Protein AF-A0A9D2I845-F1 (afdb_monomer)

Sequence (502 aa):
MFAEQGLELEVWAYSEDKTNAIMASGDLPDVMYVNDENLEILIENGMIVNLGEYLDQMPKVTSLDGMDVALNYMREFKSGGTGELYAMPTTVGKGVEDGTTERNALKLFWNYYSEIGLPEFDSLEELIPILKEIQERHPTDAAGNQVYAVGTYYDAQSMNYLLGYSTCFGYSSIFFKQMVAANMVDGELEYLLEEDGILYEALKWYNQLYREGLFDPDSINMDRATHQSMISANGQNGTYIVSLADSPGWAPYYQPTYFAGEEIFFPNYSTYGATGSYLVVNANTQNLDACLRLLNMMADPDIYLVWRSMPQGEEWDIESGNVAYITDAYLDSLRNGTTFVSSTGEEEKLFNTGAICQVGVDTSYVDKDGNVLPPLTQNWPEALAITNDSEQFRSWQELYGYDSFVELLESKGAIYRESRLIDASSFVELPDDSQQLTIDTLVDTVNTAAWKMIYAESDSDFDSLWEQMVSDAEELGAIEIYDWAVENIENAVKTRDSLAAN

pLDDT: mean 91.85, std 7.61, range [41.12, 98.75]

Radius of gyration: 23.96 Å; Cα contacts (8 Å, |Δi|>4): 853; chains: 1; bounding box: 59×50×66 Å

Mean predicted aligned error: 5.13 Å

Structure (mmCIF, N/CA/C/O backbone):
data_AF-A0A9D2I845-F1
#
_entry.id   AF-A0A9D2I845-F1
#
loop_
_atom_site.group_PDB
_atom_site.id
_atom_site.type_symbol
_atom_site.label_atom_id
_atom_site.label_alt_id
_atom_site.label_comp_id
_atom_site.label_asym_id
_atom_site.label_entity_id
_atom_site.label_seq_id
_atom_site.pdbx_PDB_ins_code
_atom_site.Cartn_x
_atom_site.Cartn_y
_atom_site.Cartn_z
_atom_site.occupancy
_atom_site.B_iso_or_equiv
_atom_site.auth_seq_id
_atom_site.auth_comp_id
_atom_site.auth_asym_id
_atom_site.auth_atom_id
_atom_site.pdbx_PDB_model_num
ATOM 1 N N . MET A 1 1 ? 26.271 -1.334 -11.255 1.00 83.19 1 MET A N 1
ATOM 2 C CA . MET A 1 1 ? 25.025 -1.659 -11.976 1.00 83.19 1 MET A CA 1
ATOM 3 C C . MET A 1 1 ? 24.781 -0.795 -13.220 1.00 83.19 1 MET A C 1
ATOM 5 O O . MET A 1 1 ? 25.160 -1.224 -14.297 1.00 83.19 1 MET A O 1
ATOM 9 N N . PHE A 1 2 ? 24.191 0.411 -13.142 1.00 85.69 2 PHE A N 1
ATOM 10 C CA . PHE A 1 2 ? 23.786 1.163 -14.354 1.00 85.69 2 PHE A CA 1
ATOM 11 C C . PHE A 1 2 ? 24.943 1.467 -15.324 1.00 85.69 2 PHE A C 1
ATOM 13 O O . PHE A 1 2 ? 24.836 1.197 -16.519 1.00 85.69 2 PHE A O 1
ATOM 20 N N . ALA A 1 3 ? 26.088 1.925 -14.809 1.00 87.44 3 ALA A N 1
ATOM 21 C CA . ALA A 1 3 ? 27.266 2.214 -15.632 1.00 87.44 3 ALA A CA 1
ATOM 22 C C . ALA A 1 3 ? 27.831 0.970 -16.346 1.00 87.44 3 ALA A C 1
ATOM 24 O O . ALA A 1 3 ? 28.330 1.077 -17.465 1.00 87.44 3 ALA A O 1
ATOM 25 N N . GLU A 1 4 ? 27.713 -0.220 -15.746 1.00 84.94 4 GLU A N 1
ATOM 26 C CA . GLU A 1 4 ? 28.136 -1.488 -16.370 1.00 84.94 4 GLU A CA 1
ATOM 27 C C . GLU A 1 4 ? 27.249 -1.853 -17.563 1.00 84.94 4 GLU A C 1
ATOM 29 O O . GLU A 1 4 ? 27.695 -2.528 -18.487 1.00 84.94 4 GLU A O 1
ATOM 34 N N . GLN A 1 5 ? 26.020 -1.340 -17.569 1.00 81.88 5 GLN A N 1
ATOM 35 C CA . GLN A 1 5 ? 25.058 -1.454 -18.662 1.00 81.88 5 GLN A CA 1
ATOM 36 C C . GLN A 1 5 ? 25.148 -0.264 -19.639 1.00 81.88 5 GLN A C 1
ATOM 38 O O . GLN A 1 5 ? 24.316 -0.110 -20.535 1.00 81.88 5 GLN A O 1
ATOM 43 N N . GLY A 1 6 ? 26.174 0.583 -19.488 1.00 88.25 6 GLY A N 1
ATOM 44 C CA . GLY A 1 6 ? 26.403 1.753 -20.332 1.00 88.25 6 GLY A CA 1
ATOM 45 C C . GLY A 1 6 ? 25.397 2.882 -20.104 1.00 88.25 6 GLY A C 1
ATOM 46 O O . GLY A 1 6 ? 25.111 3.626 -21.043 1.00 88.25 6 GLY A O 1
ATOM 47 N N . LEU A 1 7 ? 24.841 2.987 -18.892 1.00 92.06 7 LEU A N 1
ATOM 48 C CA . LEU A 1 7 ? 23.883 4.018 -18.497 1.00 92.06 7 LEU A CA 1
ATOM 49 C C . LEU A 1 7 ? 24.476 4.939 -17.423 1.00 92.06 7 LEU A C 1
ATOM 51 O O . LEU A 1 7 ? 25.029 4.478 -16.424 1.00 92.06 7 LEU A O 1
ATOM 55 N N . GLU A 1 8 ? 24.304 6.242 -17.612 1.00 92.50 8 GLU A N 1
ATOM 56 C CA . GLU A 1 8 ? 24.560 7.277 -16.610 1.00 92.50 8 GLU A CA 1
ATOM 57 C C . GLU A 1 8 ? 23.232 7.992 -16.361 1.00 92.50 8 GLU A C 1
ATOM 59 O O . GLU A 1 8 ? 22.657 8.561 -17.287 1.00 92.50 8 GLU A O 1
ATOM 64 N N . LEU A 1 9 ? 22.701 7.880 -15.141 1.00 89.88 9 LEU A N 1
ATOM 65 C CA . LEU A 1 9 ? 21.372 8.384 -14.801 1.00 89.88 9 LEU A CA 1
ATOM 66 C C . LEU A 1 9 ? 21.476 9.688 -14.013 1.00 89.88 9 LEU A C 1
ATOM 68 O O . LEU A 1 9 ? 22.171 9.755 -12.999 1.00 89.88 9 LEU A O 1
ATOM 72 N N . GLU A 1 10 ? 20.704 10.686 -14.432 1.00 92.44 10 GLU A N 1
ATOM 73 C CA . GLU A 1 10 ? 20.346 11.839 -13.613 1.00 92.44 10 GLU A CA 1
ATOM 74 C C . GLU A 1 10 ? 18.884 11.678 -13.186 1.00 92.44 10 GLU A C 1
ATOM 76 O O . GLU A 1 10 ? 17.987 11.656 -14.025 1.00 92.44 10 GLU A O 1
ATOM 81 N N . VAL A 1 11 ? 18.638 11.518 -11.884 1.00 88.69 11 VAL A N 1
ATOM 82 C CA . VAL A 1 11 ? 17.296 11.242 -11.355 1.00 88.69 11 VAL A CA 1
ATOM 83 C C . VAL A 1 11 ? 16.723 12.484 -10.692 1.00 88.69 11 VAL A C 1
ATOM 85 O O . VAL A 1 11 ? 17.334 13.066 -9.792 1.00 88.69 11 VAL A O 1
ATOM 88 N N . TRP A 1 12 ? 15.514 12.865 -11.096 1.00 87.81 12 TRP A N 1
ATOM 89 C CA . TRP A 1 12 ? 14.763 13.951 -10.477 1.00 87.81 12 TRP A CA 1
ATOM 90 C C . TRP A 1 12 ? 13.666 13.382 -9.581 1.00 87.81 12 TRP A C 1
ATOM 92 O O . TRP A 1 12 ? 12.802 12.640 -10.038 1.00 87.81 12 TRP A O 1
ATOM 102 N N . ALA A 1 13 ? 13.689 13.742 -8.297 1.00 83.62 13 ALA A N 1
ATOM 103 C CA . ALA A 1 13 ? 12.624 13.362 -7.375 1.00 83.62 13 ALA A CA 1
ATOM 104 C C . ALA A 1 13 ? 11.283 13.962 -7.823 1.00 83.62 13 ALA A C 1
ATOM 106 O O . ALA A 1 13 ? 11.224 15.152 -8.165 1.00 83.62 13 ALA A O 1
ATOM 107 N N . TYR A 1 14 ? 10.233 13.137 -7.777 1.00 82.19 14 TYR A N 1
ATOM 108 C CA . TYR A 1 14 ? 8.875 13.534 -8.128 1.00 82.19 14 TYR A CA 1
ATOM 109 C C . TYR A 1 14 ? 8.420 14.742 -7.306 1.00 82.19 14 TYR A C 1
ATOM 111 O O . TYR A 1 14 ? 8.612 14.808 -6.090 1.00 82.19 14 TYR A O 1
ATOM 119 N N . SER A 1 15 ? 7.781 15.687 -7.985 1.00 81.94 15 SER A N 1
ATOM 120 C CA . SER A 1 15 ? 6.857 16.626 -7.367 1.00 81.94 15 SER A CA 1
ATOM 121 C C . SER A 1 15 ? 5.810 17.022 -8.398 1.00 81.94 15 SER A C 1
ATOM 123 O O . SER A 1 15 ? 6.113 17.118 -9.590 1.00 81.94 15 SER A O 1
ATOM 125 N N . GLU A 1 16 ? 4.594 17.275 -7.937 1.00 79.06 16 GLU A N 1
ATOM 126 C CA . GLU A 1 16 ? 3.486 17.676 -8.803 1.00 79.06 16 GLU A CA 1
ATOM 127 C C . GLU A 1 16 ? 3.813 18.981 -9.548 1.00 79.06 16 GLU A C 1
ATOM 129 O O . GLU A 1 16 ? 3.800 19.017 -10.774 1.00 79.06 16 GLU A O 1
ATOM 134 N N . ASP A 1 17 ? 4.291 20.004 -8.829 1.00 83.50 17 ASP A N 1
ATOM 135 C CA . ASP A 1 17 ? 4.716 21.282 -9.419 1.00 83.50 17 ASP A CA 1
ATOM 136 C C . ASP A 1 17 ? 5.775 21.132 -10.526 1.00 83.50 17 ASP A C 1
ATOM 138 O O . ASP A 1 17 ? 5.728 21.829 -11.542 1.00 83.50 17 ASP A O 1
ATOM 142 N N . LYS A 1 18 ? 6.755 20.233 -10.341 1.00 85.94 18 LYS A N 1
ATOM 143 C CA . LYS A 1 18 ? 7.811 20.005 -11.339 1.00 85.94 18 LYS A CA 1
ATOM 144 C C . LYS A 1 18 ? 7.258 19.264 -12.543 1.00 85.94 18 LYS A C 1
ATOM 146 O O . LYS A 1 18 ? 7.571 19.646 -13.664 1.00 85.94 18 LYS A O 1
ATOM 151 N N . THR A 1 19 ? 6.439 18.243 -12.309 1.00 86.31 19 THR A N 1
ATOM 152 C CA . THR A 1 19 ? 5.764 17.476 -13.360 1.00 86.31 19 THR A CA 1
ATOM 153 C C . THR A 1 19 ? 4.903 18.397 -14.221 1.00 86.31 19 THR A C 1
ATOM 155 O O . THR A 1 19 ? 5.082 18.432 -15.435 1.00 86.31 19 THR A O 1
ATOM 158 N N . ASN A 1 20 ? 4.092 19.256 -13.603 1.00 84.88 20 ASN A N 1
ATOM 159 C CA . ASN A 1 20 ? 3.258 20.236 -14.301 1.00 84.88 20 ASN A CA 1
ATOM 160 C C . ASN A 1 20 ? 4.094 21.245 -15.106 1.00 84.88 20 ASN A C 1
ATOM 162 O O . ASN A 1 20 ? 3.751 21.580 -16.240 1.00 84.88 20 ASN A O 1
ATOM 166 N N . ALA A 1 21 ? 5.226 21.707 -14.566 1.00 87.62 21 ALA A N 1
ATOM 167 C CA . ALA A 1 21 ? 6.138 22.592 -15.293 1.00 87.62 21 ALA A CA 1
ATOM 168 C C . ALA A 1 21 ? 6.819 21.900 -16.491 1.00 87.62 21 ALA A C 1
ATOM 170 O O . ALA A 1 21 ? 6.970 22.513 -17.552 1.00 87.62 21 ALA A O 1
ATOM 171 N N . ILE A 1 22 ? 7.205 20.629 -16.343 1.00 89.19 22 ILE A N 1
ATOM 172 C CA . ILE A 1 22 ? 7.766 19.801 -17.418 1.00 89.19 22 ILE A CA 1
ATOM 173 C C . ILE A 1 22 ? 6.724 19.635 -18.531 1.00 89.19 22 ILE A C 1
ATOM 175 O O . ILE A 1 22 ? 7.001 19.986 -19.680 1.00 89.19 22 ILE A O 1
ATOM 179 N N . MET A 1 23 ? 5.505 19.226 -18.172 1.00 86.75 23 MET A N 1
ATOM 180 C CA . MET A 1 23 ? 4.371 19.067 -19.087 1.00 86.75 23 MET A CA 1
ATOM 181 C C . MET A 1 23 ? 4.066 20.364 -19.850 1.00 86.75 23 MET A C 1
ATOM 183 O O . MET A 1 23 ? 3.977 20.359 -21.076 1.00 86.75 23 MET A O 1
ATOM 187 N N . ALA A 1 24 ? 3.987 21.502 -19.152 1.00 85.19 24 ALA A N 1
ATOM 188 C CA . ALA A 1 24 ? 3.675 22.795 -19.762 1.00 85.19 24 ALA A CA 1
ATOM 189 C C . ALA A 1 24 ? 4.784 23.334 -20.683 1.00 85.19 24 ALA A C 1
ATOM 191 O O . ALA A 1 24 ? 4.502 24.086 -21.619 1.00 85.19 24 ALA A O 1
ATOM 192 N N . SER A 1 25 ? 6.048 23.001 -20.407 1.00 88.31 25 SER A N 1
ATOM 193 C CA . SER A 1 25 ? 7.181 23.455 -21.225 1.00 88.31 25 SER A CA 1
ATOM 194 C C . SER A 1 25 ? 7.424 22.579 -22.456 1.00 88.31 25 SER A C 1
ATOM 196 O O . SER A 1 25 ? 7.987 23.058 -23.441 1.00 88.31 25 SER A O 1
ATOM 198 N N . GLY A 1 26 ? 7.001 21.314 -22.403 1.00 84.00 26 GLY A N 1
ATOM 199 C CA . GLY A 1 26 ? 7.284 20.305 -23.420 1.00 84.00 26 GLY A CA 1
ATOM 200 C C . GLY A 1 26 ? 8.703 19.728 -23.363 1.00 84.00 26 GLY A C 1
ATOM 201 O O . GLY A 1 26 ? 9.043 18.873 -24.180 1.00 84.00 26 GLY A O 1
ATOM 202 N N . ASP A 1 27 ? 9.528 20.178 -22.414 1.00 90.19 27 ASP A N 1
ATOM 203 C CA . ASP A 1 27 ? 10.913 19.738 -22.227 1.00 90.19 27 ASP A CA 1
ATOM 204 C C . ASP A 1 27 ? 10.960 18.526 -21.285 1.00 90.19 27 ASP A C 1
ATOM 206 O O . ASP A 1 27 ? 11.324 18.619 -20.111 1.00 90.19 27 ASP A O 1
ATOM 210 N N . LEU A 1 28 ? 10.483 17.386 -21.793 1.00 94.25 28 LEU A N 1
ATOM 211 C CA . LEU A 1 28 ? 10.423 16.134 -21.039 1.00 94.25 28 LEU A CA 1
ATOM 212 C C . LEU A 1 28 ? 11.828 15.570 -20.756 1.00 94.25 28 LEU A C 1
ATOM 214 O O . LEU A 1 28 ? 12.684 15.596 -21.647 1.00 94.25 28 LEU A O 1
ATOM 218 N N . PRO A 1 29 ? 12.056 14.950 -19.581 1.00 95.19 29 PRO A N 1
ATOM 219 C CA . PRO A 1 29 ? 13.226 14.100 -19.382 1.00 95.19 29 PRO A CA 1
ATOM 220 C C . PRO A 1 29 ? 13.176 12.886 -20.325 1.00 95.19 29 PRO A C 1
ATOM 222 O O . PRO A 1 29 ? 12.134 12.563 -20.892 1.00 95.19 29 PRO A O 1
ATOM 225 N N . ASP A 1 30 ? 14.305 12.194 -20.486 1.00 97.38 30 ASP A N 1
ATOM 226 C CA . ASP A 1 30 ? 14.416 11.038 -21.388 1.00 97.38 30 ASP A CA 1
ATOM 227 C C . ASP A 1 30 ? 13.397 9.925 -21.060 1.00 97.38 30 ASP A C 1
ATOM 229 O O . ASP A 1 30 ? 12.771 9.367 -21.964 1.00 97.38 30 ASP A O 1
ATOM 233 N N . VAL A 1 31 ? 13.201 9.649 -19.765 1.00 96.06 31 VAL A N 1
ATOM 234 C CA . VAL A 1 31 ? 12.225 8.691 -19.225 1.00 96.06 31 VAL A CA 1
ATOM 235 C C . VAL A 1 31 ? 11.492 9.331 -18.047 1.00 96.06 31 VAL A C 1
ATOM 237 O O . VAL A 1 31 ? 12.111 10.030 -17.242 1.00 96.06 31 VAL A O 1
ATOM 240 N N . MET A 1 32 ? 10.186 9.089 -17.929 1.00 93.62 32 MET A N 1
ATOM 241 C CA . MET A 1 32 ? 9.347 9.670 -16.878 1.00 93.62 32 MET A CA 1
ATOM 242 C C . MET A 1 32 ? 8.274 8.694 -16.391 1.00 93.62 32 MET A C 1
ATOM 244 O O . MET A 1 32 ? 7.748 7.912 -17.181 1.00 93.62 32 MET A O 1
ATOM 248 N N . TYR A 1 33 ? 7.936 8.784 -15.102 1.00 93.12 33 TYR A N 1
ATOM 249 C CA . TYR A 1 33 ? 6.727 8.182 -14.541 1.00 93.12 33 TYR A CA 1
ATOM 250 C C . TYR A 1 33 ? 5.540 9.124 -14.715 1.00 93.12 33 TYR A C 1
ATOM 252 O O . TYR A 1 33 ? 5.649 10.309 -14.393 1.00 93.12 33 TYR A O 1
ATOM 260 N N . VAL A 1 34 ? 4.412 8.597 -15.179 1.00 92.56 34 VAL A N 1
ATOM 261 C CA . VAL A 1 34 ? 3.176 9.357 -15.390 1.00 92.56 34 VAL A CA 1
ATOM 262 C C . VAL A 1 34 ? 1.966 8.610 -14.838 1.00 92.56 34 VAL A C 1
ATOM 264 O O . VAL A 1 34 ? 1.951 7.379 -14.799 1.00 92.56 34 VAL A O 1
ATOM 267 N N . ASN A 1 35 ? 0.959 9.374 -14.420 1.00 91.50 35 ASN A N 1
ATOM 268 C CA . ASN A 1 35 ? -0.376 8.873 -14.098 1.00 91.50 35 ASN A CA 1
ATOM 269 C C . ASN A 1 35 ? -1.249 8.793 -15.363 1.00 91.50 35 ASN A C 1
ATOM 271 O O . ASN A 1 35 ? -0.796 9.133 -16.458 1.00 91.50 35 ASN A O 1
ATOM 275 N N . ASP A 1 36 ? -2.495 8.340 -15.212 1.00 90.12 36 ASP A N 1
ATOM 276 C CA . ASP A 1 36 ? -3.440 8.187 -16.325 1.00 90.12 36 ASP A CA 1
ATOM 277 C C . ASP A 1 36 ? -3.692 9.504 -17.083 1.00 90.12 36 ASP A C 1
ATOM 279 O O . ASP A 1 36 ? -3.589 9.525 -18.307 1.00 90.12 36 ASP A O 1
ATOM 283 N N . GLU A 1 37 ? -3.926 10.609 -16.367 1.00 88.25 37 GLU A N 1
ATOM 284 C CA . GLU A 1 37 ? -4.184 11.931 -16.962 1.00 88.25 37 GLU A CA 1
ATOM 285 C C . GLU A 1 37 ? -2.997 12.429 -17.803 1.00 88.25 37 GLU A C 1
ATOM 287 O O . GLU A 1 37 ? -3.141 12.777 -18.977 1.00 88.25 37 GLU A O 1
ATOM 292 N N . ASN A 1 38 ? -1.789 12.421 -17.228 1.00 92.00 38 ASN A N 1
ATOM 293 C CA . ASN A 1 38 ? -0.599 12.873 -17.944 1.00 92.00 38 ASN A CA 1
ATOM 294 C C . ASN A 1 38 ? -0.281 11.966 -19.136 1.00 92.00 38 ASN A C 1
ATOM 296 O O . ASN A 1 38 ? 0.192 12.457 -20.161 1.00 92.00 38 ASN A O 1
ATOM 300 N N . LEU A 1 39 ? -0.534 10.658 -19.028 1.00 94.44 39 LEU A N 1
ATOM 301 C CA . LEU A 1 39 ? -0.326 9.731 -20.134 1.00 94.44 39 LEU A CA 1
ATOM 302 C C . LEU A 1 39 ? -1.191 10.106 -21.343 1.00 94.44 39 LEU A C 1
ATOM 304 O O . LEU A 1 39 ? -0.656 10.222 -22.446 1.00 94.44 39 LEU A O 1
ATOM 308 N N . GLU A 1 40 ? -2.491 10.337 -21.146 1.00 92.38 40 GLU A N 1
ATOM 309 C CA . GLU A 1 40 ? -3.406 10.717 -22.228 1.00 92.38 40 GLU A CA 1
ATOM 310 C C . GLU A 1 40 ? -2.956 12.015 -22.911 1.00 92.38 40 GLU A C 1
ATOM 312 O O . GLU A 1 40 ? -2.755 12.037 -24.129 1.00 92.38 40 GLU A O 1
ATOM 317 N N . ILE A 1 41 ? -2.649 13.054 -22.125 1.00 91.94 41 ILE A N 1
ATOM 318 C CA . ILE A 1 41 ? -2.156 14.342 -22.636 1.00 91.94 41 ILE A CA 1
ATOM 319 C C . ILE A 1 41 ? -0.880 14.160 -23.475 1.00 91.94 41 ILE A C 1
ATOM 321 O O . ILE A 1 41 ? -0.743 14.755 -24.550 1.00 91.94 41 ILE A O 1
ATOM 325 N N . LEU A 1 42 ? 0.075 13.350 -23.010 1.00 95.31 42 LEU A N 1
ATOM 326 C CA . LEU A 1 42 ? 1.339 13.121 -23.716 1.00 95.31 42 LEU A CA 1
ATOM 327 C C . LEU A 1 42 ? 1.154 12.368 -25.039 1.00 95.31 42 LEU A C 1
ATOM 329 O O . LEU A 1 42 ? 1.857 12.675 -26.009 1.00 95.31 42 LEU A O 1
ATOM 333 N N . ILE A 1 43 ? 0.220 11.413 -25.095 1.00 95.94 43 ILE A N 1
ATOM 334 C CA . ILE A 1 43 ? -0.131 10.684 -26.322 1.00 95.94 43 ILE A CA 1
ATOM 335 C C . ILE A 1 43 ? -0.767 11.640 -27.330 1.00 95.94 43 ILE A C 1
ATOM 337 O O . ILE A 1 43 ? -0.303 11.722 -28.470 1.00 95.94 43 ILE A O 1
ATOM 341 N N . GLU A 1 44 ? -1.781 12.403 -26.914 1.00 93.19 44 GLU A N 1
ATOM 342 C CA . GLU A 1 44 ? -2.500 13.339 -27.787 1.00 93.19 44 GLU A CA 1
ATOM 343 C C . GLU A 1 44 ? -1.577 14.396 -28.406 1.00 93.19 44 GLU A C 1
ATOM 345 O O . GLU A 1 44 ? -1.721 14.760 -29.577 1.00 93.19 44 GLU A O 1
ATOM 350 N N . ASN A 1 45 ? -0.590 14.862 -27.636 1.00 93.62 45 ASN A N 1
ATOM 351 C CA . ASN A 1 45 ? 0.395 15.842 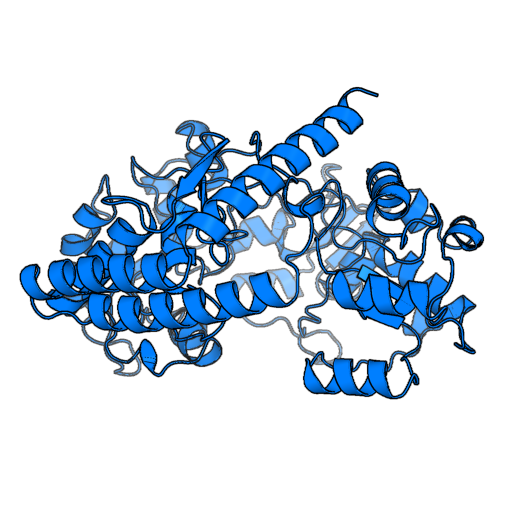-28.088 1.00 93.62 45 ASN A CA 1
ATOM 352 C C . ASN A 1 45 ? 1.594 15.213 -28.823 1.00 93.62 45 ASN A C 1
ATOM 354 O O . ASN A 1 45 ? 2.484 15.939 -29.273 1.00 93.62 45 ASN A O 1
ATOM 358 N N . GLY A 1 46 ? 1.634 13.884 -28.978 1.00 95.00 46 GLY A N 1
ATOM 359 C CA . GLY A 1 46 ? 2.702 13.169 -29.684 1.00 95.00 46 GLY A CA 1
ATOM 360 C C . GLY A 1 46 ? 4.076 13.328 -29.029 1.00 95.00 46 GLY A C 1
ATOM 361 O O . GLY A 1 46 ? 5.094 13.379 -29.719 1.00 95.00 46 GLY A O 1
ATOM 362 N N . MET A 1 47 ? 4.106 13.467 -27.704 1.00 96.25 47 MET A N 1
ATOM 363 C CA . MET A 1 47 ? 5.312 13.796 -26.941 1.00 96.25 47 MET A CA 1
ATOM 364 C C . MET A 1 47 ? 6.100 12.563 -26.489 1.00 96.25 47 MET A C 1
ATOM 366 O O . MET A 1 47 ? 7.218 12.701 -25.991 1.00 96.25 47 MET A O 1
ATOM 370 N N . ILE A 1 48 ? 5.550 11.364 -26.681 1.00 97.75 48 ILE A N 1
ATOM 371 C CA . ILE A 1 48 ? 6.141 10.102 -26.230 1.00 97.75 48 ILE A CA 1
ATOM 372 C C . ILE A 1 48 ? 6.227 9.060 -27.350 1.00 97.75 48 ILE A C 1
ATOM 374 O O . ILE A 1 48 ? 5.478 9.091 -28.327 1.00 97.75 48 ILE A O 1
ATOM 378 N N . VAL A 1 49 ? 7.201 8.159 -27.230 1.00 98.19 49 VAL A N 1
ATOM 379 C CA . VAL A 1 49 ? 7.525 7.130 -28.230 1.00 98.19 49 VAL A CA 1
ATOM 380 C C . VAL A 1 49 ? 6.466 6.022 -28.248 1.00 98.19 49 VAL A C 1
ATOM 382 O O . VAL A 1 49 ? 6.052 5.550 -27.194 1.00 98.19 49 VAL A O 1
ATOM 385 N N . ASN A 1 50 ? 6.091 5.531 -29.438 1.00 98.12 50 ASN A N 1
ATOM 386 C CA . ASN A 1 50 ? 5.411 4.235 -29.565 1.00 98.12 50 ASN A CA 1
ATOM 387 C C . ASN A 1 50 ? 6.425 3.110 -29.298 1.00 98.12 50 ASN A C 1
ATOM 389 O O . ASN A 1 50 ? 7.179 2.701 -30.182 1.00 98.12 50 ASN A O 1
ATOM 393 N N . LEU A 1 51 ? 6.461 2.625 -28.063 1.00 98.44 51 LEU A N 1
ATOM 394 C CA . LEU A 1 51 ? 7.349 1.565 -27.592 1.00 98.44 51 LEU A CA 1
ATOM 395 C C . LEU A 1 51 ? 7.038 0.206 -28.235 1.00 98.44 51 LEU A C 1
ATOM 397 O O . LEU A 1 51 ? 7.906 -0.668 -28.258 1.00 98.44 51 LEU A O 1
ATOM 401 N N . GLY A 1 52 ? 5.843 0.037 -28.812 1.00 97.38 52 GLY A N 1
ATOM 402 C CA . GLY A 1 52 ? 5.454 -1.164 -29.552 1.00 97.38 52 GLY A CA 1
ATOM 403 C C . GLY A 1 52 ? 6.398 -1.497 -30.710 1.00 97.38 52 GLY A C 1
ATOM 404 O O . GLY A 1 52 ? 6.667 -2.672 -30.954 1.00 97.38 52 GLY A O 1
ATOM 405 N N . GLU A 1 53 ? 6.978 -0.483 -31.362 1.00 97.19 53 GLU A N 1
ATOM 406 C CA . GLU A 1 53 ? 7.948 -0.654 -32.457 1.00 97.19 53 GLU A CA 1
ATOM 407 C C . GLU A 1 53 ? 9.316 -1.186 -31.987 1.00 97.19 53 GLU A C 1
ATOM 409 O O . GLU A 1 53 ? 10.144 -1.592 -32.805 1.00 97.19 53 GLU A O 1
ATOM 414 N N . TYR A 1 54 ? 9.563 -1.193 -30.673 1.00 98.25 54 TYR A N 1
ATOM 415 C CA . TYR A 1 54 ? 10.872 -1.453 -30.072 1.00 98.25 54 TYR A CA 1
ATOM 416 C C . TYR A 1 54 ? 10.892 -2.664 -29.131 1.00 98.25 54 TYR A C 1
ATOM 418 O O . TYR A 1 54 ? 11.924 -2.930 -28.517 1.00 98.25 54 TYR A O 1
ATOM 426 N N . LEU A 1 55 ? 9.800 -3.433 -29.031 1.00 97.62 55 LEU A N 1
ATOM 427 C CA . LEU A 1 55 ? 9.718 -4.595 -28.133 1.00 97.62 55 LEU A CA 1
ATOM 428 C C . LEU A 1 55 ? 10.805 -5.650 -28.400 1.00 97.62 55 LEU A C 1
ATOM 430 O O . LEU A 1 55 ? 11.340 -6.217 -27.452 1.00 97.62 55 LEU A O 1
ATOM 434 N N . ASP A 1 56 ? 11.222 -5.838 -29.657 1.00 97.31 56 ASP A N 1
ATOM 435 C CA . ASP A 1 56 ? 12.328 -6.742 -30.021 1.00 97.31 56 ASP A CA 1
ATOM 436 C C . ASP A 1 56 ? 13.679 -6.339 -29.390 1.00 97.31 56 ASP A C 1
ATOM 438 O O . ASP A 1 56 ? 14.589 -7.162 -29.270 1.00 97.31 56 ASP A O 1
ATOM 442 N N . GLN A 1 57 ? 13.829 -5.073 -28.985 1.00 97.44 57 GLN A N 1
ATOM 443 C CA . GLN A 1 57 ? 15.013 -4.559 -28.286 1.00 97.44 57 GLN A CA 1
ATOM 444 C C . GLN A 1 57 ? 14.890 -4.660 -26.761 1.00 97.44 57 GLN A C 1
ATOM 446 O O . GLN A 1 57 ? 15.861 -4.393 -26.051 1.00 97.44 57 GLN A O 1
ATOM 451 N N . MET A 1 58 ? 13.720 -5.062 -26.260 1.00 97.50 58 MET A N 1
ATOM 452 C CA . MET A 1 58 ? 13.417 -5.210 -24.839 1.00 97.50 58 MET A CA 1
ATOM 453 C C . MET A 1 58 ? 13.012 -6.659 -24.506 1.00 97.50 58 MET A C 1
ATOM 455 O O . MET A 1 58 ? 11.916 -6.899 -23.993 1.00 97.50 58 MET A O 1
ATOM 459 N N . PRO A 1 59 ? 13.881 -7.655 -24.777 1.00 97.00 59 PRO A N 1
ATOM 460 C CA . PRO A 1 59 ? 13.538 -9.063 -24.614 1.00 97.00 59 PRO A CA 1
ATOM 461 C C . PRO A 1 59 ? 13.113 -9.433 -23.188 1.00 97.00 59 PRO A C 1
ATOM 463 O O . PRO A 1 59 ? 12.242 -10.283 -23.043 1.00 97.00 59 PRO A O 1
ATOM 466 N N . LYS A 1 60 ? 13.672 -8.788 -22.152 1.00 96.44 60 LYS A N 1
ATOM 467 C CA . LYS A 1 60 ? 13.317 -9.036 -20.744 1.00 96.44 60 LYS A CA 1
ATOM 468 C C . LYS A 1 60 ? 11.890 -8.608 -20.427 1.00 96.44 60 LYS A C 1
ATOM 470 O O . LYS A 1 60 ? 11.221 -9.311 -19.685 1.00 96.44 60 LYS A O 1
ATOM 475 N N . VAL A 1 61 ? 11.405 -7.529 -21.050 1.00 97.00 61 VAL A N 1
ATOM 476 C CA . VAL A 1 61 ? 9.986 -7.147 -20.988 1.00 97.00 61 VAL A CA 1
ATOM 477 C C . VAL A 1 61 ? 9.147 -8.255 -21.620 1.00 97.00 61 VAL A C 1
ATOM 479 O O . VAL A 1 61 ? 8.274 -8.814 -20.974 1.00 97.00 61 VAL A O 1
ATOM 482 N N . THR A 1 62 ? 9.444 -8.638 -22.865 1.00 95.12 62 THR A N 1
ATOM 483 C CA . THR A 1 62 ? 8.616 -9.618 -23.594 1.00 95.12 62 THR A CA 1
ATOM 484 C C . THR A 1 62 ? 8.668 -11.043 -23.037 1.00 95.12 62 THR A C 1
ATOM 486 O O . THR A 1 62 ? 7.792 -11.842 -23.353 1.00 95.12 62 THR A O 1
ATO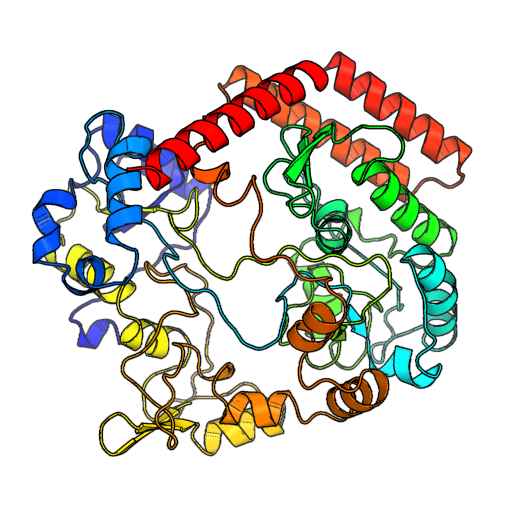M 489 N N . SER A 1 63 ? 9.697 -11.384 -22.256 1.00 94.81 63 SER A N 1
ATOM 490 C CA . SER A 1 63 ? 9.841 -12.699 -21.624 1.00 94.81 63 SER A CA 1
ATOM 491 C C . SER A 1 63 ? 9.333 -12.749 -20.186 1.00 94.81 63 SER A C 1
ATOM 493 O O . SER A 1 63 ? 9.352 -13.828 -19.599 1.00 94.81 63 SER A O 1
ATOM 495 N N . LEU A 1 64 ? 8.973 -11.606 -19.594 1.00 94.75 64 LEU A N 1
ATOM 496 C CA . LEU A 1 64 ? 8.454 -11.560 -18.234 1.00 94.75 64 LEU A CA 1
ATOM 497 C C . LEU A 1 64 ? 7.056 -12.187 -18.205 1.00 94.75 64 LEU A C 1
ATOM 499 O O . LEU A 1 64 ? 6.202 -11.853 -19.027 1.00 94.75 64 LEU A O 1
ATOM 503 N N . ASP A 1 65 ? 6.837 -13.100 -17.263 1.00 91.88 65 ASP A N 1
ATOM 504 C CA . ASP A 1 65 ? 5.563 -13.801 -17.123 1.00 91.88 65 ASP A CA 1
ATOM 505 C C . ASP A 1 65 ? 4.408 -12.821 -16.852 1.00 91.88 65 ASP A C 1
ATOM 507 O O . ASP A 1 65 ? 4.557 -11.871 -16.082 1.00 91.88 65 ASP A O 1
ATOM 511 N N . GLY A 1 66 ? 3.277 -13.021 -17.533 1.00 92.75 66 GLY A N 1
ATOM 512 C CA . GLY A 1 66 ? 2.099 -12.142 -17.481 1.00 92.75 66 GLY A CA 1
ATOM 513 C C . GLY A 1 66 ? 2.227 -10.787 -18.196 1.00 92.75 66 GLY A C 1
ATOM 514 O O . GLY A 1 66 ? 1.239 -10.059 -18.313 1.00 92.75 66 GLY A O 1
ATOM 515 N N . MET A 1 67 ? 3.407 -10.420 -18.714 1.00 95.88 67 MET A N 1
ATOM 516 C CA . MET A 1 67 ? 3.605 -9.117 -19.363 1.00 95.88 67 MET A CA 1
ATOM 517 C C . MET A 1 67 ? 2.818 -8.975 -20.671 1.00 95.88 67 MET A C 1
ATOM 519 O O . MET A 1 67 ? 2.431 -7.873 -21.039 1.00 95.88 67 MET A O 1
ATOM 523 N N . ASP A 1 68 ? 2.537 -10.060 -21.387 1.00 95.38 68 ASP A N 1
ATOM 524 C CA . ASP A 1 68 ? 1.713 -10.021 -22.596 1.00 95.38 68 ASP A CA 1
ATOM 525 C C . ASP A 1 68 ? 0.291 -9.509 -22.315 1.00 95.38 68 ASP A C 1
ATOM 527 O O . ASP A 1 68 ? -0.203 -8.649 -23.051 1.00 95.38 68 ASP A O 1
ATOM 531 N N . VAL A 1 69 ? -0.326 -9.968 -21.223 1.00 95.12 69 VAL A N 1
ATOM 532 C CA . VAL A 1 69 ? -1.632 -9.489 -20.749 1.00 95.12 69 VAL A CA 1
ATOM 533 C C . VAL A 1 69 ? -1.559 -8.005 -20.394 1.00 95.12 69 VAL A C 1
ATOM 535 O O . VAL A 1 69 ? -2.354 -7.216 -20.909 1.00 95.12 69 VAL A O 1
ATOM 538 N N . ALA A 1 70 ? -0.563 -7.599 -19.602 1.00 96.06 70 ALA A N 1
ATOM 539 C CA . ALA A 1 70 ? -0.382 -6.202 -19.211 1.00 96.06 70 ALA A CA 1
ATOM 540 C C . ALA A 1 70 ? -0.148 -5.281 -20.425 1.00 96.06 70 ALA A C 1
ATOM 542 O O . ALA A 1 70 ? -0.766 -4.224 -20.533 1.00 96.06 70 ALA A O 1
ATOM 543 N N . LEU A 1 71 ? 0.684 -5.684 -21.393 1.00 97.00 71 LEU A N 1
ATOM 544 C CA . LEU A 1 71 ? 0.930 -4.906 -22.613 1.00 97.00 71 LEU A CA 1
ATOM 545 C C . LEU A 1 71 ? -0.308 -4.811 -23.510 1.00 97.00 71 LEU A C 1
ATOM 547 O O . LEU A 1 71 ? -0.514 -3.779 -24.150 1.00 97.00 71 LEU A O 1
ATOM 551 N N . ASN A 1 72 ? -1.126 -5.863 -23.591 1.00 95.31 72 ASN A N 1
ATOM 552 C CA . ASN A 1 72 ? -2.388 -5.814 -24.331 1.00 95.31 72 ASN A CA 1
ATOM 553 C C . ASN A 1 72 ? -3.382 -4.861 -23.668 1.00 95.31 72 ASN A C 1
ATOM 555 O O . ASN A 1 72 ? -3.959 -4.025 -24.359 1.00 95.31 72 ASN A O 1
ATOM 559 N N . TYR A 1 73 ? -3.487 -4.905 -22.340 1.00 95.12 73 TYR A N 1
ATOM 560 C CA . TYR A 1 73 ? -4.245 -3.921 -21.577 1.00 95.12 73 TYR A CA 1
ATOM 561 C C . TYR A 1 73 ? -3.755 -2.489 -21.844 1.00 95.12 73 TYR A C 1
ATOM 563 O O . TYR A 1 73 ? -4.567 -1.617 -22.146 1.00 95.12 73 TYR A O 1
ATOM 571 N N . MET A 1 74 ? -2.439 -2.242 -21.842 1.00 96.56 74 MET A N 1
ATOM 572 C CA . MET A 1 74 ? -1.901 -0.908 -22.144 1.00 96.56 74 MET A CA 1
ATOM 573 C C . MET A 1 74 ? -2.287 -0.427 -23.551 1.00 96.56 74 MET A C 1
ATOM 575 O O . MET A 1 74 ? -2.641 0.737 -23.729 1.00 96.56 74 MET A O 1
ATOM 579 N N . ARG A 1 75 ? -2.265 -1.313 -24.555 1.00 96.38 75 ARG A N 1
ATOM 580 C CA . ARG A 1 75 ? -2.699 -0.982 -25.925 1.00 96.38 75 ARG A CA 1
ATOM 581 C C . ARG A 1 75 ? -4.190 -0.686 -26.012 1.00 96.38 75 ARG A C 1
ATOM 583 O O . ARG A 1 75 ? -4.593 0.212 -26.745 1.00 96.38 75 ARG A O 1
ATOM 590 N N . GLU A 1 76 ? -5.015 -1.453 -25.315 1.00 93.69 76 GLU A N 1
ATOM 591 C CA . GLU A 1 76 ? -6.467 -1.348 -25.435 1.00 93.69 76 GLU A CA 1
ATOM 592 C C . GLU A 1 76 ? -7.031 -0.189 -24.605 1.00 93.69 76 GLU A C 1
ATOM 594 O O . GLU A 1 76 ? -7.846 0.580 -25.109 1.00 93.69 76 GLU A O 1
ATOM 599 N N . PHE A 1 77 ? -6.535 -0.007 -23.380 1.00 93.38 77 PHE A N 1
ATOM 600 C CA . PHE A 1 77 ? -7.118 0.910 -22.397 1.00 93.38 77 PHE A CA 1
ATOM 601 C C . PHE A 1 77 ? -6.253 2.134 -22.087 1.00 93.38 77 PHE A C 1
ATOM 603 O O . PHE A 1 77 ? -6.768 3.104 -21.540 1.00 93.38 77 PHE A O 1
ATOM 610 N N . LYS A 1 78 ? -4.957 2.132 -22.433 1.00 94.50 78 LYS A N 1
ATOM 611 C CA . LYS A 1 78 ? -4.002 3.207 -22.082 1.00 94.50 78 LYS A CA 1
ATOM 612 C C . LYS A 1 78 ? -3.245 3.768 -23.295 1.00 94.50 78 LYS A C 1
ATOM 614 O O . LYS A 1 78 ? -2.104 4.210 -23.182 1.00 94.50 78 LYS A O 1
ATOM 619 N N . SER A 1 79 ? -3.881 3.758 -24.468 1.00 94.25 79 SER A N 1
ATOM 620 C CA . SER A 1 79 ? -3.271 4.160 -25.749 1.00 94.25 79 SER A CA 1
ATOM 621 C C . SER A 1 79 ? -3.823 5.454 -26.356 1.00 94.25 79 SER A C 1
ATOM 623 O O . SER A 1 79 ? -3.516 5.758 -27.512 1.00 94.25 79 SER A O 1
ATOM 625 N N . GLY A 1 80 ? -4.681 6.192 -25.641 1.00 90.25 80 GLY A N 1
ATOM 626 C CA . GLY A 1 80 ? -5.388 7.355 -26.202 1.00 90.25 80 GLY A CA 1
ATOM 627 C C . GLY A 1 80 ? -6.258 6.988 -27.416 1.00 90.25 80 GLY A C 1
ATOM 628 O O . GLY A 1 80 ? -6.344 7.740 -28.384 1.00 90.25 80 GLY A O 1
ATOM 629 N N . GLY A 1 81 ? -6.818 5.771 -27.430 1.00 90.62 81 GLY A N 1
ATOM 630 C CA . GLY A 1 81 ? -7.669 5.257 -28.511 1.00 90.62 81 GLY A CA 1
ATOM 631 C C . GLY A 1 81 ? -6.935 4.823 -29.788 1.00 90.62 81 GLY A C 1
ATOM 632 O O . GLY A 1 81 ? -7.583 4.473 -30.775 1.00 90.62 81 GLY A O 1
ATOM 633 N N . THR A 1 82 ? -5.600 4.835 -29.801 1.00 94.50 82 THR A N 1
ATOM 634 C CA . THR A 1 82 ? -4.802 4.461 -30.984 1.00 94.50 82 THR A CA 1
ATOM 635 C C . THR A 1 82 ? -4.635 2.950 -31.161 1.00 94.50 82 THR A C 1
ATOM 637 O O . THR A 1 82 ? -4.435 2.492 -32.285 1.00 94.50 82 THR A O 1
ATOM 640 N N . GLY A 1 83 ? -4.708 2.175 -30.073 1.00 95.88 83 GLY A N 1
ATOM 641 C CA . GLY A 1 83 ? -4.356 0.749 -30.057 1.00 95.88 83 GLY A CA 1
ATOM 642 C C . GLY A 1 83 ? -2.846 0.468 -30.010 1.00 95.88 83 GLY A C 1
ATOM 643 O O . GLY A 1 83 ? -2.437 -0.693 -30.055 1.00 95.88 83 GLY A O 1
ATOM 644 N N . GLU A 1 84 ? -2.013 1.507 -29.935 1.00 97.69 84 GLU A N 1
ATOM 645 C CA . GLU A 1 84 ? -0.551 1.411 -29.903 1.00 97.69 84 GLU A CA 1
ATOM 646 C C . GLU A 1 84 ? -0.005 1.429 -28.465 1.00 97.69 84 GLU A C 1
ATOM 648 O O . GLU A 1 84 ? -0.721 1.719 -27.507 1.00 97.69 84 GLU A O 1
ATOM 653 N N . LEU A 1 85 ? 1.277 1.098 -28.289 1.00 98.12 85 LEU A N 1
ATOM 654 C CA . LEU A 1 85 ? 1.895 0.965 -26.967 1.00 98.12 85 LEU A CA 1
ATOM 655 C C . LEU A 1 85 ? 2.807 2.159 -26.670 1.00 98.12 85 LEU A C 1
ATOM 657 O O . LEU A 1 85 ? 3.964 2.162 -27.076 1.00 98.12 85 LEU A O 1
ATOM 661 N N . TYR A 1 86 ? 2.311 3.152 -25.934 1.00 98.19 86 TYR A N 1
ATOM 662 C CA . TYR A 1 86 ? 3.068 4.375 -25.616 1.00 98.19 86 TYR A CA 1
ATOM 663 C C . TYR A 1 86 ? 3.731 4.388 -24.233 1.00 98.19 86 TYR A C 1
ATOM 665 O O . TYR A 1 86 ? 4.579 5.237 -23.963 1.00 98.19 86 TYR A O 1
ATOM 673 N N . ALA A 1 87 ? 3.374 3.444 -23.363 1.00 97.38 87 ALA A N 1
ATOM 674 C CA . ALA A 1 87 ? 3.890 3.371 -22.004 1.00 97.38 87 ALA A CA 1
ATOM 675 C C . ALA A 1 87 ? 4.115 1.921 -21.564 1.00 97.38 87 ALA A C 1
ATOM 677 O O . ALA A 1 87 ? 3.391 1.018 -21.986 1.00 97.38 87 ALA A O 1
ATOM 678 N N . MET A 1 88 ? 5.118 1.700 -20.712 1.00 97.94 88 MET A N 1
ATOM 679 C CA . MET A 1 88 ? 5.311 0.421 -20.027 1.00 97.94 88 MET A CA 1
ATOM 680 C C . MET A 1 88 ? 4.536 0.415 -18.702 1.00 97.94 88 MET A C 1
ATOM 682 O O . MET A 1 88 ? 4.619 1.401 -17.959 1.00 97.94 88 MET A O 1
ATOM 686 N N . PRO A 1 89 ? 3.831 -0.683 -18.373 1.00 96.62 89 PRO A N 1
ATOM 687 C CA . PRO A 1 89 ? 3.259 -0.864 -17.046 1.00 96.62 89 PRO A CA 1
ATOM 688 C C . PRO A 1 89 ? 4.379 -1.060 -16.016 1.00 96.62 89 PRO A C 1
ATOM 690 O O . PRO A 1 89 ? 5.503 -1.439 -16.361 1.00 96.62 89 PRO A O 1
ATOM 693 N N . THR A 1 90 ? 4.072 -0.820 -14.743 1.00 95.50 90 THR A N 1
ATOM 694 C CA . THR A 1 90 ? 5.007 -1.075 -13.639 1.00 95.50 90 THR A CA 1
ATOM 695 C C . THR A 1 90 ? 4.468 -2.113 -12.670 1.00 95.50 90 THR A C 1
ATOM 697 O O . THR A 1 90 ? 3.263 -2.308 -12.581 1.00 95.50 90 THR A O 1
ATOM 700 N N . THR A 1 91 ? 5.342 -2.795 -11.928 1.00 93.44 91 THR A N 1
ATOM 701 C CA . THR A 1 91 ? 4.983 -3.800 -10.908 1.00 93.44 91 THR A CA 1
ATOM 702 C C . THR A 1 91 ? 4.103 -4.954 -11.415 1.00 93.44 91 THR A C 1
ATOM 704 O O . THR A 1 91 ? 3.188 -5.392 -10.721 1.00 93.44 91 THR A O 1
ATOM 707 N N . VAL A 1 92 ? 4.358 -5.453 -12.626 1.00 95.56 92 VAL A N 1
ATOM 708 C CA . VAL A 1 92 ? 3.645 -6.613 -13.192 1.00 95.56 92 VAL A CA 1
ATOM 709 C C . VAL A 1 92 ? 4.175 -7.915 -12.590 1.00 95.56 92 VAL A C 1
ATOM 711 O O . VAL A 1 92 ? 5.390 -8.097 -12.451 1.00 95.56 92 VAL A O 1
ATOM 714 N N . GLY A 1 93 ? 3.265 -8.836 -12.276 1.00 94.44 93 GLY A N 1
ATOM 715 C CA . GLY A 1 93 ? 3.585 -10.196 -11.855 1.00 94.44 93 GLY A CA 1
ATOM 716 C C . GLY A 1 93 ? 3.448 -10.436 -10.352 1.00 94.44 93 GLY A C 1
ATOM 717 O O . GLY A 1 93 ? 2.672 -9.781 -9.655 1.00 94.44 93 GLY A O 1
ATOM 718 N N . LYS A 1 94 ? 4.196 -11.426 -9.862 1.00 92.56 94 LYS A N 1
ATOM 719 C CA . LYS A 1 94 ? 4.069 -11.979 -8.510 1.00 92.56 94 LYS A CA 1
ATOM 720 C C . LYS A 1 94 ? 4.522 -10.995 -7.419 1.00 92.56 94 LYS A C 1
ATOM 722 O O . LYS A 1 94 ? 5.601 -10.409 -7.506 1.00 92.56 94 LYS A O 1
ATOM 727 N N . GLY A 1 95 ? 3.699 -10.834 -6.384 1.00 88.50 95 GLY A N 1
ATOM 728 C CA . GLY A 1 95 ? 4.003 -10.125 -5.137 1.00 88.50 95 GLY A CA 1
ATOM 729 C C . GLY A 1 95 ? 4.866 -10.952 -4.178 1.00 88.50 95 GLY A C 1
ATOM 730 O O . GLY A 1 95 ? 5.053 -12.150 -4.372 1.00 88.50 95 GLY A O 1
ATOM 731 N N . VAL A 1 96 ? 5.419 -10.316 -3.144 1.00 81.56 96 VAL A N 1
ATOM 732 C CA . VAL A 1 96 ? 6.236 -11.019 -2.139 1.00 81.56 96 VAL A CA 1
ATOM 733 C C . VAL A 1 96 ? 5.404 -12.074 -1.401 1.00 81.56 96 VAL A C 1
ATOM 735 O O . VAL A 1 96 ? 4.264 -11.820 -1.020 1.00 81.56 96 VAL A O 1
ATOM 738 N N . GLU A 1 97 ? 6.004 -13.241 -1.164 1.00 80.12 97 GLU A N 1
ATOM 739 C CA . GLU A 1 97 ? 5.467 -14.304 -0.307 1.00 80.12 97 GLU A CA 1
ATOM 740 C C . GLU A 1 97 ? 6.447 -14.570 0.847 1.00 80.12 97 GLU A C 1
ATOM 742 O O . GLU A 1 97 ? 7.174 -15.557 0.849 1.00 80.12 97 GLU A O 1
ATOM 747 N N . ASP A 1 98 ? 6.502 -13.654 1.816 1.00 79.88 98 ASP A N 1
ATOM 748 C CA . ASP A 1 98 ? 7.404 -13.708 2.981 1.00 79.88 98 ASP A CA 1
ATOM 749 C C . ASP A 1 98 ? 6.704 -14.174 4.272 1.00 79.88 98 ASP A C 1
ATOM 751 O O . ASP A 1 98 ? 7.272 -14.114 5.361 1.00 79.88 98 ASP A O 1
ATOM 755 N N . GLY A 1 99 ? 5.454 -14.637 4.163 1.00 84.69 99 GLY A N 1
ATOM 756 C CA . GLY A 1 99 ? 4.637 -15.050 5.306 1.00 84.69 99 GLY A CA 1
ATOM 757 C C . GLY A 1 99 ? 3.985 -13.889 6.068 1.00 84.69 99 GLY A C 1
ATOM 758 O O . GLY A 1 99 ? 3.345 -14.115 7.100 1.00 84.69 99 GLY A O 1
ATOM 759 N N . THR A 1 100 ? 4.097 -12.656 5.565 1.00 86.06 100 THR A N 1
ATOM 760 C CA . THR A 1 100 ? 3.426 -11.474 6.116 1.00 86.06 100 THR A CA 1
ATOM 761 C C . THR A 1 100 ? 2.268 -11.011 5.226 1.00 86.06 100 THR A C 1
ATOM 763 O O . THR A 1 100 ? 2.122 -11.423 4.075 1.00 86.06 100 THR A O 1
ATOM 766 N N . THR A 1 101 ? 1.428 -10.129 5.764 1.00 87.69 101 THR A N 1
ATOM 767 C CA . THR A 1 101 ? 0.428 -9.358 5.005 1.00 87.69 101 THR A CA 1
ATOM 768 C C . THR A 1 101 ? 0.877 -7.906 4.823 1.00 87.69 101 THR A C 1
ATOM 770 O O . THR A 1 101 ? 0.064 -6.989 4.703 1.00 87.69 101 THR A O 1
ATOM 773 N N . GLU A 1 102 ? 2.196 -7.679 4.830 1.00 84.69 102 GLU A N 1
ATOM 774 C CA . GLU A 1 102 ? 2.820 -6.361 4.781 1.00 84.69 102 GLU A CA 1
ATOM 775 C C . GLU A 1 102 ? 2.273 -5.423 5.865 1.00 84.69 102 GLU A C 1
ATOM 777 O O . GLU A 1 102 ? 2.570 -5.577 7.051 1.00 84.69 102 GLU A O 1
ATOM 782 N N . ARG A 1 103 ? 1.491 -4.425 5.459 1.00 84.81 103 ARG A N 1
ATOM 783 C CA . ARG A 1 103 ? 0.866 -3.415 6.313 1.00 84.81 103 ARG A CA 1
ATOM 784 C C . ARG A 1 103 ? -0.545 -3.833 6.751 1.00 84.81 103 ARG A C 1
ATOM 786 O O . ARG A 1 103 ? -1.028 -3.333 7.758 1.00 84.81 103 ARG A O 1
ATOM 793 N N . ASN A 1 104 ? -1.173 -4.778 6.056 1.00 87.25 104 ASN A N 1
ATOM 794 C CA . ASN A 1 104 ? -2.576 -5.147 6.232 1.00 87.25 104 ASN A CA 1
ATOM 795 C C . ASN A 1 104 ? -2.729 -6.135 7.400 1.00 87.25 104 ASN A C 1
ATOM 797 O O . ASN A 1 104 ? -2.932 -7.327 7.185 1.00 87.25 104 ASN A O 1
ATOM 801 N N . ALA A 1 105 ? -2.526 -5.653 8.626 1.00 89.06 105 ALA A N 1
ATOM 802 C CA . ALA A 1 105 ? -2.729 -6.396 9.867 1.00 89.06 105 ALA A CA 1
ATOM 803 C C . ALA A 1 105 ? -2.836 -5.440 11.058 1.00 89.06 105 ALA A C 1
ATOM 805 O O . ALA A 1 105 ? -2.148 -4.411 11.093 1.00 89.06 105 ALA A O 1
ATOM 806 N N . LEU A 1 106 ? -3.582 -5.843 12.088 1.00 91.81 106 LEU A N 1
ATOM 807 C CA . LEU A 1 106 ? -3.385 -5.283 13.420 1.00 91.81 106 LEU A CA 1
ATOM 808 C C . LEU A 1 106 ? -2.009 -5.707 13.940 1.00 91.81 106 LEU A C 1
ATOM 810 O O . LEU A 1 106 ? -1.713 -6.898 14.049 1.00 91.81 106 LEU A O 1
ATOM 814 N N . LYS A 1 107 ? -1.167 -4.742 14.322 1.00 91.62 107 LYS A N 1
ATOM 815 C CA . LYS A 1 107 ? 0.121 -5.037 14.959 1.00 91.62 107 LYS A CA 1
ATOM 816 C C . LYS A 1 107 ? 0.234 -4.384 16.321 1.00 91.62 107 LYS A C 1
ATOM 818 O O . LYS A 1 107 ? 0.010 -3.183 16.461 1.00 91.62 107 LYS A O 1
ATOM 823 N N . LEU A 1 108 ? 0.654 -5.169 17.306 1.00 93.19 108 LEU A N 1
ATOM 824 C CA . LEU A 1 108 ? 0.870 -4.710 18.674 1.00 93.19 108 LEU A CA 1
ATOM 825 C C . LEU A 1 108 ? 2.355 -4.646 18.988 1.00 93.19 108 LEU A C 1
ATOM 827 O O . LEU A 1 108 ? 3.120 -5.535 18.607 1.00 93.19 108 LEU A O 1
ATOM 831 N N . PHE A 1 109 ? 2.753 -3.618 19.732 1.00 92.19 109 PHE A N 1
ATOM 832 C CA . PHE A 1 109 ? 4.082 -3.534 20.310 1.00 92.19 109 PHE A CA 1
ATOM 833 C C . PHE A 1 109 ? 4.271 -4.677 21.313 1.00 92.19 109 PHE A C 1
ATOM 835 O O . PHE A 1 109 ? 3.776 -4.654 22.445 1.00 92.19 109 PHE A O 1
ATOM 842 N N . TRP A 1 110 ? 4.974 -5.715 20.864 1.00 92.00 110 TRP A N 1
ATOM 843 C CA . TRP A 1 110 ? 4.884 -7.045 21.456 1.00 92.00 110 TRP A CA 1
ATOM 844 C C . TRP A 1 110 ? 5.448 -7.103 22.868 1.00 92.00 110 TRP A C 1
ATOM 846 O O . TRP A 1 110 ? 4.905 -7.800 23.722 1.00 92.00 110 TRP A O 1
ATOM 856 N N . ASN A 1 111 ? 6.496 -6.322 23.144 1.00 90.56 111 ASN A N 1
ATOM 857 C CA . ASN A 1 111 ? 7.102 -6.271 24.472 1.00 90.56 111 ASN A CA 1
ATOM 858 C C . ASN A 1 111 ? 6.059 -5.882 25.530 1.00 90.56 111 ASN A C 1
ATOM 860 O O . ASN A 1 111 ? 5.873 -6.617 26.495 1.00 90.56 111 ASN A O 1
ATOM 864 N N . TYR A 1 112 ? 5.303 -4.804 25.312 1.00 93.06 112 TYR A N 1
ATOM 865 C CA . TYR A 1 112 ? 4.285 -4.368 26.272 1.00 93.06 112 TYR A CA 1
ATOM 866 C C . TYR A 1 112 ? 3.107 -5.340 26.377 1.00 93.06 112 TYR A C 1
ATOM 868 O O . TYR A 1 112 ? 2.636 -5.628 27.477 1.00 93.06 112 TYR A O 1
ATOM 876 N N . TYR A 1 113 ? 2.653 -5.886 25.248 1.00 95.25 113 TYR A N 1
ATOM 877 C CA . TYR A 1 113 ? 1.559 -6.857 25.235 1.00 95.25 113 TYR A CA 1
ATOM 878 C C . TYR A 1 113 ? 1.939 -8.166 25.958 1.00 95.25 113 TYR A C 1
ATOM 880 O O . TYR A 1 113 ? 1.139 -8.739 26.702 1.00 95.25 113 TYR A O 1
ATOM 888 N N . SER A 1 114 ? 3.197 -8.601 25.835 1.00 94.56 114 SER A N 1
ATOM 889 C CA . SER A 1 114 ? 3.717 -9.777 26.542 1.00 94.56 114 SER A CA 1
ATOM 890 C C . SER A 1 114 ? 3.789 -9.586 28.063 1.00 94.56 114 SER A C 1
ATOM 892 O O . SER A 1 114 ? 3.476 -10.510 28.815 1.00 94.56 114 SER A O 1
ATOM 894 N N . GLU A 1 115 ? 4.102 -8.377 28.547 1.00 94.38 115 GLU A N 1
ATOM 895 C CA . GLU A 1 115 ? 4.206 -8.067 29.983 1.00 94.38 115 GLU A CA 1
ATOM 896 C C . GLU A 1 115 ? 2.868 -8.158 30.737 1.00 94.38 115 GLU A C 1
ATOM 898 O O . GLU A 1 115 ? 2.835 -8.392 31.954 1.00 94.38 115 GLU A O 1
ATOM 903 N N . ILE A 1 116 ? 1.751 -7.980 30.032 1.00 96.06 116 ILE A N 1
ATOM 904 C CA . ILE A 1 116 ? 0.403 -8.138 30.592 1.00 96.06 116 ILE A CA 1
ATOM 905 C C . ILE A 1 116 ? -0.153 -9.559 30.416 1.00 96.06 116 ILE A C 1
ATOM 907 O O . ILE A 1 116 ? -1.236 -9.855 30.915 1.00 96.06 116 ILE A O 1
ATOM 911 N N . GLY A 1 117 ? 0.611 -10.459 29.789 1.00 96.00 117 GLY A N 1
ATOM 912 C CA . GLY A 1 117 ? 0.270 -11.874 29.661 1.00 96.00 117 GLY A CA 1
ATOM 913 C C . GLY A 1 117 ? -0.509 -12.245 28.401 1.00 96.00 117 GLY A C 1
ATOM 914 O O . GLY A 1 117 ? -1.198 -13.260 28.440 1.00 96.00 117 GLY A O 1
ATOM 915 N N . LEU A 1 118 ? -0.391 -11.461 27.319 1.00 95.88 118 LEU A N 1
ATOM 916 C CA . LEU A 1 118 ? -0.973 -11.759 25.998 1.00 95.88 118 LEU A CA 1
ATOM 917 C C . LEU A 1 118 ? -2.490 -12.075 26.045 1.00 95.88 118 LEU A C 1
ATOM 919 O O . LEU A 1 118 ? -2.902 -13.145 25.596 1.00 95.88 118 LEU A O 1
ATOM 923 N N . PRO A 1 119 ? -3.338 -11.213 26.644 1.00 95.75 119 PRO A N 1
ATOM 924 C CA . PRO A 1 119 ? -4.772 -11.487 26.759 1.00 95.75 119 PRO A CA 1
ATOM 925 C C . PRO A 1 119 ? -5.462 -11.550 25.391 1.00 95.75 119 PRO A C 1
ATOM 927 O O . PRO A 1 119 ? -5.327 -10.623 24.596 1.00 95.75 119 PRO A O 1
ATOM 930 N N . GLU A 1 120 ? -6.236 -12.609 25.148 1.00 93.19 120 GLU A N 1
ATOM 931 C CA . GLU A 1 120 ? -7.080 -12.759 23.953 1.00 93.19 120 GLU A CA 1
ATOM 932 C C . GLU A 1 120 ? -8.181 -11.681 23.899 1.00 93.19 120 GLU A C 1
ATOM 934 O O . GLU A 1 120 ? -8.691 -11.251 24.938 1.00 93.19 120 GLU A O 1
ATOM 939 N N . PHE A 1 121 ? -8.550 -11.268 22.686 1.00 94.19 121 PHE A N 1
ATOM 940 C CA . PHE A 1 121 ? -9.649 -10.347 22.388 1.00 94.19 121 PHE A CA 1
ATOM 941 C C . PHE A 1 121 ? -10.256 -10.706 21.028 1.00 94.19 121 PHE A C 1
ATOM 943 O O . PHE A 1 121 ? -9.540 -11.153 20.129 1.00 94.19 121 PHE A O 1
ATOM 950 N N . ASP A 1 122 ? -11.563 -10.500 20.871 1.00 92.00 122 ASP A N 1
ATOM 951 C CA . ASP A 1 122 ? -12.278 -10.891 19.650 1.00 92.00 122 ASP A CA 1
ATOM 952 C C . ASP A 1 122 ? -12.592 -9.703 18.721 1.00 92.00 122 ASP A C 1
ATOM 954 O O . ASP A 1 122 ? -12.959 -9.918 17.563 1.00 92.00 122 ASP A O 1
ATOM 958 N N . SER A 1 123 ? -12.410 -8.459 19.190 1.00 92.88 123 SER A N 1
ATOM 959 C CA . SER A 1 123 ? -12.637 -7.234 18.409 1.00 92.88 123 SER A CA 1
ATOM 960 C C . SER A 1 123 ? -11.713 -6.074 18.810 1.00 92.88 123 SER A C 1
ATOM 962 O O . SER A 1 123 ? -11.084 -6.088 19.874 1.00 92.88 123 SER A O 1
ATOM 964 N N . LEU A 1 124 ? -11.650 -5.030 17.975 1.00 92.62 124 LEU A N 1
ATOM 965 C CA . LEU A 1 124 ? -10.873 -3.820 18.267 1.00 92.62 124 LEU A CA 1
ATOM 966 C C . LEU A 1 124 ? -11.434 -3.028 19.464 1.00 92.62 124 LEU A C 1
ATOM 968 O O . LEU A 1 124 ? -10.685 -2.315 20.134 1.00 92.62 124 LEU A O 1
ATOM 972 N N . GLU A 1 125 ? -12.719 -3.167 19.784 1.00 92.94 125 GLU A N 1
ATOM 973 C CA . GLU A 1 125 ? -13.360 -2.567 20.962 1.00 92.94 125 GLU A CA 1
ATOM 974 C C . GLU A 1 125 ? -12.930 -3.286 22.246 1.00 92.94 125 GLU A C 1
ATOM 976 O O . GLU A 1 125 ? -12.646 -2.638 23.256 1.00 92.94 125 GLU A O 1
ATOM 981 N N . GLU A 1 126 ? -12.831 -4.620 22.212 1.00 95.25 126 GLU A N 1
ATOM 982 C CA . GLU A 1 126 ? -12.319 -5.417 23.335 1.00 95.25 126 GLU A CA 1
ATOM 983 C C . GLU A 1 126 ? -10.823 -5.187 23.587 1.00 95.25 126 GLU A C 1
ATOM 985 O O . GLU A 1 126 ? -10.347 -5.338 24.715 1.00 95.25 126 GLU A O 1
ATOM 990 N N . LEU A 1 127 ? -10.089 -4.736 22.567 1.00 95.81 127 LEU A N 1
ATOM 991 C CA . LEU A 1 127 ? -8.693 -4.335 22.690 1.00 95.81 127 LEU A CA 1
ATOM 992 C C . LEU A 1 127 ? -8.521 -3.038 23.509 1.00 95.81 127 LEU A C 1
ATOM 994 O O . LEU A 1 127 ? -7.508 -2.872 24.184 1.00 95.81 127 LEU A O 1
ATOM 998 N N . ILE A 1 128 ? -9.501 -2.129 23.540 1.00 97.50 128 ILE A N 1
ATOM 999 C CA . ILE A 1 128 ? -9.402 -0.833 24.248 1.00 97.50 128 ILE A CA 1
ATOM 1000 C C . ILE A 1 128 ? -9.020 -0.969 25.737 1.00 97.50 128 ILE A C 1
ATOM 1002 O O . ILE A 1 128 ? -8.056 -0.320 26.161 1.00 97.50 128 ILE A O 1
ATOM 1006 N N . PRO A 1 129 ? -9.700 -1.787 26.568 1.00 98.06 129 PRO A N 1
ATOM 1007 C CA . PRO A 1 129 ? -9.296 -1.967 27.964 1.00 98.06 129 PRO A CA 1
ATOM 1008 C C . PRO A 1 129 ? -7.893 -2.578 28.118 1.00 98.06 129 PRO A C 1
ATOM 1010 O O . PRO A 1 129 ? -7.195 -2.239 29.074 1.00 98.06 129 PRO A O 1
ATOM 1013 N N . ILE A 1 130 ? -7.455 -3.424 27.180 1.00 97.81 130 ILE A N 1
ATOM 1014 C CA . ILE A 1 130 ? -6.101 -4.001 27.160 1.00 97.81 130 ILE A CA 1
ATOM 1015 C C . ILE A 1 130 ? -5.065 -2.898 26.893 1.00 97.81 130 ILE A C 1
ATOM 1017 O O . ILE A 1 130 ? -4.076 -2.781 27.616 1.00 97.81 130 ILE A O 1
ATOM 1021 N N . LEU A 1 131 ? -5.317 -2.035 25.904 1.00 97.69 131 LEU A N 1
ATOM 1022 C CA . LEU A 1 131 ? -4.457 -0.890 25.582 1.00 97.69 131 LEU A CA 1
ATOM 1023 C C . LEU A 1 131 ? -4.334 0.081 26.755 1.00 97.69 131 LEU A C 1
ATOM 1025 O O . LEU A 1 131 ? -3.251 0.609 27.013 1.00 97.69 131 LEU A O 1
ATOM 1029 N N . LYS A 1 132 ? -5.424 0.275 27.501 1.00 97.81 132 LYS A N 1
ATOM 1030 C CA . LYS A 1 132 ? -5.425 1.086 28.717 1.00 97.81 132 LYS A CA 1
ATOM 1031 C C . LYS A 1 132 ? -4.529 0.509 29.803 1.00 97.81 132 LYS A C 1
ATOM 1033 O O . LYS A 1 132 ? -3.727 1.245 30.371 1.00 97.81 132 LYS A O 1
ATOM 1038 N N . GLU A 1 133 ? -4.610 -0.796 30.060 1.00 97.81 133 GLU A N 1
ATOM 1039 C CA . GLU A 1 133 ? -3.716 -1.451 31.019 1.00 97.81 133 GLU A CA 1
ATOM 1040 C C . GLU A 1 133 ? -2.243 -1.308 30.604 1.00 97.81 133 GLU A C 1
ATOM 1042 O O . GLU A 1 133 ? -1.386 -1.024 31.447 1.00 97.81 133 GLU A O 1
ATOM 1047 N N . ILE A 1 134 ? -1.944 -1.450 29.309 1.00 96.31 134 ILE A N 1
ATOM 1048 C CA . ILE A 1 134 ? -0.588 -1.252 28.787 1.00 96.31 134 ILE A CA 1
ATOM 1049 C C . ILE A 1 134 ? -0.114 0.185 29.032 1.00 96.31 134 ILE A C 1
ATOM 1051 O O . ILE A 1 134 ? 0.967 0.377 29.590 1.00 96.31 134 ILE A O 1
ATOM 1055 N N . GLN A 1 135 ? -0.913 1.193 28.669 1.00 96.00 135 GLN A N 1
ATOM 1056 C CA . GLN A 1 135 ? -0.553 2.600 28.867 1.00 96.00 135 GLN A CA 1
ATOM 1057 C C . GLN A 1 135 ? -0.363 2.939 30.359 1.00 96.00 135 GLN A C 1
ATOM 1059 O O . GLN A 1 135 ? 0.556 3.674 30.714 1.00 96.00 135 GLN A O 1
ATOM 1064 N N . GLU A 1 136 ? -1.180 2.379 31.258 1.00 96.31 136 GLU A N 1
ATOM 1065 C CA . GLU A 1 136 ? -1.044 2.580 32.709 1.00 96.31 136 GLU A CA 1
ATOM 1066 C C . GLU A 1 136 ? 0.267 2.001 33.270 1.00 96.31 136 GLU A C 1
ATOM 1068 O O . GLU A 1 136 ? 0.859 2.577 34.190 1.00 96.31 136 GLU A O 1
ATOM 1073 N N . ARG A 1 137 ? 0.743 0.877 32.719 1.00 95.81 137 ARG A N 1
ATOM 1074 C CA . ARG A 1 137 ? 2.032 0.267 33.091 1.00 95.81 137 ARG A CA 1
ATOM 1075 C C . ARG A 1 137 ? 3.226 0.969 32.443 1.00 95.81 137 ARG A C 1
ATOM 1077 O O . ARG A 1 137 ? 4.281 1.066 33.074 1.00 95.81 137 ARG A O 1
ATOM 1084 N N . HIS A 1 138 ? 3.044 1.491 31.233 1.00 93.12 138 HIS A N 1
ATOM 1085 C CA . HIS A 1 138 ? 4.069 2.161 30.434 1.00 93.12 138 HIS A CA 1
ATOM 1086 C C . HIS A 1 138 ? 3.625 3.573 30.037 1.00 93.12 138 HIS A C 1
ATOM 1088 O O . HIS A 1 138 ? 3.419 3.839 28.859 1.00 93.12 138 HIS A O 1
ATOM 1094 N N . PRO A 1 139 ? 3.490 4.518 30.986 1.00 94.81 139 PRO A N 1
ATOM 1095 C CA . PRO A 1 139 ? 2.990 5.856 30.669 1.00 94.81 139 PRO A CA 1
ATOM 1096 C C . PRO A 1 139 ? 3.972 6.681 29.828 1.00 94.81 139 PRO A C 1
ATOM 1098 O O . PRO A 1 139 ? 3.569 7.642 29.175 1.00 94.81 139 PRO A O 1
ATOM 1101 N N . THR A 1 140 ? 5.261 6.334 29.848 1.00 91.81 140 THR A N 1
ATOM 1102 C CA . THR A 1 140 ? 6.305 7.009 29.072 1.00 91.81 140 THR A CA 1
ATOM 1103 C C . THR A 1 140 ? 7.285 6.013 28.476 1.00 91.81 140 THR A C 1
ATOM 1105 O O . THR A 1 140 ? 7.646 5.036 29.137 1.00 91.81 140 THR A O 1
ATOM 1108 N N . ASP A 1 141 ? 7.786 6.322 27.285 1.00 86.25 141 ASP A N 1
ATOM 1109 C CA . ASP A 1 141 ? 8.861 5.578 26.639 1.00 86.25 141 ASP A CA 1
ATOM 1110 C C . ASP A 1 141 ? 10.228 5.858 27.307 1.00 86.25 141 ASP A C 1
ATOM 1112 O O . ASP A 1 141 ? 10.351 6.673 28.230 1.00 86.25 141 ASP A O 1
ATOM 1116 N N . ALA A 1 142 ? 11.297 5.190 26.858 1.00 82.50 142 ALA A N 1
ATOM 1117 C CA . ALA A 1 142 ? 12.625 5.364 27.459 1.00 82.50 142 ALA A CA 1
ATOM 1118 C C . ALA A 1 142 ? 13.244 6.761 27.236 1.00 82.50 142 ALA A C 1
ATOM 1120 O O . ALA A 1 142 ? 14.182 7.132 27.946 1.00 82.50 142 ALA A O 1
ATOM 1121 N N . ALA A 1 143 ? 12.741 7.535 26.269 1.00 83.31 143 ALA A N 1
ATOM 1122 C CA . ALA A 1 143 ? 13.132 8.924 26.040 1.00 83.31 143 ALA A CA 1
ATOM 1123 C C . ALA A 1 143 ? 12.295 9.913 26.877 1.00 83.31 143 ALA A C 1
ATOM 1125 O O . ALA A 1 143 ? 12.610 11.104 26.916 1.00 83.31 143 ALA A O 1
ATOM 1126 N N . GLY A 1 144 ? 11.285 9.421 27.601 1.00 86.81 144 GLY A N 1
ATOM 1127 C CA . GLY A 1 144 ? 10.378 10.216 28.419 1.00 86.81 144 GLY A CA 1
ATOM 1128 C C . GLY A 1 144 ? 9.218 10.825 27.633 1.00 86.81 144 GLY A C 1
ATOM 1129 O O . GLY A 1 144 ? 8.529 11.688 28.180 1.00 86.81 144 GLY A O 1
ATOM 1130 N N . ASN A 1 145 ? 8.995 10.408 26.381 1.00 87.75 145 ASN A N 1
ATOM 1131 C CA . ASN A 1 145 ? 7.802 10.806 25.641 1.00 87.75 145 ASN A CA 1
ATOM 1132 C C . ASN A 1 145 ? 6.594 10.050 26.190 1.00 87.75 145 ASN A C 1
ATOM 1134 O O . ASN A 1 145 ? 6.717 8.911 26.640 1.00 87.75 145 ASN A O 1
ATOM 1138 N N . GLN A 1 146 ? 5.427 10.683 26.141 1.00 91.56 146 GLN A N 1
ATOM 1139 C CA . GLN A 1 146 ? 4.168 10.049 26.512 1.00 91.56 146 GLN A CA 1
ATOM 1140 C C . GLN A 1 146 ? 3.875 8.875 25.568 1.00 91.56 146 GLN A C 1
ATOM 1142 O O . GLN A 1 146 ? 3.985 9.029 24.354 1.00 91.56 146 GLN A O 1
ATOM 1147 N N . VAL A 1 147 ? 3.481 7.730 26.129 1.00 92.56 147 VAL A N 1
ATOM 1148 C CA . VAL A 1 147 ? 2.965 6.600 25.343 1.00 92.56 147 VAL A CA 1
ATOM 1149 C C . VAL A 1 147 ? 1.469 6.790 25.120 1.00 92.56 147 VAL A C 1
ATOM 1151 O O . VAL A 1 147 ? 0.713 7.071 26.060 1.00 92.56 147 VAL A O 1
ATOM 1154 N N . TYR A 1 148 ? 1.042 6.597 23.878 1.00 94.62 148 TYR A N 1
ATOM 1155 C CA . TYR A 1 148 ? -0.362 6.518 23.484 1.00 94.62 148 TYR A CA 1
ATOM 1156 C C . TYR A 1 148 ? -0.645 5.144 22.891 1.00 94.62 148 TYR A C 1
ATOM 1158 O O . TYR A 1 148 ? 0.257 4.473 22.399 1.00 94.62 148 TYR A O 1
ATOM 1166 N N . ALA A 1 149 ? -1.896 4.701 22.929 1.00 93.69 149 ALA A N 1
ATOM 1167 C CA . ALA A 1 149 ? -2.252 3.456 22.273 1.00 93.69 149 ALA A CA 1
ATOM 1168 C C . ALA A 1 149 ? -2.147 3.581 20.757 1.00 93.69 149 ALA A C 1
ATOM 1170 O O . ALA A 1 149 ? -1.540 2.729 20.114 1.00 93.69 149 ALA A O 1
ATOM 1171 N N . VAL A 1 150 ? -2.701 4.662 20.211 1.00 92.19 150 VAL A N 1
ATOM 1172 C CA . VAL A 1 150 ? -2.778 4.911 18.774 1.00 92.19 150 VAL A CA 1
ATOM 1173 C C . VAL A 1 150 ? -2.550 6.396 18.509 1.00 92.19 150 VAL A C 1
ATOM 1175 O O . VAL A 1 150 ? -3.032 7.246 19.256 1.00 92.19 150 VAL A O 1
ATOM 1178 N N . GLY A 1 151 ? -1.873 6.708 17.411 1.00 90.81 151 GLY A N 1
ATOM 1179 C CA . GLY A 1 151 ? -1.884 8.026 16.784 1.00 90.81 151 GLY A CA 1
ATOM 1180 C C . GLY A 1 151 ? -1.976 7.876 15.268 1.00 90.81 151 GLY A C 1
ATOM 1181 O O . GLY A 1 151 ? -1.754 6.787 14.734 1.00 90.81 151 GLY A O 1
ATOM 1182 N N . THR A 1 152 ? -2.308 8.957 14.573 1.00 90.12 152 THR A N 1
ATOM 1183 C CA . THR A 1 152 ? -2.304 9.036 13.099 1.00 90.12 152 THR A CA 1
ATOM 1184 C C . THR A 1 152 ? -1.757 10.398 12.656 1.00 90.12 152 THR A C 1
ATOM 1186 O O . THR A 1 152 ? -1.185 11.121 13.470 1.00 90.12 152 THR A O 1
ATOM 1189 N N . TYR A 1 153 ? -1.880 10.749 11.379 1.00 90.62 153 TYR A N 1
ATOM 1190 C CA . TYR A 1 153 ? -1.411 12.021 10.835 1.00 90.62 153 TYR A CA 1
ATOM 1191 C C . TYR A 1 153 ? -2.449 12.661 9.916 1.00 90.62 153 TYR A C 1
ATOM 1193 O O . TYR A 1 153 ? -3.272 11.980 9.297 1.00 90.62 153 TYR A O 1
ATOM 1201 N N . TYR A 1 154 ? -2.406 13.988 9.817 1.00 89.31 154 TYR A N 1
ATOM 1202 C CA . TYR A 1 154 ? -3.280 14.725 8.915 1.00 89.31 154 TYR A CA 1
ATOM 1203 C C . TYR A 1 154 ? -2.754 14.668 7.481 1.00 89.31 154 TYR A C 1
ATOM 1205 O O . TYR A 1 154 ? -1.589 14.957 7.204 1.00 89.31 154 TYR A O 1
ATOM 1213 N N . ASP A 1 155 ? -3.649 14.354 6.553 1.00 86.62 155 ASP A N 1
ATOM 1214 C CA . ASP A 1 155 ? -3.430 14.494 5.122 1.00 86.62 155 ASP A CA 1
ATOM 1215 C C . ASP A 1 155 ? -4.712 15.047 4.502 1.00 86.62 155 ASP A C 1
ATOM 1217 O O . ASP A 1 155 ? -5.772 14.434 4.589 1.00 86.62 155 ASP A O 1
ATOM 1221 N N . ALA A 1 156 ? -4.625 16.225 3.886 1.00 85.06 156 ALA A N 1
ATOM 1222 C CA . ALA A 1 156 ? -5.783 16.866 3.270 1.00 85.06 156 ALA A CA 1
ATOM 1223 C C . ALA A 1 156 ? -6.349 16.044 2.100 1.00 85.06 156 ALA A C 1
ATOM 1225 O O . ALA A 1 156 ? -7.519 16.184 1.764 1.00 85.06 156 ALA A O 1
ATOM 1226 N N . GLN A 1 157 ? -5.517 15.206 1.478 1.00 78.75 157 GLN A N 1
ATOM 1227 C CA . GLN A 1 157 ? -5.828 14.497 0.243 1.00 78.75 157 GLN A CA 1
ATOM 1228 C C . GLN A 1 157 ? -6.211 13.036 0.466 1.00 78.75 157 GLN A C 1
ATOM 1230 O O . GLN A 1 157 ? -6.445 12.325 -0.510 1.00 78.75 157 GLN A O 1
ATOM 1235 N N . SER A 1 158 ? -6.250 12.546 1.705 1.00 80.75 158 SER A N 1
ATOM 1236 C CA . SER A 1 158 ? -6.591 11.152 1.990 1.00 80.75 158 SER A CA 1
ATOM 1237 C C . SER A 1 158 ? -7.261 10.989 3.354 1.00 80.75 158 SER A C 1
ATOM 1239 O O . SER A 1 158 ? -7.163 11.846 4.227 1.00 80.75 158 SER A O 1
ATOM 1241 N N . MET A 1 159 ? -7.970 9.877 3.535 1.00 89.19 159 MET A N 1
ATOM 1242 C CA . MET A 1 159 ? -8.643 9.521 4.788 1.00 89.19 159 MET A CA 1
ATOM 1243 C C . MET A 1 159 ? -7.767 8.534 5.576 1.00 89.19 159 MET A C 1
ATOM 1245 O O . MET A 1 159 ? -8.150 7.387 5.789 1.00 89.19 159 MET A O 1
ATOM 1249 N N . ASN A 1 160 ? -6.545 8.937 5.954 1.00 85.00 160 ASN A N 1
ATOM 1250 C CA . ASN A 1 160 ? -5.551 8.010 6.534 1.00 85.00 160 ASN A CA 1
ATOM 1251 C C . ASN A 1 160 ? -5.996 7.346 7.845 1.00 85.00 160 ASN A C 1
ATOM 1253 O O . ASN A 1 160 ? -5.609 6.209 8.098 1.00 85.00 160 ASN A O 1
ATOM 1257 N N . TYR A 1 161 ? -6.843 8.003 8.642 1.00 86.44 161 TYR A N 1
ATOM 1258 C CA . TYR A 1 161 ? -7.456 7.388 9.826 1.00 86.44 161 TYR A CA 1
ATOM 1259 C C . TYR A 1 161 ? -8.288 6.147 9.458 1.00 86.44 161 TYR A C 1
ATOM 1261 O O . TYR A 1 161 ? -8.338 5.195 10.221 1.00 86.44 161 TYR A O 1
ATOM 1269 N N . LEU A 1 162 ? -8.896 6.104 8.271 1.00 91.62 162 LEU A N 1
ATOM 1270 C CA . LEU A 1 162 ? -9.666 4.948 7.821 1.00 91.62 162 LEU A CA 1
ATOM 1271 C C . LEU A 1 162 ? -8.776 3.848 7.232 1.00 91.62 162 LEU A C 1
ATOM 1273 O O . LEU A 1 162 ? -9.121 2.673 7.326 1.00 91.62 162 LEU A O 1
ATOM 1277 N N . LEU A 1 163 ? -7.636 4.205 6.630 1.00 87.00 163 LEU A N 1
ATOM 1278 C CA . LEU A 1 163 ? -6.785 3.268 5.891 1.00 87.00 163 LEU A CA 1
ATOM 1279 C C . LEU A 1 163 ? -6.422 2.040 6.732 1.00 87.00 163 LEU A C 1
ATOM 1281 O O . LEU A 1 163 ? -6.756 0.922 6.357 1.00 87.00 163 LEU A O 1
ATOM 1285 N N . GLY A 1 164 ? -5.780 2.252 7.881 1.00 83.06 164 GLY A N 1
ATOM 1286 C CA . GLY A 1 164 ? -5.345 1.155 8.738 1.00 83.06 164 GLY A CA 1
ATOM 1287 C C . GLY A 1 164 ? -6.508 0.322 9.268 1.00 83.06 164 GLY A C 1
ATOM 1288 O O . GLY A 1 164 ? -6.484 -0.900 9.148 1.00 83.06 164 GLY A O 1
ATOM 1289 N N . TYR A 1 165 ? -7.535 0.990 9.799 1.00 92.06 165 TYR A N 1
ATOM 1290 C CA . TYR A 1 165 ? -8.713 0.334 10.366 1.00 92.06 165 TYR A CA 1
ATOM 1291 C C . TYR A 1 165 ? -9.412 -0.555 9.331 1.00 92.06 165 TYR A C 1
ATOM 1293 O O . TYR A 1 165 ? -9.608 -1.743 9.557 1.00 92.06 165 TYR A O 1
ATOM 1301 N N . SER A 1 166 ? -9.714 -0.002 8.157 1.00 93.75 166 SER A N 1
ATOM 1302 C CA . SER A 1 166 ? -10.475 -0.681 7.103 1.00 93.75 166 SER A CA 1
ATOM 1303 C C . SER A 1 166 ? -9.760 -1.912 6.525 1.00 93.75 166 SER A C 1
ATOM 1305 O O . SER A 1 166 ? -10.411 -2.911 6.218 1.00 93.75 166 SER A O 1
ATOM 1307 N N . THR A 1 167 ? -8.422 -1.902 6.449 1.00 91.00 167 THR A N 1
ATOM 1308 C CA . THR A 1 167 ? -7.654 -3.054 5.937 1.00 91.00 167 THR A CA 1
ATOM 1309 C C . THR A 1 167 ? -7.716 -4.296 6.828 1.00 91.00 167 THR A C 1
ATOM 1311 O O . THR A 1 167 ? -7.565 -5.401 6.309 1.00 91.00 167 THR A O 1
ATOM 1314 N N . CYS A 1 168 ? -7.974 -4.142 8.134 1.00 92.12 168 CYS A N 1
ATOM 1315 C CA . CYS A 1 168 ? -8.203 -5.265 9.053 1.00 92.12 168 CYS A CA 1
ATOM 1316 C C . CYS A 1 168 ? -9.540 -5.985 8.802 1.00 92.12 168 CYS A C 1
ATOM 1318 O O . CYS A 1 168 ? -9.745 -7.080 9.315 1.00 92.12 168 CYS A O 1
ATOM 1320 N N . PHE A 1 169 ? -10.439 -5.371 8.030 1.00 94.25 169 PHE A N 1
ATOM 1321 C CA . PHE A 1 169 ? -11.770 -5.890 7.708 1.00 94.25 169 PHE A CA 1
ATOM 1322 C C . PHE A 1 169 ? -11.956 -6.099 6.199 1.00 94.25 169 PHE A C 1
ATOM 1324 O O . PHE A 1 169 ? -13.072 -6.107 5.695 1.00 94.25 169 PHE A O 1
ATOM 1331 N N . GLY A 1 170 ? -10.858 -6.209 5.446 1.00 94.50 170 GLY A N 1
ATOM 1332 C CA . GLY A 1 170 ? -10.907 -6.597 4.040 1.00 94.50 170 GLY A CA 1
ATOM 1333 C C . GLY A 1 170 ? -11.283 -5.478 3.071 1.00 94.50 170 GLY A C 1
ATOM 1334 O O . GLY A 1 170 ? -11.472 -5.744 1.884 1.00 94.50 170 GLY A O 1
ATOM 1335 N N . TYR A 1 171 ? -11.362 -4.228 3.529 1.00 95.62 171 TYR A N 1
ATOM 1336 C CA . TYR A 1 171 ? -11.693 -3.098 2.666 1.00 95.62 171 TYR A CA 1
ATOM 1337 C C . TYR A 1 171 ? -10.469 -2.567 1.922 1.00 95.62 171 TYR A C 1
ATOM 1339 O O . TYR A 1 171 ? -9.367 -2.456 2.466 1.00 95.62 171 TYR A O 1
ATOM 1347 N N . SER A 1 172 ? -10.686 -2.173 0.668 1.00 92.44 172 SER A N 1
ATOM 1348 C CA . SER A 1 172 ? -9.713 -1.420 -0.119 1.00 92.44 172 SER A CA 1
ATOM 1349 C C . SER A 1 172 ? -9.998 0.077 -0.041 1.00 92.44 172 SER A C 1
ATOM 1351 O O . SER A 1 172 ? -11.126 0.524 -0.247 1.00 92.44 172 SER A O 1
ATOM 1353 N N . SER A 1 173 ? -8.950 0.870 0.177 1.00 90.44 173 SER A N 1
ATOM 1354 C CA . SER A 1 173 ? -9.035 2.333 0.241 1.00 90.44 173 SER A CA 1
ATOM 1355 C C . SER A 1 173 ? -9.098 3.021 -1.123 1.00 90.44 173 SER A C 1
ATOM 1357 O O . SER A 1 173 ? -9.255 4.242 -1.194 1.00 90.44 173 SER A O 1
ATOM 1359 N N . ILE A 1 174 ? -8.981 2.254 -2.213 1.00 90.00 174 ILE A N 1
ATOM 1360 C CA . ILE A 1 174 ? -8.791 2.776 -3.571 1.00 90.00 174 ILE A CA 1
ATOM 1361 C C . ILE A 1 174 ? -9.952 3.650 -4.074 1.00 90.00 174 ILE A C 1
ATOM 1363 O O . ILE A 1 174 ? -9.729 4.486 -4.947 1.00 90.00 174 ILE A O 1
ATOM 1367 N N . PHE A 1 175 ? -11.154 3.509 -3.500 1.00 94.62 175 PHE A N 1
ATOM 1368 C CA . PHE A 1 175 ? -12.353 4.255 -3.908 1.00 94.62 175 PHE A CA 1
ATOM 1369 C C . PHE A 1 175 ? -12.958 5.159 -2.817 1.00 94.62 175 PHE A C 1
ATOM 1371 O O . PHE A 1 175 ? -14.018 5.751 -3.027 1.00 94.62 175 PHE A O 1
ATOM 1378 N N . PHE A 1 176 ? -12.284 5.340 -1.670 1.00 95.50 176 PHE A N 1
ATOM 1379 C CA . PHE A 1 176 ? -12.824 6.168 -0.579 1.00 95.50 176 PHE A CA 1
ATOM 1380 C C . PHE A 1 176 ? -13.096 7.613 -1.007 1.00 95.50 176 PHE A C 1
ATOM 1382 O O . PHE A 1 176 ? -14.077 8.210 -0.573 1.00 95.50 176 PHE A O 1
ATOM 1389 N N . LYS A 1 177 ? -12.276 8.186 -1.898 1.00 95.25 177 LYS A N 1
ATOM 1390 C CA . LYS A 1 177 ? -12.487 9.559 -2.391 1.00 95.25 177 LYS A CA 1
ATOM 1391 C C . LYS A 1 177 ? -13.810 9.716 -3.139 1.00 95.25 177 LYS A C 1
ATOM 1393 O O . LYS A 1 177 ? -14.414 10.779 -3.097 1.00 95.25 177 LYS A O 1
ATOM 1398 N N . GLN A 1 178 ? -14.270 8.653 -3.785 1.00 96.62 178 GLN A N 1
ATOM 1399 C CA . GLN A 1 178 ? -15.527 8.600 -4.518 1.00 96.62 178 GLN A CA 1
ATOM 1400 C C . GLN A 1 178 ? -16.709 8.196 -3.623 1.00 96.62 178 GLN A C 1
ATOM 1402 O O . GLN A 1 178 ? -17.746 7.783 -4.128 1.00 96.62 178 GLN A O 1
ATOM 1407 N N . MET A 1 179 ? -16.563 8.307 -2.297 1.00 97.69 179 MET A N 1
ATOM 1408 C CA . MET A 1 179 ? -17.571 7.908 -1.310 1.00 97.69 179 MET A CA 1
ATOM 1409 C C . MET A 1 179 ? -17.956 6.422 -1.391 1.00 97.69 179 MET A C 1
ATOM 1411 O O . MET A 1 179 ? -19.056 6.054 -0.989 1.00 97.69 179 MET A O 1
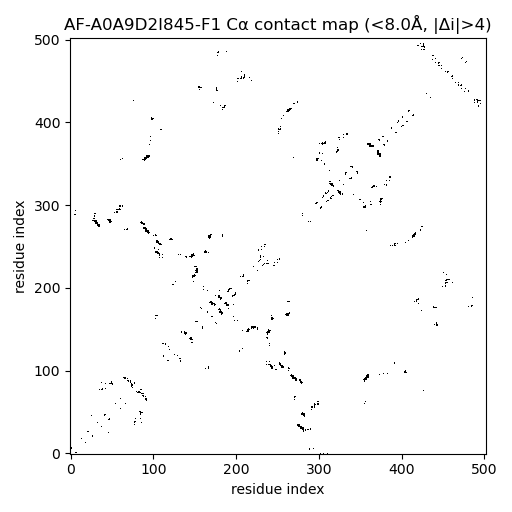ATOM 1415 N N . VAL A 1 180 ? -17.058 5.559 -1.878 1.00 98.12 180 VAL A N 1
ATOM 1416 C CA . VAL A 1 180 ? -17.277 4.108 -1.966 1.00 98.12 180 VAL A CA 1
ATOM 1417 C C . VAL A 1 180 ? -16.354 3.381 -0.994 1.00 98.12 180 VAL A C 1
ATOM 1419 O O . VAL A 1 180 ? -15.131 3.516 -1.071 1.00 98.12 180 VAL A O 1
ATOM 1422 N N . ALA A 1 181 ? -16.931 2.559 -0.123 1.00 97.69 181 ALA A N 1
ATOM 1423 C CA . ALA A 1 181 ? -16.215 1.549 0.641 1.00 97.69 181 ALA A CA 1
ATOM 1424 C C . ALA A 1 181 ? -16.270 0.215 -0.120 1.00 97.69 181 ALA A C 1
ATOM 1426 O O . ALA A 1 181 ? -17.337 -0.354 -0.328 1.00 97.69 181 ALA A O 1
ATOM 1427 N N . ALA A 1 182 ? -15.118 -0.267 -0.591 1.00 97.44 182 ALA A N 1
ATOM 1428 C CA . ALA A 1 182 ? -15.033 -1.517 -1.342 1.00 97.44 182 ALA A CA 1
ATOM 1429 C C . ALA A 1 182 ? -14.615 -2.666 -0.423 1.00 97.44 182 ALA A C 1
ATOM 1431 O O . ALA A 1 182 ? -13.429 -2.802 -0.111 1.00 97.44 182 ALA A O 1
ATOM 1432 N N . ASN A 1 183 ? -15.581 -3.488 -0.017 1.00 97.31 183 ASN A N 1
ATOM 1433 C CA . ASN A 1 183 ? -15.334 -4.720 0.719 1.00 97.31 183 ASN A CA 1
ATOM 1434 C C . ASN A 1 183 ? -14.806 -5.772 -0.267 1.00 97.31 183 ASN A C 1
ATOM 1436 O O . ASN A 1 183 ? -15.538 -6.301 -1.109 1.00 97.31 183 ASN A O 1
ATOM 1440 N N . MET A 1 184 ? -13.508 -6.064 -0.198 1.00 97.06 184 MET A N 1
ATOM 1441 C CA . MET A 1 184 ? -12.870 -6.987 -1.136 1.00 97.06 184 MET A CA 1
ATOM 1442 C C . MET A 1 184 ? -13.158 -8.450 -0.793 1.00 97.06 184 MET A C 1
ATOM 1444 O O . MET A 1 184 ? -13.047 -9.295 -1.679 1.00 97.06 184 MET A O 1
ATOM 1448 N N . VAL A 1 185 ? -13.542 -8.745 0.448 1.00 95.62 185 VAL A N 1
ATOM 1449 C CA . VAL A 1 185 ? -13.875 -10.095 0.916 1.00 95.62 185 VAL A CA 1
ATOM 1450 C C . VAL A 1 185 ? -15.209 -10.540 0.325 1.00 95.62 185 VAL A C 1
ATOM 1452 O O . VAL A 1 185 ? -15.270 -11.560 -0.364 1.00 95.62 185 VAL A O 1
ATOM 1455 N N . ASP A 1 186 ? -16.246 -9.721 0.494 1.00 95.06 186 ASP A N 1
ATOM 1456 C CA . ASP A 1 186 ? -17.589 -10.005 -0.021 1.00 95.06 186 ASP A CA 1
ATOM 1457 C C . ASP A 1 186 ? -17.771 -9.555 -1.484 1.00 95.06 186 ASP A C 1
ATOM 1459 O O . ASP A 1 186 ? -18.657 -10.030 -2.200 1.00 95.06 186 ASP A O 1
ATOM 1463 N N . GLY A 1 187 ? -16.890 -8.679 -1.978 1.00 96.38 187 GLY A N 1
ATOM 1464 C CA . GLY A 1 187 ? -16.965 -8.114 -3.327 1.00 96.38 187 GLY A CA 1
ATOM 1465 C C . GLY A 1 187 ? -18.094 -7.089 -3.487 1.00 96.38 187 GLY A C 1
ATOM 1466 O O . GLY A 1 187 ? -18.655 -6.961 -4.589 1.00 96.38 187 GLY A O 1
ATOM 1467 N N . GLU A 1 188 ? -18.421 -6.394 -2.396 1.00 97.25 188 GLU A N 1
ATOM 1468 C CA . GLU A 1 188 ? -19.503 -5.416 -2.273 1.00 97.25 188 GLU A CA 1
ATOM 1469 C C . GLU A 1 188 ? -18.973 -3.972 -2.316 1.00 97.25 188 GLU A C 1
ATOM 1471 O O . GLU A 1 188 ? -17.823 -3.687 -1.971 1.00 97.25 188 GLU A O 1
ATOM 1476 N N . LEU A 1 189 ? -19.814 -3.066 -2.820 1.00 98.25 189 LEU A N 1
ATOM 1477 C CA . LEU A 1 189 ? -19.533 -1.636 -2.943 1.00 98.25 189 LEU A CA 1
ATOM 1478 C C . LEU A 1 189 ? -20.561 -0.876 -2.109 1.00 98.25 189 LEU A C 1
ATOM 1480 O O . LEU A 1 189 ? -21.724 -0.759 -2.494 1.00 98.25 189 LEU A O 1
ATOM 1484 N N . GLU A 1 190 ? -20.123 -0.356 -0.977 1.00 97.94 190 GLU A N 1
ATOM 1485 C CA . GLU A 1 190 ? -20.971 0.280 0.026 1.00 97.94 190 GLU A CA 1
ATOM 1486 C C . GLU A 1 190 ? -20.803 1.795 -0.011 1.00 97.94 190 GLU A C 1
ATOM 1488 O O . GLU A 1 190 ? -19.754 2.315 -0.414 1.00 97.94 190 GLU A O 1
ATOM 1493 N N . TYR A 1 191 ? -21.840 2.519 0.402 1.00 98.44 191 TYR A N 1
ATOM 1494 C CA . TYR A 1 191 ? -21.731 3.963 0.542 1.00 98.44 191 TYR A CA 1
ATOM 1495 C C . TYR A 1 191 ? -20.871 4.281 1.761 1.00 98.44 191 TYR A C 1
ATOM 1497 O O . TYR A 1 191 ? -21.154 3.849 2.872 1.00 98.44 191 TYR A O 1
ATOM 1505 N N . LEU A 1 192 ? -19.812 5.065 1.568 1.00 98.19 192 LEU A N 1
ATOM 1506 C CA . LEU A 1 192 ? -18.830 5.333 2.619 1.00 98.19 192 LEU A CA 1
ATOM 1507 C C . LEU A 1 192 ? -19.445 6.005 3.857 1.00 98.19 192 LEU A C 1
ATOM 1509 O O . LEU A 1 192 ? -18.922 5.843 4.956 1.00 98.19 192 LEU A O 1
ATOM 1513 N N . LEU A 1 193 ? -20.526 6.769 3.675 1.00 98.06 193 LEU A N 1
ATOM 1514 C CA . LEU A 1 193 ? -21.213 7.485 4.752 1.00 98.06 193 LEU A CA 1
ATOM 1515 C C . LEU A 1 193 ? -22.468 6.747 5.255 1.00 98.06 193 LEU A C 1
ATOM 1517 O O . LEU A 1 193 ? -23.346 7.370 5.852 1.00 98.06 193 LEU A O 1
ATOM 1521 N N . GLU A 1 194 ? -22.581 5.442 4.995 1.00 96.62 194 GLU A N 1
ATOM 1522 C CA . GLU A 1 194 ? -23.643 4.604 5.555 1.00 96.62 194 GLU A CA 1
ATOM 1523 C C . GLU A 1 194 ? -23.561 4.553 7.092 1.00 96.62 194 GLU A C 1
ATOM 1525 O O . GLU A 1 194 ? -22.477 4.525 7.682 1.00 96.62 194 GLU A O 1
ATOM 1530 N N . GLU A 1 195 ? -24.724 4.588 7.751 1.00 91.62 195 GLU A N 1
ATOM 1531 C CA . GLU A 1 195 ? -24.832 4.427 9.206 1.00 91.62 195 GLU A CA 1
ATOM 1532 C C . GLU A 1 195 ? -24.294 3.048 9.609 1.00 91.62 195 GLU A C 1
ATOM 1534 O O . GLU A 1 195 ? -24.580 2.060 8.937 1.00 91.62 195 GLU A O 1
ATOM 1539 N N . ASP A 1 196 ? -23.492 2.988 10.675 1.00 93.25 196 ASP A N 1
ATOM 1540 C CA . ASP A 1 196 ? -22.782 1.774 11.114 1.00 93.25 196 ASP A CA 1
ATOM 1541 C C . ASP A 1 196 ? -21.838 1.158 10.043 1.00 93.25 196 ASP A C 1
ATOM 1543 O O . ASP A 1 196 ? -21.394 0.018 10.170 1.00 93.25 196 ASP A O 1
ATOM 1547 N N . GLY A 1 197 ? -21.505 1.908 8.981 1.00 96.38 197 GLY A N 1
ATOM 1548 C CA . GLY A 1 197 ? -20.543 1.504 7.952 1.00 96.38 197 GLY A CA 1
ATOM 1549 C C . GLY A 1 197 ? -19.080 1.657 8.389 1.00 96.38 197 GLY A C 1
ATOM 1550 O O . GLY A 1 197 ? -18.769 2.215 9.445 1.00 96.38 197 GLY A O 1
ATOM 1551 N N . ILE A 1 198 ? -18.138 1.222 7.540 1.00 96.50 198 ILE A N 1
ATOM 1552 C CA . ILE A 1 198 ? -16.708 1.136 7.904 1.00 96.50 198 ILE A CA 1
ATOM 1553 C C . ILE A 1 198 ? -16.094 2.469 8.368 1.00 96.50 198 ILE A C 1
ATOM 1555 O O . ILE A 1 198 ? -15.243 2.486 9.259 1.00 96.50 198 ILE A O 1
ATOM 1559 N N . LEU A 1 199 ? -16.528 3.602 7.798 1.00 97.69 199 LEU A N 1
ATOM 1560 C CA . LEU A 1 199 ? -16.081 4.923 8.243 1.00 97.69 199 LEU A CA 1
ATOM 1561 C C . LEU A 1 199 ? -16.647 5.271 9.625 1.00 97.69 199 LEU A C 1
ATOM 1563 O O . LEU A 1 199 ? -15.905 5.786 10.462 1.00 97.69 199 LEU A O 1
ATOM 1567 N N . TYR A 1 200 ? -17.935 5.004 9.864 1.00 97.94 200 TYR A N 1
ATOM 1568 C CA . TYR A 1 200 ? -18.582 5.278 11.147 1.00 97.94 200 TYR A CA 1
ATOM 1569 C C . TYR A 1 200 ? -17.881 4.517 12.274 1.00 97.94 200 TYR A C 1
ATOM 1571 O O . TYR A 1 200 ? -17.444 5.132 13.250 1.00 97.94 200 TYR A O 1
ATOM 1579 N N . GLU A 1 201 ? -17.693 3.208 12.092 1.00 96.69 201 GLU A N 1
ATOM 1580 C CA . GLU A 1 201 ? -17.045 2.321 13.064 1.00 96.69 201 GLU A CA 1
ATOM 1581 C C . GLU A 1 201 ? -15.598 2.742 13.347 1.00 96.69 201 GLU A C 1
ATOM 1583 O O . GLU A 1 201 ? -15.202 2.886 14.508 1.00 96.69 201 GLU A O 1
ATOM 1588 N N . ALA A 1 202 ? -14.825 3.072 12.303 1.00 96.44 202 ALA A N 1
ATOM 1589 C CA . ALA A 1 202 ? -13.471 3.591 12.472 1.00 96.44 202 ALA A CA 1
ATOM 1590 C C . ALA A 1 202 ? -13.460 4.869 13.327 1.00 96.44 202 ALA A C 1
ATOM 1592 O O . ALA A 1 202 ? -12.733 4.959 14.321 1.00 96.44 202 ALA A O 1
ATOM 1593 N N . LEU A 1 203 ? -14.287 5.864 12.982 1.00 97.69 203 LEU A N 1
ATOM 1594 C CA . LEU A 1 203 ? -14.356 7.128 13.720 1.00 97.69 203 LEU A CA 1
ATOM 1595 C C . LEU A 1 203 ? -14.831 6.924 15.159 1.00 97.69 203 LEU A C 1
ATOM 1597 O O . LEU A 1 203 ? -14.312 7.580 16.068 1.00 97.69 203 LEU A O 1
ATOM 1601 N N . LYS A 1 204 ? -15.778 6.008 15.386 1.00 97.38 204 LYS A N 1
ATOM 1602 C CA . LYS A 1 204 ? -16.282 5.678 16.720 1.00 97.38 204 LYS A CA 1
ATOM 1603 C C . LYS A 1 204 ? -15.187 5.059 17.581 1.00 97.38 204 LYS A C 1
ATOM 1605 O O . LYS A 1 204 ? -15.011 5.479 18.728 1.00 97.38 204 LYS A O 1
ATOM 1610 N N . TRP A 1 205 ? -14.400 4.145 17.016 1.00 96.56 205 TRP A N 1
ATOM 1611 C CA . TRP A 1 205 ? -13.262 3.525 17.688 1.00 96.56 205 TRP A CA 1
ATOM 1612 C C . TRP A 1 205 ? -12.193 4.555 18.081 1.00 96.56 205 TRP A C 1
ATOM 1614 O O . TRP A 1 205 ? -11.805 4.636 19.251 1.00 96.56 205 TRP A O 1
ATOM 1624 N N . TYR A 1 206 ? -11.782 5.427 17.152 1.00 97.31 206 TYR A N 1
ATOM 1625 C CA . TYR A 1 206 ? -10.841 6.514 17.455 1.00 97.31 206 TYR A CA 1
ATOM 1626 C C . TYR A 1 206 ? -11.388 7.496 18.497 1.00 97.31 206 TYR A C 1
ATOM 1628 O O . TYR A 1 206 ? -10.650 7.917 19.390 1.00 97.31 206 TYR A O 1
ATOM 1636 N N . ASN A 1 207 ? -12.678 7.837 18.435 1.00 98.06 207 ASN A N 1
ATOM 1637 C CA . ASN A 1 207 ? -13.304 8.692 19.438 1.00 98.06 207 ASN A CA 1
ATOM 1638 C C . ASN A 1 207 ? -13.316 8.044 20.830 1.00 98.06 207 ASN A C 1
ATOM 1640 O O . ASN A 1 207 ? -13.055 8.710 21.834 1.00 98.06 207 ASN A O 1
ATOM 1644 N N . GLN A 1 208 ? -13.596 6.743 20.915 1.00 98.00 208 GLN A N 1
ATOM 1645 C CA . GLN A 1 208 ? -13.544 6.024 22.183 1.00 98.00 208 GLN A CA 1
ATOM 1646 C C . GLN A 1 208 ? -12.123 6.017 22.758 1.00 98.00 208 GLN A C 1
ATOM 1648 O O . GLN A 1 208 ? -11.948 6.314 23.941 1.00 98.00 208 GLN A O 1
ATOM 1653 N N . LEU A 1 209 ? -11.103 5.774 21.928 1.00 97.81 209 LEU A N 1
ATOM 1654 C CA . LEU A 1 209 ? -9.703 5.894 22.339 1.00 97.81 209 LEU A CA 1
ATOM 1655 C C . LEU A 1 209 ? -9.370 7.310 22.830 1.00 97.81 209 LEU A C 1
ATOM 1657 O O . LEU A 1 209 ? -8.703 7.455 23.854 1.00 97.81 209 LEU A O 1
ATOM 1661 N N . TYR A 1 210 ? -9.845 8.356 22.148 1.00 98.12 210 TYR A N 1
ATOM 1662 C CA . TYR A 1 210 ? -9.638 9.743 22.569 1.00 98.12 210 TYR A CA 1
ATOM 1663 C C . TYR A 1 210 ? -10.244 10.029 23.947 1.00 98.12 210 TYR A C 1
ATOM 1665 O O . TYR A 1 210 ? -9.538 10.503 24.840 1.00 98.12 210 TYR A O 1
ATOM 1673 N N . ARG A 1 211 ? -11.515 9.668 24.165 1.00 97.94 211 ARG A N 1
ATOM 1674 C CA . ARG A 1 211 ? -12.207 9.883 25.449 1.00 97.94 211 ARG A CA 1
ATOM 1675 C C . ARG A 1 211 ? -11.591 9.092 26.607 1.00 97.94 211 ARG A C 1
ATOM 1677 O O . ARG A 1 211 ? -11.667 9.529 27.754 1.00 97.94 211 ARG A O 1
ATOM 1684 N N . GLU A 1 212 ? -10.955 7.958 26.317 1.00 97.56 212 GLU A N 1
ATOM 1685 C CA . GLU A 1 212 ? -10.213 7.149 27.294 1.00 97.56 212 GLU A CA 1
ATOM 1686 C C . GLU A 1 212 ? -8.760 7.624 27.518 1.00 97.56 212 GLU A C 1
ATOM 1688 O O . GLU A 1 212 ? -8.072 7.081 28.382 1.00 97.56 212 GLU A O 1
ATOM 1693 N N . GLY A 1 213 ? -8.287 8.647 26.790 1.00 97.19 213 GLY A N 1
ATOM 1694 C CA . GLY A 1 213 ? -6.915 9.173 26.889 1.00 97.19 213 GLY A CA 1
ATOM 1695 C C . GLY A 1 213 ? -5.854 8.326 26.169 1.00 97.19 213 GLY A C 1
ATOM 1696 O O . GLY A 1 213 ? -4.657 8.461 26.431 1.00 97.19 213 GLY A O 1
ATOM 1697 N N . LEU A 1 214 ? -6.290 7.443 25.272 1.00 97.62 214 LEU A N 1
ATOM 1698 C CA . LEU A 1 214 ? -5.463 6.469 24.561 1.00 97.62 214 LEU A CA 1
ATOM 1699 C C . LEU A 1 214 ? -5.045 6.937 23.164 1.00 97.62 214 LEU A C 1
ATOM 1701 O O . LEU A 1 214 ? -4.046 6.445 22.645 1.00 97.62 214 LEU A O 1
ATOM 1705 N N . PHE A 1 215 ? -5.781 7.868 22.558 1.00 96.56 215 PHE A N 1
ATOM 1706 C CA . PHE A 1 215 ? -5.428 8.459 21.267 1.00 96.56 215 PHE A CA 1
ATOM 1707 C C . PHE A 1 215 ? -4.491 9.658 21.443 1.00 96.56 215 PHE A C 1
ATOM 1709 O O . PHE A 1 215 ? -4.731 10.497 22.312 1.00 96.56 215 PHE A O 1
ATOM 1716 N N . ASP A 1 216 ? -3.460 9.765 20.604 1.00 95.44 216 ASP A N 1
ATOM 1717 C CA . ASP A 1 216 ? -2.549 10.910 20.613 1.00 95.44 216 ASP A CA 1
ATOM 1718 C C . ASP A 1 216 ? -3.275 12.190 20.151 1.00 95.44 216 ASP A C 1
ATOM 1720 O O . ASP A 1 216 ? -3.622 12.316 18.966 1.00 95.44 216 ASP A O 1
ATOM 1724 N N . PRO A 1 217 ? -3.503 13.171 21.048 1.00 95.69 217 PRO A N 1
ATOM 1725 C CA . PRO A 1 217 ? -4.243 14.379 20.715 1.00 95.69 217 PRO A CA 1
ATOM 1726 C C . PRO A 1 217 ? -3.522 15.262 19.690 1.00 95.69 217 PRO A C 1
ATOM 1728 O O . PRO A 1 217 ? -4.174 16.111 19.087 1.00 95.69 217 PRO A O 1
ATOM 1731 N N . ASP A 1 218 ? -2.216 15.074 19.465 1.00 94.38 218 ASP A N 1
ATOM 1732 C CA . ASP A 1 218 ? -1.446 15.864 18.500 1.00 94.38 218 ASP A CA 1
ATOM 1733 C C . ASP A 1 218 ? -1.500 15.297 17.070 1.00 94.38 218 ASP A C 1
ATOM 1735 O O . ASP A 1 218 ? -0.978 15.921 16.149 1.00 94.38 218 ASP A O 1
ATOM 1739 N N . SER A 1 219 ? -2.184 14.164 16.853 1.00 93.62 219 SER A N 1
ATOM 1740 C CA . SER A 1 219 ? -2.278 13.487 15.546 1.00 93.62 219 SER A CA 1
ATOM 1741 C C . SER A 1 219 ? -2.669 14.422 14.386 1.00 93.62 219 SER A C 1
ATOM 1743 O O . SER A 1 219 ? -2.088 14.345 13.306 1.00 93.62 219 SER A O 1
ATOM 1745 N N . ILE A 1 220 ? -3.604 15.361 14.593 1.00 93.12 220 ILE A N 1
ATOM 1746 C CA . ILE A 1 220 ? -4.027 16.321 13.553 1.00 93.12 220 ILE A CA 1
ATOM 1747 C C . ILE A 1 220 ? -2.918 17.302 13.122 1.00 93.12 220 ILE A C 1
ATOM 1749 O O . ILE A 1 220 ? -2.990 17.884 12.043 1.00 93.12 220 ILE A O 1
ATOM 1753 N N . ASN A 1 221 ? -1.886 17.502 13.946 1.00 93.06 221 ASN A N 1
ATOM 1754 C CA . ASN A 1 221 ? -0.761 18.390 13.643 1.00 93.06 221 ASN A CA 1
ATOM 1755 C C . ASN A 1 221 ? 0.465 17.637 13.107 1.00 93.06 221 ASN A C 1
ATOM 1757 O O . ASN A 1 221 ? 1.463 18.276 12.762 1.00 93.06 221 ASN A O 1
ATOM 1761 N N . MET A 1 222 ? 0.420 16.303 13.053 1.00 90.44 222 MET A N 1
ATOM 1762 C CA . MET A 1 222 ? 1.534 15.489 12.581 1.00 90.44 222 MET A CA 1
ATOM 1763 C C . MET A 1 222 ? 1.523 15.358 11.062 1.00 90.44 222 MET A C 1
ATOM 1765 O O . MET A 1 222 ? 0.471 15.201 10.441 1.00 90.44 222 MET A O 1
ATOM 1769 N N . ASP A 1 223 ? 2.721 15.361 10.476 1.00 89.31 223 ASP A N 1
ATOM 1770 C CA . ASP A 1 223 ? 2.940 14.829 9.137 1.00 89.31 223 ASP A CA 1
ATOM 1771 C C . ASP A 1 223 ? 3.274 13.328 9.198 1.00 89.31 223 ASP A C 1
ATOM 1773 O O . ASP A 1 223 ? 3.587 12.761 10.252 1.00 89.31 223 ASP A O 1
ATOM 1777 N N . ARG A 1 224 ? 3.239 12.675 8.033 1.00 86.50 224 ARG A N 1
ATOM 1778 C CA . ARG A 1 224 ? 3.530 11.242 7.906 1.00 86.50 224 ARG A CA 1
ATOM 1779 C C . ARG A 1 224 ? 4.910 10.861 8.446 1.00 86.50 224 ARG A C 1
ATOM 1781 O O . ARG A 1 224 ? 5.070 9.791 9.023 1.00 86.50 224 ARG A O 1
ATOM 1788 N N . ALA A 1 225 ? 5.923 11.702 8.240 1.00 86.19 225 ALA A N 1
ATOM 1789 C CA . ALA A 1 225 ? 7.289 11.402 8.665 1.00 86.19 225 ALA A CA 1
ATOM 1790 C C . ALA A 1 225 ? 7.420 11.414 10.196 1.00 86.19 225 ALA A C 1
ATOM 1792 O O . ALA A 1 225 ? 8.067 10.537 10.772 1.00 86.19 225 ALA A O 1
ATOM 1793 N N . THR A 1 226 ? 6.770 12.379 10.846 1.00 87.75 226 THR A N 1
ATOM 1794 C CA . THR A 1 226 ? 6.695 12.495 12.304 1.00 87.75 226 THR A CA 1
ATOM 1795 C C . THR A 1 226 ? 5.971 11.293 12.890 1.00 87.75 226 THR A C 1
ATOM 1797 O O . THR A 1 226 ? 6.536 10.617 13.748 1.00 87.75 226 THR A O 1
ATOM 1800 N N . HIS A 1 227 ? 4.792 10.954 12.366 1.00 87.50 227 HIS A N 1
ATOM 1801 C CA . HIS A 1 227 ? 4.042 9.773 12.796 1.00 87.50 227 HIS A CA 1
ATOM 1802 C C . HIS A 1 227 ? 4.845 8.473 12.623 1.00 87.50 227 HIS A C 1
ATOM 1804 O O . HIS A 1 227 ? 5.012 7.717 13.581 1.00 87.50 227 HIS A O 1
ATOM 1810 N N . GLN A 1 228 ? 5.466 8.260 11.456 1.00 84.06 228 GLN A N 1
ATOM 1811 C CA . GLN A 1 228 ? 6.297 7.077 11.208 1.00 84.06 228 GLN A CA 1
ATOM 1812 C C . GLN A 1 228 ? 7.461 6.970 12.206 1.00 84.06 228 GLN A C 1
ATOM 1814 O O . GLN A 1 228 ? 7.840 5.866 12.594 1.00 84.06 228 GLN A O 1
ATOM 1819 N N . SER A 1 229 ? 8.032 8.093 12.657 1.00 81.81 229 SER A N 1
ATOM 1820 C CA . SER A 1 229 ? 9.092 8.087 13.674 1.00 81.81 229 SER A CA 1
ATOM 1821 C C . SER A 1 229 ? 8.612 7.564 15.036 1.00 81.81 229 SER A C 1
ATOM 1823 O O . SER A 1 229 ? 9.374 6.877 15.719 1.00 81.81 229 SER A O 1
ATOM 1825 N N . MET A 1 230 ? 7.340 7.775 15.388 1.00 83.12 230 MET A N 1
ATOM 1826 C CA . MET A 1 230 ? 6.748 7.289 16.642 1.00 83.12 230 MET A CA 1
ATOM 1827 C C . MET A 1 230 ? 6.616 5.760 16.661 1.00 83.12 230 MET A C 1
ATOM 1829 O O . MET A 1 230 ? 6.737 5.135 17.714 1.00 83.12 230 MET A O 1
ATOM 1833 N N . ILE A 1 231 ? 6.442 5.151 15.484 1.00 80.88 231 ILE A N 1
ATOM 1834 C CA . ILE A 1 231 ? 6.359 3.696 15.304 1.00 80.88 231 ILE A CA 1
ATOM 1835 C C . ILE A 1 231 ? 7.752 3.084 15.088 1.00 80.88 231 ILE A C 1
ATOM 1837 O O . ILE A 1 231 ? 8.111 2.103 15.737 1.00 80.88 231 ILE A O 1
ATOM 1841 N N . SER A 1 232 ? 8.549 3.652 14.177 1.00 65.50 232 SER A N 1
ATOM 1842 C CA . SER A 1 232 ? 9.781 3.032 13.668 1.00 65.50 232 SER A CA 1
ATOM 1843 C C . SER A 1 232 ? 11.073 3.558 14.299 1.00 65.50 232 SER A C 1
ATOM 1845 O O . SER A 1 232 ? 12.003 2.776 14.481 1.00 65.50 232 SER A O 1
ATOM 1847 N N . ALA A 1 233 ? 11.169 4.846 14.658 1.00 52.34 233 ALA A N 1
ATOM 1848 C CA . ALA A 1 233 ? 12.398 5.406 15.248 1.00 52.34 233 ALA A CA 1
ATOM 1849 C C . ALA A 1 233 ? 12.533 5.065 16.742 1.00 52.34 233 ALA A C 1
ATOM 1851 O O . ALA A 1 233 ? 13.642 4.908 17.249 1.00 52.34 233 ALA A O 1
ATOM 1852 N N . ASN A 1 234 ? 11.403 4.862 17.420 1.00 56.22 234 ASN A N 1
ATOM 1853 C CA . ASN A 1 234 ? 11.336 4.380 18.796 1.00 56.22 234 ASN A CA 1
ATOM 1854 C C . ASN A 1 234 ? 11.052 2.877 18.865 1.00 56.22 234 ASN A C 1
ATOM 1856 O O . ASN A 1 234 ? 10.539 2.416 19.875 1.00 56.22 234 ASN A O 1
ATOM 1860 N N . GLY A 1 235 ? 11.392 2.103 17.826 1.00 56.75 235 GLY A N 1
ATOM 1861 C CA . GLY A 1 235 ? 11.077 0.674 17.721 1.00 56.75 235 GLY A CA 1
ATOM 1862 C C . GLY A 1 235 ? 11.470 -0.166 18.943 1.00 56.75 235 GLY A C 1
ATOM 1863 O O . GLY A 1 235 ? 10.837 -1.169 19.201 1.00 56.75 235 GLY A O 1
ATOM 1864 N N . GLN A 1 236 ? 12.428 0.256 19.770 1.00 62.41 236 GLN A N 1
ATOM 1865 C CA . GLN A 1 236 ? 12.743 -0.428 21.037 1.00 62.41 236 GLN A CA 1
ATOM 1866 C C . GLN A 1 236 ? 11.868 -0.010 22.234 1.00 62.41 236 GLN A C 1
ATOM 1868 O O . GLN A 1 236 ? 11.809 -0.732 23.226 1.00 62.41 236 GLN A O 1
ATOM 1873 N N . ASN A 1 237 ? 11.205 1.143 22.153 1.00 65.31 237 ASN A N 1
ATOM 1874 C CA . ASN A 1 237 ? 10.583 1.860 23.264 1.00 65.31 237 ASN A CA 1
ATOM 1875 C C . ASN A 1 237 ? 9.075 2.159 23.089 1.00 65.31 237 ASN A C 1
ATOM 1877 O O . ASN A 1 237 ? 8.534 2.847 23.942 1.00 65.31 237 ASN A O 1
ATOM 1881 N N . GLY A 1 238 ? 8.407 1.660 22.041 1.00 70.31 238 GLY A N 1
ATOM 1882 C CA . GLY A 1 238 ? 6.937 1.572 21.946 1.00 70.31 238 GLY A CA 1
ATOM 1883 C C . GLY A 1 238 ? 6.145 2.858 22.226 1.00 70.31 238 GLY A C 1
ATOM 1884 O O . GLY A 1 238 ? 5.297 2.861 23.113 1.00 70.31 238 GLY A O 1
ATOM 1885 N N . THR A 1 239 ? 6.395 3.962 21.509 1.00 85.69 239 THR A N 1
ATOM 1886 C CA . THR A 1 239 ? 5.660 5.223 21.756 1.00 85.69 239 THR A CA 1
ATOM 1887 C C . THR A 1 239 ? 4.179 5.141 21.366 1.00 85.69 239 THR A C 1
ATOM 1889 O O . THR A 1 239 ? 3.334 5.714 22.056 1.00 85.69 239 THR A O 1
ATOM 1892 N N . TYR A 1 240 ? 3.861 4.391 20.307 1.00 91.12 240 TYR A N 1
ATOM 1893 C CA . TYR A 1 240 ? 2.513 3.879 20.056 1.00 91.12 240 TYR A CA 1
ATOM 1894 C C . TYR A 1 240 ? 2.441 2.388 20.404 1.00 91.12 240 TYR A C 1
ATOM 1896 O O . TYR A 1 240 ? 3.437 1.675 20.312 1.00 91.12 240 TYR A O 1
ATOM 1904 N N . ILE A 1 241 ? 1.284 1.915 20.867 1.00 92.25 241 ILE A N 1
ATOM 1905 C CA . ILE A 1 241 ? 1.090 0.500 21.234 1.00 92.25 241 ILE A CA 1
ATOM 1906 C C . ILE A 1 241 ? 0.593 -0.293 20.023 1.00 92.25 241 ILE A C 1
ATOM 1908 O O . ILE A 1 241 ? 0.980 -1.443 19.829 1.00 92.25 241 ILE A O 1
ATOM 1912 N N . VAL A 1 242 ? -0.256 0.324 19.207 1.00 91.25 242 VAL A N 1
ATOM 1913 C CA . VAL A 1 242 ? -0.901 -0.269 18.038 1.00 91.25 242 VAL A CA 1
ATOM 1914 C C . VAL A 1 242 ? -0.352 0.372 16.774 1.00 91.25 242 VAL A C 1
ATOM 1916 O O . VAL A 1 242 ? -0.145 1.584 16.705 1.00 91.25 242 VAL A O 1
ATOM 1919 N N . SER A 1 243 ? -0.196 -0.444 15.741 1.00 88.38 243 SER A N 1
ATOM 1920 C CA . SER A 1 243 ? -0.053 0.017 14.372 1.00 88.38 243 SER A CA 1
ATOM 1921 C C . SER A 1 243 ? -1.104 -0.640 13.482 1.00 88.38 243 SER A C 1
ATOM 1923 O O . SER A 1 243 ? -1.254 -1.861 13.497 1.00 88.38 243 SER A O 1
ATOM 1925 N N . LEU A 1 244 ? -1.807 0.190 12.708 1.00 84.75 244 LEU A N 1
ATOM 1926 C CA . LEU A 1 244 ? -2.779 -0.205 11.692 1.00 84.75 244 LEU A CA 1
ATOM 1927 C C . LEU A 1 244 ? -2.267 0.321 10.343 1.00 84.75 244 LEU A C 1
ATOM 1929 O O . LEU A 1 244 ? -2.257 1.526 10.132 1.00 84.75 244 LEU A O 1
ATOM 1933 N N . ALA A 1 245 ? -1.770 -0.541 9.456 1.00 78.19 245 ALA A N 1
ATOM 1934 C CA . ALA A 1 245 ? -1.149 -0.182 8.166 1.00 78.19 245 ALA A CA 1
ATOM 1935 C C . ALA A 1 245 ? 0.145 0.667 8.171 1.00 78.19 245 ALA A C 1
ATOM 1937 O O . ALA A 1 245 ? 0.852 0.737 7.159 1.00 78.19 245 ALA A O 1
ATOM 1938 N N . ASP A 1 246 ? 0.551 1.252 9.294 1.00 74.38 246 ASP A N 1
ATOM 1939 C CA . ASP A 1 246 ? 1.724 2.142 9.333 1.00 74.38 246 ASP A CA 1
ATOM 1940 C C . ASP A 1 246 ? 3.058 1.427 9.612 1.00 74.38 246 ASP A C 1
ATOM 1942 O O . ASP A 1 246 ? 4.133 1.900 9.217 1.00 74.38 246 ASP A O 1
ATOM 1946 N N . SER A 1 247 ? 3.007 0.254 10.239 1.00 73.69 247 SER A N 1
ATOM 1947 C CA . SER A 1 247 ? 4.169 -0.588 10.508 1.00 73.69 247 SER A CA 1
ATOM 1948 C C . SER A 1 247 ? 4.298 -1.654 9.417 1.00 73.69 247 SER A C 1
ATOM 1950 O O . SER A 1 247 ? 3.389 -2.472 9.247 1.00 73.69 247 SER A O 1
ATOM 1952 N N . PRO A 1 248 ? 5.400 -1.674 8.652 1.00 64.25 248 PRO A N 1
ATOM 1953 C CA . PRO A 1 248 ? 5.612 -2.678 7.615 1.00 64.25 248 PRO A CA 1
ATOM 1954 C C . PRO A 1 248 ? 5.850 -4.080 8.204 1.00 64.25 248 PRO A C 1
ATOM 1956 O O . PRO A 1 248 ? 6.116 -4.224 9.399 1.00 64.25 248 PRO A O 1
ATOM 1959 N N . GLY A 1 249 ? 5.716 -5.131 7.384 1.00 56.53 249 GLY A N 1
ATOM 1960 C CA . GLY A 1 249 ? 5.830 -6.543 7.806 1.00 56.53 249 GLY A CA 1
ATOM 1961 C C . GLY A 1 249 ? 7.133 -6.881 8.537 1.00 56.53 249 GLY A C 1
ATOM 1962 O O . GLY A 1 249 ? 7.140 -7.690 9.454 1.00 56.53 249 GLY A O 1
ATOM 1963 N N . TRP A 1 250 ? 8.213 -6.184 8.185 1.00 57.25 250 TRP A N 1
ATOM 1964 C CA . TRP A 1 250 ? 9.580 -6.436 8.641 1.00 57.25 250 TRP A CA 1
ATOM 1965 C C . TRP A 1 250 ? 9.979 -5.743 9.958 1.00 57.25 250 TRP A C 1
ATOM 1967 O O . TRP A 1 250 ? 11.124 -5.871 10.391 1.00 57.25 250 TRP A O 1
ATOM 1977 N N . ALA A 1 251 ? 9.091 -4.980 10.607 1.00 68.62 251 ALA A N 1
ATOM 1978 C CA . ALA A 1 251 ? 9.412 -4.302 11.867 1.00 68.62 251 ALA A CA 1
ATOM 1979 C C . ALA A 1 251 ? 9.390 -5.294 13.057 1.00 68.62 251 ALA A C 1
ATOM 1981 O O . ALA A 1 251 ? 8.315 -5.737 13.451 1.00 68.62 251 ALA A O 1
ATOM 1982 N N . PRO A 1 252 ? 10.527 -5.607 13.712 1.00 68.06 252 PRO A N 1
ATOM 1983 C CA . PRO A 1 252 ? 10.630 -6.785 14.589 1.00 68.06 252 PRO A CA 1
ATOM 1984 C C . PRO A 1 252 ? 9.900 -6.655 15.938 1.00 68.06 252 PRO A C 1
ATOM 1986 O O . PRO A 1 252 ? 9.619 -7.654 16.599 1.00 68.06 252 PRO A O 1
ATOM 1989 N N . TYR A 1 253 ? 9.609 -5.429 16.378 1.00 81.06 253 TYR A N 1
ATOM 1990 C CA . TYR A 1 253 ? 9.029 -5.167 17.701 1.00 81.06 253 TYR A CA 1
ATOM 1991 C C . TYR A 1 253 ? 7.500 -5.099 17.707 1.00 81.06 253 TYR A C 1
ATOM 1993 O O . TYR A 1 253 ? 6.887 -5.204 18.768 1.00 81.06 253 TYR A O 1
ATOM 2001 N N . TYR A 1 254 ? 6.894 -4.924 16.533 1.00 88.00 254 TYR A N 1
ATOM 2002 C CA . TYR A 1 254 ? 5.450 -4.955 16.354 1.00 88.00 254 TYR A CA 1
ATOM 2003 C C . TYR A 1 254 ? 5.084 -6.274 15.699 1.00 88.00 254 TYR A C 1
ATOM 2005 O O . TYR A 1 254 ? 5.467 -6.517 14.559 1.00 88.00 254 TYR A O 1
ATOM 2013 N N . GLN A 1 255 ? 4.346 -7.114 16.412 1.00 89.50 255 GLN A N 1
ATOM 2014 C CA . GLN A 1 255 ? 3.962 -8.425 15.905 1.00 89.50 255 GLN A CA 1
ATOM 2015 C C . GLN A 1 255 ? 2.492 -8.404 15.473 1.00 89.50 255 GLN A C 1
ATOM 2017 O O . GLN A 1 255 ? 1.664 -7.781 16.153 1.00 89.50 255 GLN A O 1
ATOM 2022 N N . PRO A 1 256 ? 2.154 -9.057 14.349 1.00 91.81 256 PRO A N 1
ATOM 2023 C CA . PRO A 1 256 ? 0.777 -9.145 13.895 1.00 91.81 256 PRO A CA 1
ATOM 2024 C C . PRO A 1 256 ? -0.053 -9.950 14.898 1.00 91.81 256 PRO A C 1
ATOM 2026 O O . PRO A 1 256 ? 0.387 -10.984 15.396 1.00 91.81 256 PRO A O 1
ATOM 2029 N N . THR A 1 257 ? -1.232 -9.449 15.249 1.00 92.81 257 THR A N 1
ATOM 2030 C CA . THR A 1 257 ? -2.078 -10.025 16.299 1.00 92.81 257 THR A CA 1
ATOM 2031 C C . THR A 1 257 ? -3.469 -10.266 15.738 1.00 92.81 257 THR A C 1
ATOM 2033 O O . THR A 1 257 ? -4.186 -9.316 15.449 1.00 92.81 257 THR A O 1
ATOM 2036 N N . TYR A 1 258 ? -3.832 -11.541 15.606 1.00 93.56 258 TYR A N 1
ATOM 2037 C CA . TYR A 1 258 ? -5.134 -11.952 15.088 1.00 93.56 258 TYR A CA 1
ATOM 2038 C C . TYR A 1 258 ? -6.243 -11.762 16.127 1.00 93.56 258 TYR A C 1
ATOM 2040 O O . TYR A 1 258 ? -6.063 -12.145 17.287 1.00 93.56 258 TYR A O 1
ATOM 2048 N N . PHE A 1 259 ? -7.401 -11.280 15.676 1.00 92.44 259 PHE A N 1
ATOM 2049 C CA . PHE A 1 259 ? -8.669 -11.272 16.410 1.00 92.44 259 PHE A CA 1
ATOM 2050 C C . PHE A 1 259 ? -9.780 -11.887 15.548 1.00 92.44 259 PHE A C 1
ATOM 2052 O O . PHE A 1 259 ? -9.682 -11.912 14.324 1.00 92.44 259 PHE A O 1
ATOM 2059 N N . ALA A 1 260 ? -10.836 -12.422 16.169 1.00 87.94 260 ALA A N 1
ATOM 2060 C CA . ALA A 1 260 ? -11.829 -13.248 15.471 1.00 87.94 260 ALA A CA 1
ATOM 2061 C C . ALA A 1 260 ? -12.548 -12.543 14.303 1.00 87.94 260 ALA A C 1
ATOM 2063 O O . ALA A 1 260 ? -12.936 -13.214 13.349 1.00 87.94 260 ALA A O 1
ATOM 2064 N N . GLY A 1 261 ? -12.724 -11.220 14.382 1.00 83.88 261 GLY A N 1
ATOM 2065 C CA . GLY A 1 261 ? -13.325 -10.401 13.324 1.00 83.88 261 GLY A CA 1
ATOM 2066 C C . GLY A 1 261 ? -12.367 -9.919 12.228 1.00 83.88 261 GLY A C 1
ATOM 2067 O O . GLY A 1 261 ? -12.799 -9.141 11.387 1.00 83.88 261 GLY A O 1
ATOM 2068 N N . GLU A 1 262 ? -11.088 -10.310 12.247 1.00 91.69 262 GLU A N 1
ATOM 2069 C CA . GLU A 1 262 ? -10.113 -9.867 11.243 1.00 91.69 262 GLU A CA 1
ATOM 2070 C C . GLU A 1 262 ? -10.279 -10.651 9.936 1.00 91.69 262 GLU A C 1
ATOM 2072 O O . GLU A 1 262 ? -10.230 -11.885 9.926 1.00 91.69 262 GLU A O 1
ATOM 2077 N N . GLU A 1 263 ? -10.411 -9.926 8.828 1.00 93.81 263 GLU A N 1
ATOM 2078 C CA . GLU A 1 263 ? -10.402 -10.468 7.473 1.00 93.81 263 GLU A CA 1
ATOM 2079 C C . GLU A 1 263 ? -9.479 -9.617 6.605 1.00 93.81 263 GLU A C 1
ATOM 2081 O O . GLU A 1 263 ? -9.607 -8.399 6.536 1.00 93.81 263 GLU A O 1
ATOM 2086 N N . ILE A 1 264 ? -8.517 -10.246 5.935 1.00 94.00 264 ILE A N 1
ATOM 2087 C CA . ILE A 1 264 ? -7.486 -9.535 5.180 1.00 94.00 264 ILE A CA 1
ATOM 2088 C C . ILE A 1 264 ? -7.592 -9.889 3.706 1.00 94.00 264 ILE A C 1
ATOM 2090 O O . ILE A 1 264 ? -7.386 -11.034 3.304 1.00 94.00 264 ILE A O 1
ATOM 2094 N N . PHE A 1 265 ? -7.827 -8.876 2.877 1.00 94.44 265 PHE A N 1
ATOM 2095 C CA . PHE A 1 265 ? -7.605 -8.982 1.443 1.00 94.44 265 PHE A CA 1
ATOM 2096 C C . PHE A 1 265 ? -6.149 -8.630 1.117 1.00 94.44 265 PHE A C 1
ATOM 2098 O O . PHE A 1 265 ? -5.676 -7.524 1.395 1.00 94.44 265 PHE A O 1
ATOM 2105 N N . PHE A 1 266 ? -5.418 -9.580 0.537 1.00 92.81 266 PHE A N 1
ATOM 2106 C CA . PHE A 1 266 ? -4.003 -9.409 0.212 1.00 92.81 266 PHE A CA 1
ATOM 2107 C C . PHE A 1 266 ? -3.655 -10.154 -1.085 1.00 92.81 266 PHE A C 1
ATOM 2109 O O . PHE A 1 266 ? -3.212 -11.303 -1.032 1.00 92.81 266 PHE A O 1
ATOM 2116 N N . PRO A 1 267 ? -3.866 -9.549 -2.267 1.00 91.38 267 PRO A N 1
ATOM 2117 C CA . PRO A 1 267 ? -3.563 -10.201 -3.537 1.00 91.38 267 PRO A CA 1
ATOM 2118 C C . PRO A 1 267 ? -2.050 -10.418 -3.672 1.00 91.38 267 PRO A C 1
ATOM 2120 O O . PRO A 1 267 ? -1.250 -9.573 -3.274 1.00 91.38 267 PRO A O 1
ATOM 2123 N N . ASN A 1 268 ? -1.641 -11.556 -4.234 1.00 89.19 268 ASN A N 1
ATOM 2124 C CA . ASN A 1 268 ? -0.228 -11.905 -4.446 1.00 89.19 268 ASN A CA 1
ATOM 2125 C C . ASN A 1 268 ? 0.199 -11.818 -5.919 1.00 89.19 268 ASN A C 1
ATOM 2127 O O . ASN A 1 268 ? 1.297 -12.251 -6.267 1.00 89.19 268 ASN A O 1
ATOM 2131 N N . TYR A 1 269 ? -0.641 -11.261 -6.788 1.00 92.88 269 TYR A N 1
ATOM 2132 C CA . TYR A 1 269 ? -0.338 -11.088 -8.202 1.00 92.88 269 TYR A CA 1
ATOM 2133 C C . TYR A 1 269 ? -0.907 -9.767 -8.717 1.00 92.88 269 TYR A C 1
ATOM 2135 O O . TYR A 1 269 ? -1.995 -9.360 -8.324 1.00 92.88 269 TYR A O 1
ATOM 2143 N N . SER A 1 270 ? -0.152 -9.101 -9.587 1.00 93.19 270 SER A N 1
ATOM 2144 C CA . SER A 1 270 ? -0.545 -7.866 -10.262 1.00 93.19 270 SER A CA 1
ATOM 2145 C C . SER A 1 270 ? -0.633 -8.125 -11.763 1.00 93.19 270 SER A C 1
ATOM 2147 O O . SER A 1 270 ? 0.391 -8.208 -12.448 1.00 93.19 270 SER A O 1
ATOM 2149 N N . THR A 1 271 ? -1.858 -8.286 -12.267 1.00 94.31 271 THR A N 1
ATOM 2150 C CA . THR A 1 271 ? -2.128 -8.693 -13.656 1.00 94.31 271 THR A CA 1
ATOM 2151 C C . THR A 1 271 ? -1.793 -7.590 -14.656 1.00 94.31 271 THR A C 1
ATOM 2153 O O . THR A 1 271 ? -1.147 -7.837 -15.673 1.00 94.31 271 THR A O 1
ATOM 2156 N N . TYR A 1 272 ? -2.219 -6.361 -14.361 1.00 94.25 272 TYR A N 1
ATOM 2157 C CA . TYR A 1 272 ? -2.098 -5.210 -15.264 1.00 94.25 272 TYR A CA 1
ATOM 2158 C C . TYR A 1 272 ? -1.020 -4.209 -14.825 1.00 94.25 272 TYR A C 1
ATOM 2160 O O . TYR A 1 272 ? -0.777 -3.216 -15.513 1.00 94.25 272 TYR A O 1
ATOM 2168 N N . GLY A 1 273 ? -0.346 -4.481 -13.704 1.00 93.25 273 GLY A N 1
ATOM 2169 C CA . GLY A 1 273 ? 0.601 -3.563 -13.084 1.00 93.25 273 GLY A CA 1
ATOM 2170 C C . GLY A 1 273 ? -0.066 -2.504 -12.198 1.00 93.25 273 GLY A C 1
ATOM 2171 O O . GLY A 1 273 ? -1.279 -2.488 -11.992 1.00 93.25 273 GLY A O 1
ATOM 2172 N N . ALA A 1 274 ? 0.745 -1.590 -11.664 1.00 90.69 274 ALA A N 1
ATOM 2173 C CA . ALA A 1 274 ? 0.282 -0.481 -10.844 1.00 90.69 274 ALA A CA 1
ATOM 2174 C C . ALA A 1 274 ? -0.488 0.519 -11.711 1.00 90.69 274 ALA A C 1
ATOM 2176 O O . ALA A 1 274 ? 0.073 1.176 -12.591 1.00 90.69 274 ALA A O 1
ATOM 2177 N N . THR A 1 275 ? -1.781 0.651 -11.424 1.00 86.62 275 THR A N 1
ATOM 2178 C CA . THR A 1 275 ? -2.635 1.663 -12.055 1.00 86.62 275 THR A CA 1
ATOM 2179 C C . THR A 1 275 ? -2.134 3.061 -11.677 1.00 86.62 275 THR A C 1
ATOM 2181 O O . THR A 1 275 ? -1.768 3.299 -10.526 1.00 86.62 275 THR A O 1
ATOM 2184 N N . GLY A 1 276 ? -2.070 3.976 -12.647 1.00 87.94 276 GLY A N 1
ATOM 2185 C CA . GLY A 1 276 ? -1.595 5.347 -12.432 1.00 87.94 276 GLY A CA 1
ATOM 2186 C C . GLY A 1 276 ? -0.078 5.501 -12.266 1.00 87.94 276 GLY A C 1
ATOM 2187 O O . GLY A 1 276 ? 0.378 6.562 -11.842 1.00 87.94 276 GLY A O 1
ATOM 2188 N N . SER A 1 277 ? 0.713 4.476 -12.596 1.00 92.25 277 SER A N 1
ATOM 2189 C CA . SER A 1 277 ? 2.178 4.540 -12.582 1.00 92.25 277 SER A CA 1
ATOM 2190 C C . SER A 1 277 ? 2.754 3.859 -13.821 1.00 92.25 277 SER A C 1
ATOM 2192 O O . SER A 1 277 ? 2.992 2.648 -13.844 1.00 92.25 277 SER A O 1
ATOM 2194 N N . TYR A 1 278 ? 2.991 4.653 -14.864 1.00 94.94 278 TYR A N 1
ATOM 2195 C CA . TYR A 1 278 ? 3.472 4.171 -16.157 1.00 94.94 278 TYR A CA 1
ATOM 2196 C C . TYR A 1 278 ? 4.791 4.827 -16.544 1.00 94.94 278 TYR A C 1
ATOM 2198 O O . TYR A 1 278 ? 5.012 6.004 -16.273 1.00 94.94 278 TYR A O 1
ATOM 2206 N N . LEU A 1 279 ? 5.655 4.076 -17.222 1.00 96.56 279 LEU A N 1
ATOM 2207 C CA . LEU A 1 279 ? 6.925 4.576 -17.742 1.00 96.56 279 LEU A CA 1
ATOM 2208 C C . LEU A 1 279 ? 6.783 4.975 -19.208 1.00 96.56 279 LEU A C 1
ATOM 2210 O O . LEU A 1 279 ? 6.438 4.144 -20.049 1.00 96.56 279 LEU A O 1
ATOM 2214 N N . VAL A 1 280 ? 7.111 6.226 -19.520 1.00 97.25 280 VAL A N 1
ATOM 2215 C CA . VAL A 1 280 ? 7.106 6.766 -20.887 1.00 97.25 280 VAL A CA 1
ATOM 2216 C C . VAL A 1 280 ? 8.501 7.213 -21.312 1.00 97.25 280 VAL A C 1
ATOM 2218 O O . VAL A 1 280 ? 9.332 7.569 -20.476 1.00 97.25 280 VAL A O 1
ATOM 2221 N N . VAL A 1 281 ? 8.750 7.215 -22.624 1.00 98.31 281 VAL A N 1
ATOM 2222 C CA . VAL A 1 281 ? 9.998 7.704 -23.232 1.00 98.31 281 VAL A CA 1
ATOM 2223 C C . VAL A 1 281 ? 9.693 8.939 -24.066 1.00 98.31 281 VAL A C 1
ATOM 2225 O O . VAL A 1 281 ? 8.807 8.895 -24.919 1.00 98.31 281 VAL A O 1
ATOM 2228 N N . ASN A 1 282 ? 10.438 10.024 -23.852 1.00 97.75 282 ASN A N 1
ATOM 2229 C CA . ASN A 1 282 ? 10.292 11.269 -24.608 1.00 97.75 282 ASN A CA 1
ATOM 2230 C C . ASN A 1 282 ? 10.549 11.038 -26.108 1.00 97.75 282 ASN A C 1
ATOM 2232 O O . ASN A 1 282 ? 11.620 10.575 -26.496 1.00 97.75 282 ASN A O 1
ATOM 2236 N N . ALA A 1 283 ? 9.603 11.426 -26.967 1.00 97.12 283 ALA A N 1
ATOM 2237 C CA . ALA A 1 283 ? 9.710 11.293 -28.423 1.00 97.12 283 ALA A CA 1
ATOM 2238 C C . ALA A 1 283 ? 10.898 12.060 -29.035 1.00 97.12 283 ALA A C 1
ATOM 2240 O O . ALA A 1 283 ? 11.377 11.707 -30.112 1.00 97.12 283 ALA A O 1
ATOM 2241 N N . ASN A 1 284 ? 11.389 13.098 -28.352 1.00 96.19 284 ASN A N 1
ATOM 2242 C CA . ASN A 1 284 ? 12.510 13.932 -28.784 1.00 96.19 284 ASN A CA 1
ATOM 2243 C C . ASN A 1 284 ? 13.857 13.539 -28.150 1.00 96.19 284 ASN A C 1
ATOM 2245 O O . ASN A 1 284 ? 14.861 14.224 -28.391 1.00 96.19 284 ASN A O 1
ATOM 2249 N N . THR A 1 285 ? 13.909 12.458 -27.357 1.00 97.31 285 THR A N 1
ATOM 2250 C CA . THR A 1 285 ? 15.159 11.997 -26.736 1.00 97.31 285 THR A CA 1
ATOM 2251 C C . THR A 1 285 ? 16.254 11.775 -27.783 1.00 97.31 285 THR A C 1
ATOM 2253 O O . THR A 1 285 ? 16.025 11.235 -28.866 1.00 97.31 285 THR A O 1
ATOM 2256 N N . GLN A 1 286 ? 17.483 12.175 -27.454 1.00 96.81 286 GLN A N 1
ATOM 2257 C CA . GLN A 1 286 ? 18.670 11.825 -28.246 1.00 96.81 286 GLN A CA 1
ATOM 2258 C C . GLN A 1 286 ? 19.285 10.487 -27.801 1.00 96.81 286 GLN A C 1
ATOM 2260 O O . GLN A 1 286 ? 20.261 10.027 -28.392 1.00 96.81 286 GLN A O 1
ATOM 2265 N N . ASN A 1 287 ? 18.704 9.857 -26.775 1.00 97.25 287 ASN A N 1
ATOM 2266 C CA . ASN A 1 287 ? 19.230 8.699 -26.062 1.00 97.25 287 ASN A CA 1
ATOM 2267 C C . ASN A 1 287 ? 18.286 7.485 -26.155 1.00 97.25 287 ASN A C 1
ATOM 2269 O O . ASN A 1 287 ? 18.244 6.676 -25.228 1.00 97.25 287 ASN A O 1
ATOM 2273 N N . LEU A 1 288 ? 17.532 7.329 -27.252 1.00 97.88 288 LEU A N 1
ATOM 2274 C CA . LEU A 1 288 ? 16.490 6.295 -27.372 1.00 97.88 288 LEU A CA 1
ATOM 2275 C C . LEU A 1 288 ? 17.006 4.887 -27.041 1.00 97.88 288 LEU A C 1
ATOM 2277 O O . LEU A 1 288 ? 16.435 4.216 -26.188 1.00 97.88 288 LEU A O 1
ATOM 2281 N N . ASP A 1 289 ? 18.135 4.469 -27.621 1.00 96.94 289 ASP A N 1
ATOM 2282 C CA . ASP A 1 289 ? 18.712 3.149 -27.334 1.00 96.94 289 ASP A CA 1
ATOM 2283 C C . ASP A 1 289 ? 19.055 2.972 -25.841 1.00 96.94 289 ASP A C 1
ATOM 2285 O O . ASP A 1 289 ? 19.006 1.859 -25.321 1.00 96.94 289 ASP A O 1
ATOM 2289 N N . ALA A 1 290 ? 19.430 4.047 -25.137 1.00 97.62 290 ALA A N 1
ATOM 2290 C CA . ALA A 1 290 ? 19.698 4.008 -23.698 1.00 97.62 290 ALA A CA 1
ATOM 2291 C C . ALA A 1 290 ? 18.406 3.894 -22.883 1.00 97.62 290 ALA A C 1
ATOM 2293 O O . ALA A 1 290 ? 18.363 3.114 -21.935 1.00 97.62 290 ALA A O 1
ATOM 2294 N N . CYS A 1 291 ? 17.349 4.599 -23.291 1.00 97.81 291 CYS A N 1
ATOM 2295 C CA . CYS A 1 291 ? 16.026 4.502 -22.677 1.00 97.81 291 CYS A CA 1
ATOM 2296 C C . CYS A 1 291 ? 15.464 3.080 -22.809 1.00 97.81 291 CYS A C 1
ATOM 2298 O O . CYS A 1 291 ? 15.047 2.491 -21.818 1.00 97.81 291 CYS A O 1
ATOM 2300 N N . LEU A 1 292 ? 15.534 2.486 -24.006 1.00 97.62 292 LEU A N 1
ATOM 2301 C CA . LEU A 1 292 ? 15.079 1.112 -24.250 1.00 97.62 292 LEU A CA 1
ATOM 2302 C C . LEU A 1 292 ? 15.882 0.088 -23.436 1.00 97.62 292 LEU A C 1
ATOM 2304 O O . LEU A 1 292 ? 15.306 -0.839 -22.869 1.00 97.62 292 LEU A O 1
ATOM 2308 N N . ARG A 1 293 ? 17.206 0.273 -23.312 1.00 96.25 293 ARG A N 1
ATOM 2309 C CA . ARG A 1 293 ? 18.039 -0.555 -22.422 1.00 96.25 293 ARG A CA 1
ATOM 2310 C C . ARG A 1 293 ? 17.627 -0.419 -20.960 1.00 96.25 293 ARG A C 1
ATOM 2312 O O . ARG A 1 293 ? 17.561 -1.436 -20.277 1.00 96.25 293 ARG A O 1
ATOM 2319 N N . LEU A 1 294 ? 17.343 0.799 -20.494 1.00 95.94 294 LEU A N 1
ATOM 2320 C CA . LEU A 1 294 ? 16.876 1.036 -19.130 1.00 95.94 294 LEU A CA 1
ATOM 2321 C C . LEU A 1 294 ? 15.545 0.316 -18.877 1.00 95.94 294 LEU A C 1
ATOM 2323 O O . LEU A 1 294 ? 15.464 -0.453 -17.927 1.00 95.94 294 LEU A O 1
ATOM 2327 N N . LEU A 1 295 ? 14.546 0.475 -19.751 1.00 96.81 295 LEU A N 1
ATOM 2328 C CA . LEU A 1 295 ? 13.263 -0.229 -19.624 1.00 96.81 295 LEU A CA 1
ATOM 2329 C C . LEU A 1 295 ? 13.450 -1.753 -19.625 1.00 96.81 295 LEU A C 1
ATOM 2331 O O . LEU A 1 295 ? 12.921 -2.442 -18.758 1.00 96.81 295 LEU A O 1
ATOM 2335 N N . ASN A 1 296 ? 14.273 -2.283 -20.533 1.00 96.19 296 ASN A N 1
ATOM 2336 C CA . ASN A 1 296 ? 14.597 -3.708 -20.555 1.00 96.19 296 ASN A CA 1
ATOM 2337 C C . ASN A 1 296 ? 15.237 -4.186 -19.239 1.00 96.19 296 ASN A C 1
ATOM 2339 O O . ASN A 1 296 ? 14.893 -5.253 -18.745 1.00 96.19 296 ASN A O 1
ATOM 2343 N N . MET A 1 297 ? 16.147 -3.402 -18.654 1.00 93.81 297 MET A N 1
ATOM 2344 C CA . MET A 1 297 ? 16.750 -3.712 -17.354 1.00 93.81 297 MET A CA 1
ATOM 2345 C C . MET A 1 297 ? 15.736 -3.679 -16.208 1.00 93.81 297 MET A C 1
ATOM 2347 O O . MET A 1 297 ? 15.810 -4.508 -15.311 1.00 93.81 297 MET A O 1
ATOM 2351 N N . MET A 1 298 ? 14.785 -2.743 -16.230 1.00 93.44 298 MET A N 1
ATOM 2352 C CA . MET A 1 298 ? 13.754 -2.612 -15.192 1.00 93.44 298 MET A CA 1
ATOM 2353 C C . MET A 1 298 ? 12.746 -3.771 -15.195 1.00 93.44 298 MET A C 1
ATOM 2355 O O . MET A 1 298 ? 11.986 -3.920 -14.238 1.00 93.44 298 MET A O 1
ATOM 2359 N N . ALA A 1 299 ? 12.726 -4.589 -16.248 1.00 95.44 299 ALA A N 1
ATOM 2360 C CA . ALA A 1 299 ? 11.939 -5.818 -16.324 1.00 95.44 299 ALA A CA 1
ATOM 2361 C C . ALA A 1 299 ? 12.736 -7.083 -15.959 1.00 95.44 299 ALA A C 1
ATOM 2363 O O . ALA A 1 299 ? 12.178 -8.172 -16.021 1.00 95.44 299 ALA A O 1
ATOM 2364 N N . ASP A 1 300 ? 14.025 -6.964 -15.622 1.00 94.56 300 ASP A N 1
ATOM 2365 C CA . ASP A 1 300 ? 14.897 -8.102 -15.326 1.00 94.56 300 ASP A CA 1
ATOM 2366 C C . ASP A 1 300 ? 14.974 -8.363 -13.808 1.00 94.56 300 ASP A C 1
ATOM 2368 O O . ASP A 1 300 ? 15.577 -7.553 -13.095 1.00 94.56 300 ASP A O 1
ATOM 2372 N N . PRO A 1 301 ? 14.423 -9.482 -13.299 1.00 93.88 301 PRO A N 1
ATOM 2373 C CA . PRO A 1 301 ? 14.463 -9.820 -11.874 1.00 93.88 301 PRO A CA 1
ATOM 2374 C C . PRO A 1 301 ? 15.877 -9.848 -11.283 1.00 93.88 301 PRO A C 1
ATOM 2376 O O . PRO A 1 301 ? 16.088 -9.408 -10.156 1.00 93.88 301 PRO A O 1
ATOM 2379 N N . ASP A 1 302 ? 16.871 -10.292 -12.057 1.00 93.88 302 ASP A N 1
ATOM 2380 C CA . ASP A 1 302 ? 18.265 -10.373 -11.602 1.00 93.88 302 ASP A CA 1
ATOM 2381 C C . ASP A 1 302 ? 18.885 -8.980 -11.413 1.00 93.88 302 ASP A C 1
ATOM 2383 O O . ASP A 1 302 ? 19.688 -8.752 -10.508 1.00 93.88 302 ASP A O 1
ATOM 2387 N N . ILE A 1 303 ? 18.498 -8.018 -12.256 1.00 91.94 303 ILE A N 1
ATOM 2388 C CA . ILE A 1 303 ? 18.887 -6.615 -12.079 1.00 91.94 303 ILE A CA 1
ATOM 2389 C C . ILE A 1 303 ? 18.111 -6.009 -10.916 1.00 91.94 303 ILE A C 1
ATOM 2391 O O . ILE A 1 303 ? 18.670 -5.204 -10.169 1.00 91.94 303 ILE A O 1
ATOM 2395 N N . TYR A 1 304 ? 16.848 -6.401 -10.738 1.00 90.44 304 TYR A N 1
ATOM 2396 C CA . TYR A 1 304 ? 16.052 -5.913 -9.626 1.00 90.44 304 TYR A CA 1
ATOM 2397 C C . TYR A 1 304 ? 16.628 -6.359 -8.274 1.00 90.44 304 TYR A C 1
ATOM 2399 O O . TYR A 1 304 ? 16.686 -5.539 -7.361 1.00 90.44 304 TYR A O 1
ATOM 2407 N N . LEU A 1 305 ? 17.181 -7.576 -8.190 1.00 91.94 305 LEU A N 1
ATOM 2408 C CA . LEU A 1 305 ? 17.966 -8.046 -7.042 1.00 91.94 305 LEU A CA 1
ATOM 2409 C C . LEU A 1 305 ? 19.139 -7.111 -6.728 1.00 91.94 305 LEU A C 1
ATOM 2411 O O . LEU A 1 305 ? 19.283 -6.651 -5.603 1.00 91.94 305 LEU A O 1
ATOM 2415 N N . VAL A 1 306 ? 19.952 -6.760 -7.727 1.00 90.56 306 VAL A N 1
ATOM 2416 C CA . VAL A 1 306 ? 21.093 -5.848 -7.521 1.00 90.56 306 VAL A CA 1
ATOM 2417 C C . VAL A 1 306 ? 20.637 -4.445 -7.112 1.00 90.56 306 VAL A C 1
ATOM 2419 O O . VAL A 1 306 ? 21.305 -3.774 -6.325 1.00 90.56 306 VAL A O 1
ATOM 2422 N N . TRP A 1 307 ? 19.509 -3.982 -7.654 1.00 86.94 307 TRP A N 1
ATOM 2423 C CA . TRP A 1 307 ? 18.913 -2.699 -7.289 1.00 86.94 307 TRP A CA 1
ATOM 2424 C C . TRP A 1 307 ? 18.447 -2.712 -5.823 1.00 86.94 307 TRP A C 1
ATOM 2426 O O . TRP A 1 307 ? 18.698 -1.747 -5.105 1.00 86.94 307 TRP A O 1
ATOM 2436 N N . ARG A 1 308 ? 17.804 -3.789 -5.362 1.00 86.12 308 ARG A N 1
ATOM 2437 C CA . ARG A 1 308 ? 17.151 -3.875 -4.042 1.00 86.12 308 ARG A CA 1
ATOM 2438 C C . ARG A 1 308 ? 17.978 -4.536 -2.939 1.00 86.12 308 ARG A C 1
ATOM 2440 O O . ARG A 1 308 ? 17.480 -4.625 -1.822 1.00 86.12 308 ARG A O 1
ATOM 2447 N N . SER A 1 309 ? 19.156 -5.069 -3.257 1.00 89.31 309 SER A N 1
ATOM 2448 C CA . SER A 1 309 ? 19.949 -5.891 -2.329 1.00 89.31 309 SER A CA 1
ATOM 2449 C C . SER A 1 309 ? 21.456 -5.815 -2.582 1.00 89.31 309 SER A C 1
ATOM 2451 O O . SER A 1 309 ? 22.192 -6.782 -2.381 1.00 89.31 309 SER A O 1
ATOM 2453 N N . MET A 1 310 ? 21.921 -4.660 -3.067 1.00 88.81 310 MET A N 1
ATOM 2454 C CA . MET A 1 310 ? 23.317 -4.390 -3.426 1.00 88.81 310 MET A CA 1
ATOM 2455 C C . MET A 1 310 ? 23.918 -5.330 -4.504 1.00 88.81 310 MET A C 1
ATOM 2457 O O . MET A 1 310 ? 23.351 -6.360 -4.883 1.00 88.81 310 MET A O 1
ATOM 2461 N N . PRO A 1 311 ? 25.090 -4.982 -5.074 1.00 91.38 311 PRO A N 1
ATOM 2462 C CA . PRO A 1 311 ? 25.816 -5.876 -5.974 1.00 91.38 311 PRO A CA 1
ATOM 2463 C C . PRO A 1 311 ? 26.251 -7.192 -5.317 1.00 91.38 311 PRO A C 1
ATOM 2465 O O . PRO A 1 311 ? 26.533 -7.246 -4.121 1.00 91.38 311 PRO A O 1
ATOM 2468 N N . GLN A 1 312 ? 26.390 -8.234 -6.143 1.00 94.25 312 GLN A N 1
ATOM 2469 C CA . GLN A 1 312 ? 26.980 -9.513 -5.745 1.00 94.25 312 GLN A CA 1
ATOM 2470 C C . GLN A 1 312 ? 28.317 -9.306 -5.006 1.00 94.25 312 GLN A C 1
ATOM 2472 O O . GLN A 1 312 ? 29.180 -8.551 -5.462 1.00 94.25 312 GLN A O 1
ATOM 2477 N N . GLY A 1 313 ? 28.501 -10.030 -3.903 1.00 94.81 313 GLY A N 1
ATOM 2478 C CA . GLY A 1 313 ? 29.660 -9.965 -3.013 1.00 94.81 313 GLY A CA 1
ATOM 2479 C C . GLY A 1 313 ? 29.439 -9.091 -1.774 1.00 94.81 313 GLY A C 1
ATOM 2480 O O . GLY A 1 313 ? 30.276 -9.115 -0.873 1.00 94.81 313 GLY A O 1
ATOM 2481 N N . GLU A 1 314 ? 28.329 -8.348 -1.721 1.00 95.19 314 GLU A N 1
ATOM 2482 C CA . GLU A 1 314 ? 27.925 -7.541 -0.569 1.00 95.19 314 GLU A CA 1
ATOM 2483 C C . GLU A 1 314 ? 26.956 -8.327 0.327 1.00 95.19 314 GLU A C 1
ATOM 2485 O O . GLU A 1 314 ? 27.399 -9.071 1.203 1.00 95.19 314 GLU A O 1
ATOM 2490 N N . GLU A 1 315 ? 25.643 -8.217 0.107 1.00 95.00 315 GLU A N 1
ATOM 2491 C CA . GLU A 1 315 ? 24.639 -8.923 0.916 1.00 95.00 315 GLU A CA 1
ATOM 2492 C C . GLU A 1 315 ? 24.502 -10.401 0.549 1.00 95.00 315 GLU A C 1
ATOM 2494 O O . GLU A 1 315 ? 24.193 -11.242 1.391 1.00 95.00 315 GLU A O 1
ATOM 2499 N N . TRP A 1 316 ? 24.777 -10.733 -0.707 1.00 96.56 316 TRP A N 1
ATOM 2500 C CA . TRP A 1 316 ? 24.629 -12.069 -1.269 1.00 96.56 316 TRP A CA 1
ATOM 2501 C C . TRP A 1 316 ? 25.795 -12.396 -2.200 1.00 96.56 316 TRP A C 1
ATOM 2503 O O . TRP A 1 316 ? 26.433 -11.502 -2.758 1.00 96.56 316 TRP A O 1
ATOM 2513 N N . ASP A 1 317 ? 26.082 -13.681 -2.380 1.00 97.25 317 ASP A N 1
ATOM 2514 C CA . ASP A 1 317 ? 27.084 -14.162 -3.333 1.00 97.25 317 ASP A CA 1
ATOM 2515 C C . ASP A 1 317 ? 26.657 -15.509 -3.942 1.00 97.25 317 ASP A C 1
ATOM 2517 O O . ASP A 1 317 ? 25.643 -16.095 -3.563 1.00 97.25 317 ASP A O 1
ATOM 2521 N N . ILE A 1 318 ? 27.418 -15.995 -4.919 1.00 97.06 318 ILE A N 1
ATOM 2522 C CA . ILE A 1 318 ? 27.167 -17.239 -5.645 1.00 97.06 318 ILE A CA 1
ATOM 2523 C C . ILE A 1 318 ? 28.139 -18.309 -5.146 1.00 97.06 318 ILE A C 1
ATOM 2525 O O . ILE A 1 318 ? 29.354 -18.178 -5.290 1.00 97.06 318 ILE A O 1
ATOM 2529 N N . GLU A 1 319 ? 27.611 -19.415 -4.623 1.00 94.62 319 GLU A N 1
ATOM 2530 C CA . GLU A 1 319 ? 28.429 -20.563 -4.216 1.00 94.62 319 GLU A CA 1
ATOM 2531 C C . GLU A 1 319 ? 28.923 -21.336 -5.448 1.00 94.62 319 GLU A C 1
ATOM 2533 O O . GLU A 1 319 ? 30.115 -21.619 -5.599 1.00 94.62 319 GLU A O 1
ATOM 2538 N N . SER A 1 320 ? 28.003 -21.697 -6.350 1.00 94.44 320 SER A N 1
ATOM 2539 C CA . SER A 1 320 ? 28.330 -22.385 -7.601 1.00 94.44 320 SER A CA 1
ATOM 2540 C C . SER A 1 320 ? 27.184 -22.321 -8.610 1.00 94.44 320 SER A C 1
ATOM 2542 O O . SER A 1 320 ? 26.020 -22.448 -8.249 1.00 94.44 320 SER A O 1
ATOM 2544 N N . GLY A 1 321 ? 27.496 -22.175 -9.901 1.00 94.56 321 GLY A N 1
ATOM 2545 C CA . GLY A 1 321 ? 26.455 -22.0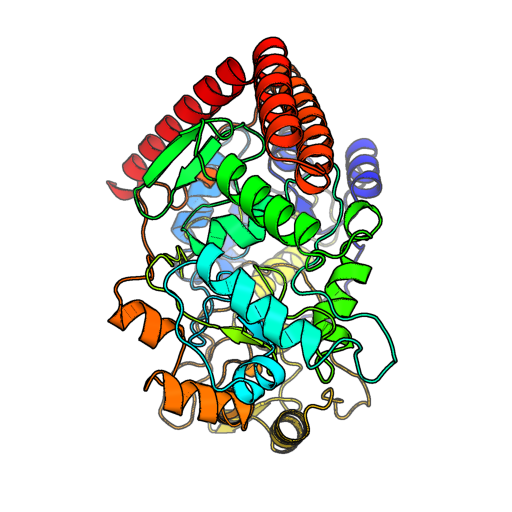83 -10.931 1.00 94.56 321 GLY A CA 1
ATOM 2546 C C . GLY A 1 321 ? 25.538 -20.881 -10.687 1.00 94.56 321 GLY A C 1
ATOM 2547 O O . GLY A 1 321 ? 26.019 -19.754 -10.711 1.00 94.56 321 GLY A O 1
ATOM 2548 N N . ASN A 1 322 ? 24.247 -21.134 -10.466 1.00 95.75 322 ASN A N 1
ATOM 2549 C CA . ASN A 1 322 ? 23.245 -20.144 -10.059 1.00 95.75 322 ASN A CA 1
ATOM 2550 C C . ASN A 1 322 ? 22.787 -20.316 -8.597 1.00 95.75 322 ASN A C 1
ATOM 2552 O O . ASN A 1 322 ? 21.808 -19.695 -8.196 1.00 95.75 322 ASN A O 1
ATOM 2556 N N . VAL A 1 323 ? 23.468 -21.161 -7.817 1.00 97.56 323 VAL A N 1
ATOM 2557 C CA . VAL A 1 323 ? 23.203 -21.313 -6.384 1.00 97.56 323 VAL A CA 1
ATOM 2558 C C . VAL A 1 323 ? 23.765 -20.094 -5.664 1.00 97.56 323 VAL A C 1
ATOM 2560 O O . VAL A 1 323 ? 24.986 -19.902 -5.651 1.00 97.56 323 VAL A O 1
ATOM 2563 N N . ALA A 1 324 ? 22.882 -19.282 -5.094 1.00 97.38 324 ALA A N 1
ATOM 2564 C CA . ALA A 1 324 ? 23.224 -18.092 -4.333 1.00 97.38 324 ALA A CA 1
ATOM 2565 C C . ALA A 1 324 ? 22.976 -18.305 -2.835 1.00 97.38 324 ALA A C 1
ATOM 2567 O O . ALA A 1 324 ? 22.217 -19.185 -2.434 1.00 97.38 324 ALA A O 1
ATOM 2568 N N . TYR A 1 325 ? 23.663 -17.516 -2.016 1.00 96.56 325 TYR A N 1
ATOM 2569 C CA . TYR A 1 325 ? 23.549 -17.540 -0.564 1.00 96.56 325 TYR A CA 1
ATOM 2570 C C . TYR A 1 325 ? 23.768 -16.139 0.010 1.00 96.56 325 TYR A C 1
ATOM 2572 O O . TYR A 1 325 ? 24.386 -15.279 -0.622 1.00 96.56 325 TYR A O 1
ATOM 2580 N N . ILE A 1 326 ? 23.284 -15.918 1.229 1.00 97.38 326 ILE A N 1
ATOM 2581 C CA . ILE A 1 326 ? 23.509 -14.674 1.967 1.00 97.38 326 ILE A CA 1
ATOM 2582 C C . ILE A 1 326 ? 24.915 -14.659 2.583 1.00 97.38 326 ILE A C 1
ATOM 2584 O O . ILE A 1 326 ? 25.326 -15.626 3.226 1.00 97.38 326 ILE A O 1
ATOM 2588 N N . THR A 1 327 ? 25.660 -13.560 2.433 1.00 97.00 327 THR A N 1
ATOM 2589 C CA . THR A 1 327 ? 27.026 -13.460 2.971 1.00 97.00 327 THR A CA 1
ATOM 2590 C C . THR A 1 327 ? 27.042 -13.413 4.500 1.00 97.00 327 THR A C 1
ATOM 2592 O O . THR A 1 327 ? 26.137 -12.876 5.139 1.00 97.00 327 THR A O 1
ATOM 2595 N N . ASP A 1 328 ? 28.128 -13.899 5.112 1.00 96.31 328 ASP A N 1
ATOM 2596 C CA . ASP A 1 328 ? 28.311 -13.825 6.571 1.00 96.31 328 ASP A CA 1
ATOM 2597 C C . ASP A 1 328 ? 28.209 -12.385 7.100 1.00 96.31 328 ASP A C 1
ATOM 2599 O O . ASP A 1 328 ? 27.671 -12.162 8.182 1.00 96.31 328 ASP A O 1
ATOM 2603 N N . ALA A 1 329 ? 28.688 -11.404 6.325 1.00 94.62 329 ALA A N 1
ATOM 2604 C CA . ALA A 1 329 ? 28.642 -9.995 6.701 1.00 94.62 329 ALA A CA 1
ATOM 2605 C C . ALA A 1 329 ? 27.199 -9.486 6.839 1.00 94.62 329 ALA A C 1
ATOM 2607 O O . ALA A 1 329 ? 26.895 -8.781 7.804 1.00 94.62 329 ALA A O 1
ATOM 2608 N N . TYR A 1 330 ? 26.309 -9.868 5.919 1.00 94.62 330 TYR A N 1
ATOM 2609 C CA . TYR A 1 330 ? 24.901 -9.488 5.999 1.00 94.62 330 TYR A CA 1
ATOM 2610 C C . TYR A 1 330 ? 24.140 -10.294 7.057 1.00 94.62 330 TYR A C 1
ATOM 2612 O O . TYR A 1 330 ? 23.379 -9.719 7.835 1.00 94.62 330 TYR A O 1
ATOM 2620 N N . LEU A 1 331 ? 24.417 -11.598 7.206 1.00 94.00 331 LEU A N 1
ATOM 2621 C CA . LEU A 1 331 ? 23.858 -12.376 8.322 1.00 94.00 331 LEU A CA 1
ATOM 2622 C C . LEU A 1 331 ? 24.226 -11.755 9.679 1.00 94.00 331 LEU A C 1
ATOM 2624 O O . LEU A 1 331 ? 23.396 -11.700 10.586 1.00 94.00 331 LEU A O 1
ATOM 2628 N N . ASP A 1 332 ? 25.458 -11.269 9.832 1.00 92.50 332 ASP A N 1
ATOM 2629 C CA . ASP A 1 332 ? 25.898 -10.600 11.053 1.00 92.50 332 ASP A CA 1
ATOM 2630 C C . ASP A 1 332 ? 25.201 -9.252 11.265 1.00 92.50 332 ASP A C 1
ATOM 2632 O O . ASP A 1 332 ? 24.854 -8.936 12.407 1.00 92.50 332 ASP A O 1
ATOM 2636 N N . SER A 1 333 ? 24.933 -8.466 10.215 1.00 90.31 333 SER A N 1
ATOM 2637 C CA . SER A 1 333 ? 24.158 -7.229 10.374 1.00 90.31 333 SER A CA 1
ATOM 2638 C C . SER A 1 333 ? 22.713 -7.506 10.788 1.00 90.31 333 SER A C 1
ATOM 2640 O O . SER A 1 333 ? 22.210 -6.835 11.690 1.00 90.31 333 SER A O 1
ATOM 2642 N N . LEU A 1 334 ? 22.080 -8.536 10.212 1.00 88.06 334 LEU A N 1
ATOM 2643 C CA . LEU A 1 334 ? 20.724 -8.961 10.576 1.00 88.06 334 LEU A CA 1
ATOM 2644 C C . LEU A 1 334 ? 20.653 -9.413 12.042 1.00 88.06 334 LEU A C 1
ATOM 2646 O O . LEU A 1 334 ? 19.819 -8.921 12.798 1.00 88.06 334 LEU A O 1
ATOM 2650 N N . ARG A 1 335 ? 21.579 -10.277 12.487 1.00 85.81 335 ARG A N 1
ATOM 2651 C CA . ARG A 1 335 ? 21.637 -10.766 13.884 1.00 85.81 335 ARG A CA 1
ATOM 2652 C C . ARG A 1 335 ? 21.818 -9.650 14.905 1.00 85.81 335 ARG A C 1
ATOM 2654 O O . ARG A 1 335 ? 21.332 -9.757 16.028 1.00 85.81 335 ARG A O 1
ATOM 2661 N N . ASN A 1 336 ? 22.565 -8.612 14.540 1.00 83.81 336 ASN A N 1
ATOM 2662 C CA . ASN A 1 336 ? 22.842 -7.485 15.424 1.00 83.81 336 ASN A CA 1
ATOM 2663 C C . ASN A 1 336 ? 21.807 -6.355 15.295 1.00 83.81 336 ASN A C 1
ATOM 2665 O O . ASN A 1 336 ? 21.889 -5.389 16.053 1.00 83.81 336 ASN A O 1
ATOM 2669 N N . GLY A 1 337 ? 20.857 -6.454 14.356 1.00 79.00 337 GLY A N 1
ATOM 2670 C CA . GLY A 1 337 ? 19.886 -5.396 14.074 1.00 79.00 337 GLY A CA 1
ATOM 2671 C C . GLY A 1 337 ? 20.545 -4.085 13.635 1.00 79.00 337 GLY A C 1
ATOM 2672 O O . GLY A 1 337 ? 20.099 -3.008 14.025 1.00 79.00 337 GLY A O 1
ATOM 2673 N N . THR A 1 338 ? 21.650 -4.161 12.890 1.00 83.56 338 THR A N 1
ATOM 2674 C CA . THR A 1 338 ? 22.413 -2.992 12.425 1.00 83.56 338 THR A CA 1
ATOM 2675 C C . THR A 1 338 ? 22.227 -2.775 10.931 1.00 83.56 338 THR A C 1
ATOM 2677 O O . THR A 1 338 ? 22.131 -3.746 10.186 1.00 83.56 338 THR A O 1
ATOM 2680 N N . THR A 1 339 ? 22.283 -1.521 10.477 1.00 86.19 339 THR A N 1
ATOM 2681 C CA . THR A 1 339 ? 22.367 -1.199 9.046 1.00 86.19 339 THR A CA 1
ATOM 2682 C C . THR A 1 339 ? 23.574 -1.894 8.418 1.00 86.19 339 THR A C 1
ATOM 2684 O O . THR A 1 339 ? 24.689 -1.790 8.937 1.00 86.19 339 THR A O 1
ATOM 2687 N N . PHE A 1 340 ? 23.356 -2.600 7.310 1.00 90.06 340 PHE A N 1
ATOM 2688 C CA . PHE A 1 340 ? 24.445 -3.180 6.536 1.00 90.06 340 PHE A CA 1
ATOM 2689 C C . PHE A 1 340 ? 25.255 -2.074 5.847 1.00 90.06 340 PHE A C 1
ATOM 2691 O O . PHE A 1 340 ? 24.702 -1.128 5.281 1.00 90.06 340 PHE A O 1
ATOM 2698 N N . VAL A 1 341 ? 26.581 -2.192 5.907 1.00 91.88 341 VAL A N 1
ATOM 2699 C CA . VAL A 1 341 ? 27.520 -1.266 5.270 1.00 91.88 341 VAL A CA 1
ATOM 2700 C C . VAL A 1 341 ? 28.363 -2.072 4.298 1.00 91.88 341 VAL A C 1
ATOM 2702 O O . VAL A 1 341 ? 29.067 -2.995 4.709 1.00 91.88 341 VAL A O 1
ATOM 2705 N N . SER A 1 342 ? 28.300 -1.698 3.025 1.00 91.00 342 SER A N 1
ATOM 2706 C CA . SER A 1 342 ? 29.046 -2.353 1.953 1.00 91.00 342 SER A CA 1
ATOM 2707 C C . SER A 1 342 ? 30.562 -2.264 2.144 1.00 91.00 342 SER A C 1
ATOM 2709 O O . SER A 1 342 ? 31.092 -1.444 2.905 1.00 91.00 342 SER A O 1
ATOM 2711 N N . SER A 1 343 ? 31.294 -3.060 1.370 1.00 91.94 343 SER A N 1
ATOM 2712 C CA . SER A 1 343 ? 32.756 -3.075 1.343 1.00 91.94 343 SER A CA 1
ATOM 2713 C C . SER A 1 343 ? 33.392 -1.721 0.974 1.00 91.94 343 SER A C 1
ATOM 2715 O O . SER A 1 343 ? 34.548 -1.465 1.331 1.00 91.94 343 SER A O 1
ATOM 2717 N N . THR A 1 344 ? 32.648 -0.824 0.313 1.00 90.31 344 THR A N 1
ATOM 2718 C CA . THR A 1 344 ? 33.073 0.547 -0.027 1.00 90.31 344 THR A CA 1
ATOM 2719 C C . THR A 1 344 ? 32.829 1.555 1.101 1.00 90.31 344 THR A C 1
ATOM 2721 O O . THR A 1 344 ? 33.324 2.682 1.031 1.00 90.31 344 THR A O 1
ATOM 2724 N N . GLY A 1 345 ? 32.126 1.154 2.165 1.00 90.12 345 GLY A N 1
ATOM 2725 C CA . GLY A 1 345 ? 31.711 2.025 3.264 1.00 90.12 345 GLY A CA 1
ATOM 2726 C C . GLY A 1 345 ? 30.383 2.744 3.016 1.00 90.12 345 GLY A C 1
ATOM 2727 O O . GLY A 1 345 ? 30.074 3.693 3.735 1.00 90.12 345 GLY A O 1
ATOM 2728 N N . GLU A 1 346 ? 29.623 2.337 2.000 1.00 86.88 346 GLU A N 1
ATOM 2729 C CA . GLU A 1 346 ? 28.314 2.904 1.674 1.00 86.88 346 GLU A CA 1
ATOM 2730 C C . GLU A 1 346 ? 27.194 2.081 2.318 1.00 86.88 346 GLU A C 1
ATOM 2732 O O . GLU A 1 346 ? 27.203 0.851 2.263 1.00 86.88 346 GLU A O 1
ATOM 2737 N N . GLU A 1 347 ? 26.229 2.767 2.926 1.00 86.19 347 GLU A N 1
ATOM 2738 C CA . GLU A 1 347 ? 24.973 2.172 3.391 1.00 86.19 347 GLU A CA 1
ATOM 2739 C C . GLU A 1 347 ? 23.981 2.062 2.231 1.00 86.19 347 GLU A C 1
ATOM 2741 O O . GLU A 1 347 ? 23.963 2.918 1.335 1.00 86.19 347 GLU A O 1
ATOM 2746 N N . GLU A 1 348 ? 23.118 1.047 2.277 1.00 76.56 348 GLU A N 1
ATOM 2747 C CA . GLU A 1 348 ? 22.006 0.952 1.339 1.00 76.56 348 GLU A CA 1
ATOM 2748 C C . GLU A 1 348 ? 21.089 2.169 1.491 1.00 76.56 348 GLU A C 1
ATOM 2750 O O . GLU A 1 348 ? 20.716 2.576 2.594 1.00 76.56 348 GLU A O 1
ATOM 2755 N N . LYS A 1 349 ? 20.693 2.755 0.362 1.00 74.81 349 LYS A N 1
ATOM 2756 C CA . LYS A 1 349 ? 19.615 3.737 0.325 1.00 74.81 349 LYS A CA 1
ATOM 2757 C C . LYS A 1 349 ? 18.531 3.220 -0.590 1.00 74.81 349 LYS A C 1
ATOM 2759 O O . LYS A 1 349 ? 18.776 3.016 -1.777 1.00 74.81 349 LYS A O 1
ATOM 2764 N N . LEU A 1 350 ? 17.327 3.085 -0.043 1.00 72.38 350 LEU A N 1
ATOM 2765 C CA . LEU A 1 350 ? 16.166 2.667 -0.810 1.00 72.38 350 LEU A CA 1
ATOM 2766 C C . LEU A 1 350 ? 15.900 3.669 -1.939 1.00 72.38 350 LEU A C 1
ATOM 2768 O O . LEU A 1 350 ? 15.450 4.795 -1.705 1.00 72.38 350 LEU A O 1
ATOM 2772 N N . PHE A 1 351 ? 16.135 3.244 -3.177 1.00 75.06 351 PHE A N 1
ATOM 2773 C CA . PHE A 1 351 ? 15.658 3.965 -4.347 1.00 75.06 351 PHE A CA 1
ATOM 2774 C C . PHE A 1 351 ? 14.205 3.548 -4.607 1.00 75.06 351 PHE A C 1
ATOM 2776 O O . PHE A 1 351 ? 13.937 2.605 -5.348 1.00 75.06 351 PHE A O 1
ATOM 2783 N N . ASN A 1 352 ? 13.283 4.213 -3.898 1.00 73.88 352 ASN A N 1
ATOM 2784 C CA . ASN A 1 352 ? 11.862 3.864 -3.792 1.00 73.88 352 ASN A CA 1
ATOM 2785 C C . ASN A 1 352 ? 11.082 4.184 -5.080 1.00 73.88 352 ASN A C 1
ATOM 2787 O O . ASN A 1 352 ? 10.308 5.138 -5.144 1.00 73.88 352 ASN A O 1
ATOM 2791 N N . THR A 1 353 ? 11.346 3.434 -6.144 1.00 77.38 353 THR A N 1
ATOM 2792 C CA . THR A 1 353 ? 10.749 3.614 -7.468 1.00 77.38 353 THR A CA 1
ATOM 2793 C C . THR A 1 353 ? 10.390 2.243 -8.035 1.00 77.38 353 THR A C 1
ATOM 2795 O O . THR A 1 353 ? 11.202 1.322 -7.986 1.00 77.38 353 THR A O 1
ATOM 2798 N N . GLY A 1 354 ? 9.155 2.087 -8.521 1.00 76.56 354 GLY A N 1
ATOM 2799 C CA . GLY A 1 354 ? 8.640 0.796 -8.982 1.00 76.56 354 GLY A CA 1
ATOM 2800 C C . GLY A 1 354 ? 9.301 0.339 -10.282 1.00 76.56 354 GLY A C 1
ATOM 2801 O O . GLY A 1 354 ? 9.278 1.065 -11.275 1.00 76.56 354 GLY A O 1
ATOM 2802 N N . ALA A 1 355 ? 9.869 -0.866 -10.289 1.00 90.44 355 ALA A N 1
ATOM 2803 C CA . ALA A 1 355 ? 10.362 -1.522 -11.498 1.00 90.44 355 ALA A CA 1
ATOM 2804 C C . ALA A 1 355 ? 9.200 -1.949 -12.425 1.00 90.44 355 ALA A C 1
ATOM 2806 O O . ALA A 1 355 ? 8.027 -1.848 -12.061 1.00 90.44 355 ALA A O 1
ATOM 2807 N N . ILE A 1 356 ? 9.508 -2.431 -13.636 1.00 95.75 356 ILE A N 1
ATOM 2808 C CA . ILE A 1 356 ? 8.484 -2.991 -14.539 1.00 95.75 356 ILE A CA 1
ATOM 2809 C C . ILE A 1 356 ? 7.945 -4.310 -13.971 1.00 95.75 356 ILE A C 1
ATOM 2811 O O . ILE A 1 356 ? 6.742 -4.557 -14.012 1.00 95.75 356 ILE A O 1
ATOM 2815 N N . CYS A 1 357 ? 8.827 -5.129 -13.397 1.00 93.50 357 CYS A N 1
ATOM 2816 C CA . CYS A 1 357 ? 8.458 -6.356 -12.701 1.00 93.50 357 CYS A CA 1
ATOM 2817 C C . CYS A 1 357 ? 8.148 -6.106 -11.216 1.00 93.50 357 CYS A C 1
ATOM 2819 O O . CYS A 1 357 ? 8.664 -5.170 -10.600 1.00 93.50 357 CYS A O 1
ATOM 2821 N N . GLN A 1 358 ? 7.282 -6.939 -10.641 1.00 90.94 358 GLN A N 1
ATOM 2822 C CA . GLN A 1 358 ? 6.957 -6.899 -9.218 1.00 90.94 358 GLN A CA 1
ATOM 2823 C C . GLN A 1 358 ? 8.052 -7.556 -8.360 1.00 90.94 358 GLN A C 1
ATOM 2825 O O . GLN A 1 358 ? 8.858 -8.341 -8.836 1.00 90.94 358 GLN A O 1
ATOM 2830 N N . VAL A 1 359 ? 8.101 -7.231 -7.070 1.00 87.62 359 VAL A N 1
ATOM 2831 C CA . VAL A 1 359 ? 9.131 -7.682 -6.110 1.00 87.62 359 VAL A CA 1
ATOM 2832 C C . VAL A 1 359 ? 9.136 -9.179 -5.761 1.00 87.62 359 VAL A C 1
ATOM 2834 O O . VAL A 1 359 ? 10.068 -9.629 -5.101 1.00 87.62 359 VAL A O 1
ATOM 2837 N N . GLY A 1 360 ? 8.129 -9.953 -6.165 1.00 89.38 360 GLY A N 1
ATOM 2838 C CA . GLY A 1 360 ? 8.056 -11.398 -5.914 1.00 89.38 360 GLY A CA 1
ATOM 2839 C C . GLY A 1 360 ? 8.296 -12.265 -7.145 1.00 89.38 360 GLY A C 1
ATOM 2840 O O . GLY A 1 360 ? 8.099 -13.474 -7.071 1.00 89.38 360 GLY A O 1
ATOM 2841 N N . VAL A 1 361 ? 8.673 -11.671 -8.280 1.00 92.19 361 VAL A N 1
ATOM 2842 C CA . VAL A 1 361 ? 9.004 -12.422 -9.497 1.00 92.19 361 VAL A CA 1
ATOM 2843 C C . VAL A 1 361 ? 10.264 -13.265 -9.306 1.00 92.19 361 VAL A C 1
ATOM 2845 O O . VAL A 1 361 ? 11.152 -12.928 -8.529 1.00 92.19 361 VAL A O 1
ATOM 2848 N N . ASP A 1 362 ? 10.357 -14.347 -10.061 1.00 91.62 362 ASP A N 1
ATOM 2849 C CA . ASP A 1 362 ? 11.449 -15.308 -9.961 1.00 91.62 362 ASP A CA 1
ATOM 2850 C C . ASP A 1 362 ? 12.756 -14.761 -10.559 1.00 91.62 362 ASP A C 1
ATOM 2852 O O . ASP A 1 362 ? 12.796 -14.337 -11.719 1.00 91.62 362 ASP A O 1
ATOM 2856 N N . THR A 1 363 ? 13.845 -14.800 -9.785 1.00 94.88 363 THR A N 1
ATOM 2857 C CA . THR A 1 363 ? 15.201 -14.565 -10.312 1.00 94.88 363 THR A CA 1
ATOM 2858 C C . THR A 1 363 ? 15.747 -15.816 -11.006 1.00 94.88 363 THR A C 1
ATOM 2860 O O . THR A 1 363 ? 15.166 -16.901 -10.948 1.00 94.88 363 THR A O 1
ATOM 2863 N N . SER A 1 364 ? 16.897 -15.699 -11.670 1.00 95.31 364 SER A N 1
ATOM 2864 C CA . SER A 1 364 ? 17.630 -16.861 -12.183 1.00 95.31 364 SER A CA 1
ATOM 2865 C C . SER A 1 364 ? 18.415 -17.616 -11.100 1.00 95.31 364 SER A C 1
ATOM 2867 O O . SER A 1 364 ? 18.971 -18.687 -11.382 1.00 95.31 364 SER A O 1
ATOM 2869 N N . TYR A 1 365 ? 18.454 -17.089 -9.873 1.00 96.81 365 TYR A N 1
ATOM 2870 C CA . TYR A 1 365 ? 19.174 -17.661 -8.743 1.00 96.81 365 TYR A CA 1
ATOM 2871 C C . TYR A 1 365 ? 18.305 -18.626 -7.941 1.00 96.81 365 TYR A C 1
ATOM 2873 O O . TYR A 1 365 ? 17.092 -18.462 -7.816 1.00 96.81 365 TYR A O 1
ATOM 2881 N N . VAL A 1 366 ? 18.954 -19.646 -7.386 1.00 96.94 366 VAL A N 1
ATOM 2882 C CA . VAL A 1 366 ? 18.319 -20.640 -6.518 1.00 96.94 366 VAL A CA 1
ATOM 2883 C C . VAL A 1 366 ? 19.080 -20.774 -5.208 1.00 96.94 366 VAL A C 1
ATOM 2885 O O . VAL A 1 366 ? 20.278 -20.499 -5.156 1.00 96.94 366 VAL A O 1
ATOM 2888 N N . ASP A 1 367 ? 18.405 -21.235 -4.163 1.00 95.38 367 ASP A N 1
ATOM 2889 C CA . ASP A 1 367 ? 19.067 -21.682 -2.943 1.00 95.38 367 ASP A CA 1
ATOM 2890 C C . ASP A 1 367 ? 19.776 -23.040 -3.151 1.00 95.38 367 ASP A C 1
ATOM 2892 O O . ASP A 1 367 ? 19.719 -23.671 -4.215 1.00 95.38 367 ASP A O 1
ATOM 2896 N N . LYS A 1 368 ? 20.453 -23.525 -2.106 1.00 94.31 368 LYS A N 1
ATOM 2897 C CA . LYS A 1 368 ? 21.146 -24.828 -2.099 1.00 94.31 368 LYS A CA 1
ATOM 2898 C C . LYS A 1 368 ? 20.232 -26.036 -2.362 1.00 94.31 368 LYS A C 1
ATOM 2900 O O . LYS A 1 368 ? 20.728 -27.098 -2.744 1.00 94.31 368 LYS A O 1
ATOM 2905 N N . ASP A 1 369 ? 18.933 -25.894 -2.110 1.00 95.00 369 ASP A N 1
ATOM 2906 C CA . ASP A 1 369 ? 17.921 -26.938 -2.256 1.00 95.00 369 ASP A CA 1
ATOM 2907 C C . ASP A 1 369 ? 17.226 -26.857 -3.633 1.00 95.00 369 ASP A C 1
ATOM 2909 O O . ASP A 1 369 ? 16.490 -27.768 -4.019 1.00 95.00 369 ASP A O 1
ATOM 2913 N N . GLY A 1 370 ? 17.548 -25.828 -4.425 1.00 94.38 370 GLY A N 1
ATOM 2914 C CA . GLY A 1 370 ? 17.058 -25.603 -5.779 1.00 94.38 370 GLY A CA 1
ATOM 2915 C C . GLY A 1 370 ? 15.774 -24.777 -5.852 1.00 94.38 370 GLY A C 1
ATOM 2916 O O . GLY A 1 370 ? 15.167 -24.735 -6.924 1.00 94.38 370 GLY A O 1
ATOM 2917 N N . ASN A 1 371 ? 15.350 -24.139 -4.757 1.00 93.88 371 ASN A N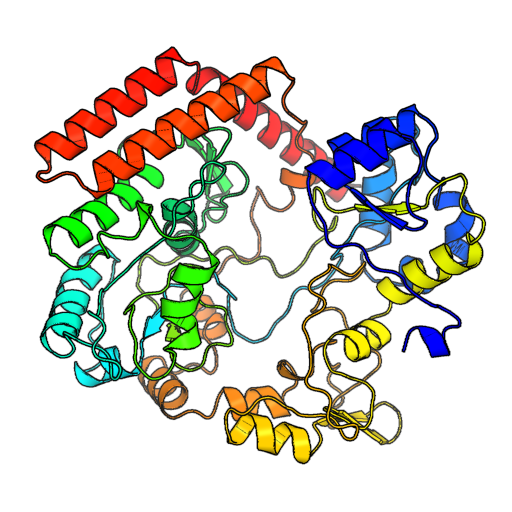 1
ATOM 2918 C CA . ASN A 1 371 ? 14.200 -23.236 -4.760 1.00 93.88 371 ASN A CA 1
ATOM 2919 C C . ASN A 1 371 ? 14.608 -21.886 -5.346 1.00 93.88 371 ASN A C 1
ATOM 2921 O O . ASN A 1 371 ? 15.686 -21.381 -5.042 1.00 93.88 371 ASN A O 1
ATOM 2925 N N . VAL A 1 372 ? 13.753 -21.303 -6.184 1.00 94.00 372 VAL A N 1
ATOM 2926 C CA . VAL A 1 372 ? 14.018 -19.996 -6.793 1.00 94.00 372 VAL A CA 1
ATOM 2927 C C . VAL A 1 372 ? 13.980 -18.901 -5.734 1.00 94.00 372 VAL A C 1
ATOM 2929 O O . VAL A 1 372 ? 13.124 -18.906 -4.851 1.00 94.00 372 VAL A O 1
ATOM 2932 N N . LEU A 1 373 ? 14.923 -17.968 -5.832 1.00 93.25 373 LEU A N 1
ATOM 2933 C CA . LEU A 1 373 ? 15.060 -16.857 -4.903 1.00 93.25 373 LEU A CA 1
ATOM 2934 C C . LEU A 1 373 ? 14.375 -15.593 -5.452 1.00 93.25 373 LEU A C 1
ATOM 2936 O O . LEU A 1 373 ? 14.512 -15.303 -6.646 1.00 93.25 373 LEU A O 1
ATOM 2940 N N . PRO A 1 374 ? 13.666 -14.814 -4.613 1.00 92.19 374 PRO A N 1
ATOM 2941 C CA . PRO A 1 374 ? 13.086 -13.537 -5.019 1.00 92.19 374 PRO A CA 1
ATOM 2942 C C . PRO A 1 374 ? 14.167 -12.444 -5.139 1.00 92.19 374 PRO A C 1
ATOM 2944 O O . PRO A 1 374 ? 15.254 -12.579 -4.568 1.00 92.19 374 PRO A O 1
ATOM 2947 N N . PRO A 1 375 ? 13.884 -11.309 -5.803 1.00 91.88 375 PRO A N 1
ATOM 2948 C CA . PRO A 1 375 ? 14.832 -10.211 -6.011 1.00 91.88 375 PRO A CA 1
ATOM 2949 C C . PRO A 1 375 ? 15.072 -9.345 -4.760 1.00 91.88 375 PRO A C 1
ATOM 2951 O O . PRO A 1 375 ? 15.429 -8.176 -4.875 1.00 91.88 375 PRO A O 1
ATOM 2954 N N . LEU A 1 376 ? 14.840 -9.882 -3.562 1.00 90.56 376 LEU A N 1
ATOM 2955 C CA . LEU A 1 376 ? 15.077 -9.216 -2.284 1.00 90.56 376 LEU A CA 1
ATOM 2956 C C . LEU A 1 376 ? 15.746 -10.203 -1.319 1.00 90.56 376 LEU A C 1
ATOM 2958 O O . LEU A 1 376 ? 15.097 -11.142 -0.858 1.00 90.56 376 LEU A O 1
ATOM 2962 N N . THR A 1 377 ? 17.014 -9.968 -0.977 1.00 92.38 377 THR A N 1
ATOM 2963 C CA . THR A 1 377 ? 17.816 -10.800 -0.052 1.00 92.38 377 THR A CA 1
ATOM 2964 C C . THR A 1 377 ? 17.183 -10.956 1.324 1.00 92.38 377 THR A C 1
ATOM 2966 O O . THR A 1 377 ? 17.247 -12.035 1.907 1.00 92.38 377 THR A O 1
ATOM 2969 N N . GLN A 1 378 ? 16.517 -9.918 1.833 1.00 88.06 378 GLN A N 1
ATOM 2970 C CA . GLN A 1 378 ? 15.785 -9.974 3.104 1.00 88.06 378 GLN A CA 1
ATOM 2971 C C . GLN A 1 378 ? 14.663 -11.032 3.120 1.00 88.06 378 GLN A C 1
ATOM 2973 O O . GLN A 1 378 ? 14.289 -11.501 4.190 1.00 88.06 378 GLN A O 1
ATOM 2978 N N . ASN A 1 379 ? 14.168 -11.438 1.943 1.00 88.56 379 ASN A N 1
ATOM 2979 C CA . ASN A 1 379 ? 13.128 -12.456 1.782 1.00 88.56 379 ASN A CA 1
ATOM 2980 C C . ASN A 1 379 ? 13.710 -13.842 1.463 1.00 88.56 379 ASN A C 1
ATOM 2982 O O . ASN A 1 379 ? 12.966 -14.764 1.130 1.00 88.56 379 ASN A O 1
ATOM 2986 N N . TRP A 1 380 ? 15.035 -14.006 1.506 1.00 91.81 380 TRP A N 1
ATOM 2987 C CA . TRP A 1 380 ? 15.665 -15.308 1.304 1.00 91.81 380 TRP A CA 1
ATOM 2988 C C . TRP A 1 380 ? 15.573 -16.148 2.583 1.00 91.81 380 TRP A C 1
ATOM 2990 O O . TRP A 1 380 ? 15.597 -15.582 3.682 1.00 91.81 380 TRP A O 1
ATOM 3000 N N . PRO A 1 381 ? 15.514 -17.490 2.481 1.00 90.00 381 PRO A N 1
ATOM 3001 C CA . PRO A 1 381 ? 15.347 -18.365 3.641 1.00 90.00 381 PRO A CA 1
ATOM 3002 C C . PRO A 1 381 ? 16.363 -18.120 4.765 1.00 90.00 381 PRO A C 1
ATOM 3004 O O . PRO A 1 381 ? 15.996 -18.144 5.936 1.00 90.00 381 PRO A O 1
ATOM 3007 N N . GLU A 1 382 ? 17.632 -17.853 4.443 1.00 92.50 382 GLU A N 1
ATOM 3008 C CA . GLU A 1 382 ? 18.675 -17.579 5.438 1.00 92.50 382 GLU A CA 1
ATOM 3009 C C . GLU A 1 382 ? 18.467 -16.261 6.190 1.00 92.50 382 GLU A C 1
ATOM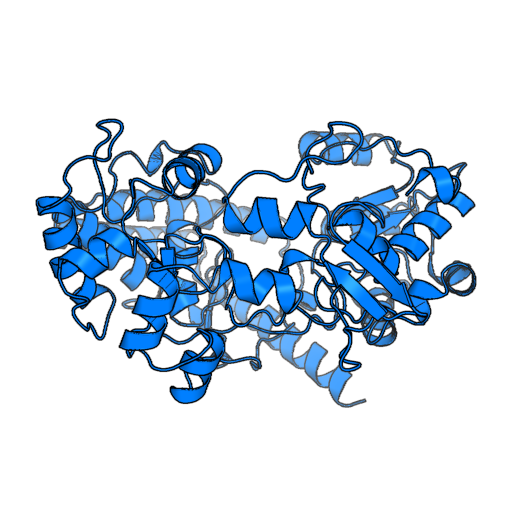 3011 O O . GLU A 1 382 ? 18.756 -16.195 7.387 1.00 92.50 382 GLU A O 1
ATOM 3016 N N . ALA A 1 383 ? 17.977 -15.224 5.503 1.00 90.38 383 ALA A N 1
ATOM 3017 C CA . ALA A 1 383 ? 17.678 -13.933 6.113 1.00 90.38 383 ALA A CA 1
ATOM 3018 C C . ALA A 1 383 ? 16.419 -14.031 6.982 1.00 90.38 383 ALA A C 1
ATOM 3020 O O . ALA A 1 383 ? 16.465 -13.666 8.159 1.00 90.38 383 ALA A O 1
ATOM 3021 N N . LEU A 1 384 ? 15.348 -14.626 6.440 1.00 86.81 384 LEU A N 1
ATOM 3022 C CA . LEU A 1 384 ? 14.099 -14.883 7.159 1.00 86.81 384 LEU A CA 1
ATOM 3023 C C . LEU A 1 384 ? 14.332 -15.732 8.413 1.00 86.81 384 LEU A C 1
ATOM 3025 O O . LEU A 1 384 ? 13.784 -15.433 9.466 1.00 86.81 384 LEU A O 1
ATOM 3029 N N . ALA A 1 385 ? 15.206 -16.739 8.353 1.00 86.81 385 ALA A N 1
ATOM 3030 C CA . ALA A 1 385 ? 15.552 -17.559 9.515 1.00 86.81 385 ALA A CA 1
ATOM 3031 C C . ALA A 1 385 ? 16.259 -16.786 10.644 1.00 86.81 385 ALA A C 1
ATOM 3033 O O . ALA A 1 385 ? 16.318 -17.290 11.760 1.00 86.81 385 ALA A O 1
ATOM 3034 N N . ILE A 1 386 ? 16.825 -15.603 10.378 1.00 85.12 386 ILE A N 1
ATOM 3035 C CA . ILE A 1 386 ? 17.412 -14.730 11.407 1.00 85.12 386 ILE A CA 1
ATOM 3036 C C . ILE A 1 386 ? 16.391 -13.700 11.880 1.00 85.12 386 ILE A C 1
ATOM 3038 O O . ILE A 1 386 ? 16.248 -13.489 13.085 1.00 85.12 386 ILE A O 1
ATOM 3042 N N . THR A 1 387 ? 15.695 -13.041 10.954 1.00 79.12 387 THR A N 1
ATOM 3043 C CA . THR A 1 387 ? 14.711 -12.003 11.297 1.00 79.12 387 THR A CA 1
ATOM 3044 C C . THR A 1 387 ? 13.519 -12.592 12.053 1.00 79.12 387 THR A C 1
ATOM 3046 O O . THR A 1 387 ? 13.042 -11.980 13.011 1.00 79.12 387 THR A O 1
ATOM 3049 N N . ASN A 1 388 ? 13.136 -13.827 11.724 1.00 79.38 388 ASN A N 1
ATOM 3050 C CA . ASN A 1 388 ? 12.123 -14.617 12.423 1.00 79.38 388 ASN A CA 1
ATOM 3051 C C . ASN A 1 388 ? 12.711 -15.437 13.592 1.00 79.38 388 ASN A C 1
ATOM 3053 O O . ASN A 1 388 ? 12.105 -16.403 14.036 1.00 79.38 388 ASN A O 1
ATOM 3057 N N . ASP A 1 389 ? 13.887 -15.082 14.124 1.00 80.50 389 ASP A N 1
ATOM 3058 C CA . ASP A 1 389 ? 14.489 -15.737 15.301 1.00 80.50 389 ASP A CA 1
ATOM 3059 C C . ASP A 1 389 ? 14.697 -14.763 16.475 1.00 80.50 389 ASP A C 1
ATOM 3061 O O . ASP A 1 389 ? 15.683 -14.813 17.217 1.00 80.50 389 ASP A O 1
ATOM 3065 N N . SER A 1 390 ? 13.737 -13.852 16.657 1.00 81.88 390 SER A N 1
ATOM 3066 C CA . SER A 1 390 ? 13.673 -12.946 17.807 1.00 81.88 390 SER A CA 1
ATOM 3067 C C . SER A 1 390 ? 12.911 -13.564 18.987 1.00 81.88 390 SER A C 1
ATOM 3069 O O . SER A 1 390 ? 12.096 -14.472 18.826 1.00 81.88 390 SER A O 1
ATOM 3071 N N . GLU A 1 391 ? 13.154 -13.067 20.204 1.00 86.62 391 GLU A N 1
ATOM 3072 C CA . GLU A 1 391 ? 12.385 -13.478 21.392 1.00 86.62 391 GLU A CA 1
ATOM 3073 C C . GLU A 1 391 ? 10.889 -13.178 21.219 1.00 86.62 391 GLU A C 1
ATOM 3075 O O . GLU A 1 391 ? 10.046 -14.002 21.571 1.00 86.62 391 GLU A O 1
ATOM 3080 N N . GLN A 1 392 ? 10.574 -12.036 20.605 1.00 87.62 392 GLN A N 1
ATOM 3081 C CA . GLN A 1 392 ? 9.219 -11.608 20.280 1.00 87.62 392 GLN A CA 1
ATOM 3082 C C . GLN A 1 392 ? 8.554 -12.589 19.314 1.00 87.62 392 GLN A C 1
ATOM 3084 O O . GLN A 1 392 ? 7.453 -13.057 19.588 1.00 87.62 392 GLN A O 1
ATOM 3089 N N . PHE A 1 393 ? 9.239 -12.955 18.229 1.00 88.12 393 PHE A N 1
ATOM 3090 C CA . PHE A 1 393 ? 8.692 -13.884 17.247 1.00 88.12 393 PHE A CA 1
ATOM 3091 C C . PHE A 1 393 ? 8.525 -15.296 17.818 1.00 88.12 393 PHE A C 1
ATOM 3093 O O . PHE A 1 393 ? 7.471 -15.895 17.652 1.00 88.12 393 PHE A O 1
ATOM 3100 N N . ARG A 1 394 ? 9.490 -15.816 18.589 1.00 90.25 394 ARG A N 1
ATOM 3101 C CA . ARG A 1 394 ? 9.323 -17.118 19.265 1.00 90.25 394 ARG A CA 1
ATOM 3102 C C . ARG A 1 394 ? 8.139 -17.108 20.236 1.00 90.25 394 ARG A C 1
ATOM 3104 O O . ARG A 1 394 ? 7.370 -18.060 20.266 1.00 90.25 394 ARG A O 1
ATOM 3111 N N . SER A 1 395 ? 7.960 -16.027 20.999 1.00 93.31 395 SER A N 1
ATOM 3112 C CA . SER A 1 395 ? 6.788 -15.850 21.867 1.00 93.31 395 SER A CA 1
ATOM 3113 C C . SER A 1 395 ? 5.481 -15.785 21.067 1.00 93.31 395 SER A C 1
ATOM 3115 O O . SER A 1 395 ? 4.471 -16.327 21.515 1.00 93.31 395 SER A O 1
ATOM 3117 N N . TRP A 1 396 ? 5.493 -15.160 19.889 1.00 93.81 396 TRP A N 1
ATOM 3118 C CA . TRP A 1 396 ? 4.368 -15.152 18.956 1.00 93.81 396 TRP A CA 1
ATOM 3119 C C . TRP A 1 396 ? 4.049 -16.566 18.441 1.00 93.81 396 TRP A C 1
ATOM 3121 O O . TRP A 1 396 ? 2.894 -16.992 18.490 1.00 93.81 396 TRP A O 1
ATOM 3131 N N . GLN A 1 397 ? 5.067 -17.344 18.062 1.00 93.56 397 GLN A N 1
ATOM 3132 C CA . GLN A 1 397 ? 4.908 -18.747 17.662 1.00 93.56 397 GLN A CA 1
ATOM 3133 C C . GLN A 1 397 ? 4.393 -19.620 18.814 1.00 93.56 397 GLN A C 1
ATOM 3135 O O . GLN A 1 397 ? 3.585 -20.514 18.588 1.00 93.56 397 GLN A O 1
ATOM 3140 N N . GLU A 1 398 ? 4.822 -19.378 20.056 1.00 95.19 398 GLU A N 1
ATOM 3141 C CA . GLU A 1 398 ? 4.311 -20.091 21.234 1.00 95.19 398 GLU A CA 1
ATOM 3142 C C . GLU A 1 398 ? 2.828 -19.797 21.499 1.00 95.19 398 GLU A C 1
ATOM 3144 O O . GLU A 1 398 ? 2.098 -20.703 21.910 1.00 95.19 398 GLU A O 1
ATOM 3149 N N . LEU A 1 399 ? 2.382 -18.558 21.256 1.00 95.38 399 LEU A N 1
ATOM 3150 C CA . LEU A 1 399 ? 0.981 -18.163 21.404 1.00 95.38 399 LEU A CA 1
ATOM 3151 C C . LEU A 1 399 ? 0.101 -18.801 20.321 1.00 95.38 399 LEU A C 1
ATOM 3153 O O . LEU A 1 399 ? -0.931 -19.392 20.637 1.00 95.38 399 LEU A O 1
ATOM 3157 N N . TYR A 1 400 ? 0.502 -18.682 19.053 1.00 95.19 400 TYR A N 1
ATOM 3158 C CA . TYR A 1 400 ? -0.355 -19.038 17.920 1.00 95.19 400 TYR A CA 1
ATOM 3159 C C . TYR A 1 400 ? -0.102 -20.436 17.346 1.00 95.19 400 TYR A C 1
ATOM 3161 O O . TYR A 1 400 ? -1.036 -21.063 16.849 1.00 95.19 400 TYR A O 1
ATOM 3169 N N . GLY A 1 401 ? 1.125 -20.949 17.430 1.00 96.12 401 GLY A N 1
ATOM 3170 C CA . GLY A 1 401 ? 1.508 -22.271 16.928 1.00 96.12 401 GLY A CA 1
ATOM 3171 C C . GLY A 1 401 ? 1.745 -22.361 15.416 1.00 96.12 401 GLY A C 1
ATOM 3172 O O . GLY A 1 401 ? 1.620 -23.458 14.874 1.00 96.12 401 GLY A O 1
ATOM 3173 N N . TYR A 1 402 ? 2.067 -21.247 14.749 1.00 95.12 402 TYR A N 1
ATOM 3174 C CA . TYR A 1 402 ? 2.317 -21.161 13.299 1.00 95.12 402 TYR A CA 1
ATOM 3175 C C . TYR A 1 402 ? 3.707 -20.595 12.998 1.00 95.12 402 TYR A C 1
ATOM 3177 O O . TYR A 1 402 ? 4.299 -19.950 13.863 1.00 95.12 402 TYR A O 1
ATOM 3185 N N . ASP A 1 403 ? 4.218 -20.811 11.782 1.00 90.38 403 ASP A N 1
ATOM 3186 C CA . ASP A 1 403 ? 5.531 -20.306 11.357 1.00 90.38 403 ASP A CA 1
ATOM 3187 C C . ASP A 1 403 ? 5.441 -18.941 10.656 1.00 90.38 403 ASP A C 1
ATOM 3189 O O . ASP A 1 403 ? 6.462 -18.291 10.433 1.00 90.38 403 ASP A O 1
ATOM 3193 N N . SER A 1 404 ? 4.231 -18.465 10.342 1.00 90.94 404 SER A N 1
ATOM 3194 C CA . SER A 1 404 ? 3.998 -17.116 9.819 1.00 90.94 404 SER A CA 1
ATOM 3195 C C . SER A 1 404 ? 2.569 -16.620 10.064 1.00 90.94 404 SER A C 1
ATOM 3197 O O . SER A 1 404 ? 1.656 -17.406 10.335 1.00 90.94 404 SER A O 1
ATOM 3199 N N . PHE A 1 405 ? 2.350 -15.305 9.947 1.00 92.25 405 PHE A N 1
ATOM 3200 C CA . PHE A 1 405 ? 1.013 -14.724 10.096 1.00 92.25 405 PHE A CA 1
ATOM 3201 C C . PHE A 1 405 ? 0.075 -15.152 8.965 1.00 92.25 405 PHE A C 1
ATOM 3203 O O . PHE A 1 405 ? -1.093 -15.431 9.216 1.00 92.25 405 PHE A O 1
ATOM 3210 N N . VAL A 1 406 ? 0.592 -15.282 7.739 1.00 93.75 406 VAL A N 1
ATOM 3211 C CA . VAL A 1 406 ? -0.181 -15.815 6.608 1.00 93.75 406 VAL A CA 1
ATOM 3212 C C . VAL A 1 406 ? -0.680 -17.230 6.905 1.00 93.75 406 VAL A C 1
ATOM 3214 O O . VAL A 1 406 ? -1.868 -17.481 6.735 1.00 93.75 406 VAL A O 1
ATOM 3217 N N . GLU A 1 407 ? 0.164 -18.127 7.427 1.00 95.56 407 GLU A N 1
ATOM 3218 C CA . GLU A 1 407 ? -0.271 -19.481 7.813 1.00 95.56 407 GLU A CA 1
ATOM 3219 C C . GLU A 1 407 ? -1.349 -19.464 8.909 1.00 95.56 407 GLU A C 1
ATOM 3221 O O . GLU A 1 407 ? -2.314 -20.234 8.853 1.00 95.56 407 GLU A O 1
ATOM 3226 N N . LEU A 1 408 ? -1.216 -18.567 9.897 1.00 95.88 408 LEU A N 1
ATOM 3227 C CA . LEU A 1 408 ? -2.249 -18.365 10.912 1.00 95.88 408 LEU A CA 1
ATOM 3228 C C . LEU A 1 408 ? -3.570 -17.946 10.256 1.00 95.88 408 LEU A C 1
ATOM 3230 O O . LEU A 1 408 ? -4.589 -18.589 10.508 1.00 95.88 408 LEU A O 1
ATOM 3234 N N . LEU A 1 409 ? -3.574 -16.926 9.398 1.00 96.00 409 LEU A N 1
ATOM 3235 C CA . LEU A 1 409 ? -4.789 -16.455 8.728 1.00 96.00 409 LEU A CA 1
ATOM 3236 C C . LEU A 1 409 ? -5.407 -17.529 7.825 1.00 96.00 409 LEU A C 1
ATOM 3238 O O . LEU A 1 409 ? -6.623 -17.720 7.850 1.00 96.00 409 LEU A O 1
ATOM 3242 N N . GLU A 1 410 ? -4.596 -18.283 7.080 1.00 96.12 410 GLU A N 1
ATOM 3243 C CA . GLU A 1 410 ? -5.060 -19.410 6.262 1.00 96.12 410 GLU A CA 1
ATOM 3244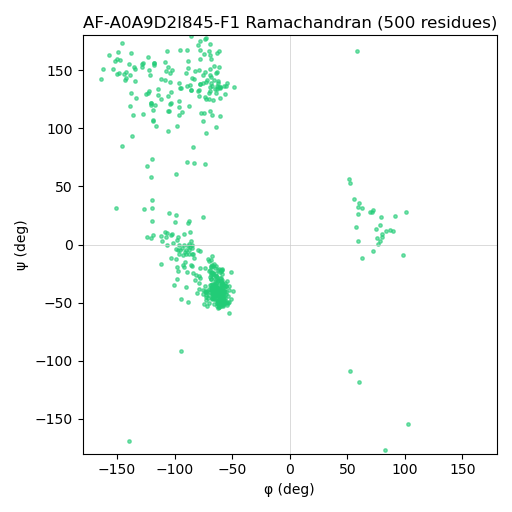 C C . GLU A 1 410 ? -5.764 -20.469 7.119 1.00 96.12 410 GLU A C 1
ATOM 3246 O O . GLU A 1 410 ? -6.835 -20.956 6.754 1.00 96.12 410 GLU A O 1
ATOM 3251 N N . SER A 1 411 ? -5.221 -20.778 8.303 1.00 97.06 411 SER A N 1
ATOM 3252 C CA . SER A 1 411 ? -5.844 -21.717 9.245 1.00 97.06 411 SER A CA 1
ATOM 3253 C C . SER A 1 411 ? -7.200 -21.240 9.779 1.00 97.06 411 SER A C 1
ATOM 3255 O O . SER A 1 411 ? -8.044 -22.059 10.159 1.00 97.06 411 SER A O 1
ATOM 3257 N N . LYS A 1 412 ? -7.402 -19.917 9.824 1.00 95.88 412 LYS A N 1
ATOM 3258 C CA . LYS A 1 412 ? -8.633 -19.259 10.276 1.00 95.88 412 LYS A CA 1
ATOM 3259 C C . LYS A 1 412 ? -9.623 -19.010 9.141 1.00 95.88 412 LYS A C 1
ATOM 3261 O O . LYS A 1 412 ? -10.790 -18.771 9.425 1.00 95.88 412 LYS A O 1
ATOM 3266 N N . GLY A 1 413 ? -9.184 -19.104 7.885 1.00 96.12 413 GLY A N 1
ATOM 3267 C CA . GLY A 1 413 ? -9.963 -18.653 6.732 1.00 96.12 413 GLY A CA 1
ATOM 3268 C C . GLY A 1 413 ? -10.099 -17.129 6.669 1.00 96.12 413 GLY A C 1
ATOM 3269 O O . GLY A 1 413 ? -11.093 -16.644 6.156 1.00 96.12 413 GLY A O 1
ATOM 3270 N N . ALA A 1 414 ? -9.121 -16.398 7.211 1.00 96.06 414 ALA A N 1
ATOM 3271 C CA . ALA A 1 414 ? -9.141 -14.945 7.387 1.00 96.06 414 ALA A CA 1
ATOM 3272 C C . ALA A 1 414 ? -8.279 -14.186 6.359 1.00 96.06 414 ALA A C 1
ATOM 3274 O O . ALA A 1 414 ? -8.060 -12.986 6.497 1.00 96.06 414 ALA A O 1
ATOM 3275 N N . ILE A 1 415 ? -7.751 -14.870 5.338 1.00 96.00 415 ILE A N 1
ATOM 3276 C CA . ILE A 1 415 ? -6.997 -14.246 4.244 1.00 96.00 415 ILE A CA 1
ATOM 3277 C C . ILE A 1 415 ? -7.629 -14.569 2.894 1.00 96.00 415 ILE A C 1
ATOM 3279 O O . ILE A 1 415 ? -7.878 -15.728 2.557 1.00 96.00 415 ILE A O 1
ATOM 3283 N N . TYR A 1 416 ? -7.835 -13.523 2.103 1.00 95.75 416 TYR A N 1
ATOM 3284 C CA . TYR A 1 416 ? -8.483 -13.560 0.805 1.00 95.75 416 TYR A CA 1
ATOM 3285 C C . TYR A 1 416 ? -7.511 -13.035 -0.252 1.00 95.75 416 TYR A C 1
ATOM 3287 O O . TYR A 1 416 ? -6.990 -11.923 -0.161 1.00 95.75 416 TYR A O 1
ATOM 3295 N N . ARG A 1 417 ? -7.225 -13.871 -1.254 1.00 93.75 417 ARG A N 1
ATOM 3296 C CA . ARG A 1 417 ? -6.331 -13.537 -2.380 1.00 93.75 417 ARG A CA 1
ATOM 3297 C C . ARG A 1 417 ? -7.091 -13.081 -3.623 1.00 93.75 417 ARG A C 1
ATOM 3299 O O . ARG A 1 417 ? -6.519 -12.421 -4.478 1.00 93.75 417 ARG A O 1
ATOM 3306 N N . GLU A 1 418 ? -8.372 -13.421 -3.685 1.00 93.94 418 GLU A N 1
ATOM 3307 C CA . GLU A 1 418 ? -9.263 -13.192 -4.816 1.00 93.94 418 GLU A CA 1
ATOM 3308 C C . GLU A 1 418 ? -10.456 -12.355 -4.371 1.00 93.94 418 GLU A C 1
ATOM 3310 O O . GLU A 1 418 ? -10.890 -12.438 -3.223 1.00 93.94 418 GLU A O 1
ATOM 3315 N N . SER A 1 419 ? -11.002 -11.573 -5.295 1.00 96.12 419 SER A N 1
ATOM 3316 C CA . SER A 1 419 ? -12.216 -10.791 -5.087 1.00 96.12 419 SER A CA 1
ATOM 3317 C C . SER A 1 419 ? -12.908 -10.568 -6.420 1.00 96.12 419 SER A C 1
ATOM 3319 O O . SER A 1 419 ? -12.246 -10.418 -7.445 1.00 96.12 419 SER A O 1
ATOM 3321 N N . ARG A 1 420 ? -14.236 -10.416 -6.424 1.00 95.69 420 ARG A N 1
ATOM 3322 C CA . ARG A 1 420 ? -14.944 -9.912 -7.613 1.00 95.69 420 ARG A CA 1
ATOM 3323 C C . ARG A 1 420 ? -14.439 -8.526 -8.026 1.00 95.69 420 ARG A C 1
ATOM 3325 O O . ARG A 1 420 ? -14.543 -8.172 -9.197 1.00 95.69 420 ARG A O 1
ATOM 3332 N N . LEU A 1 421 ? -13.885 -7.748 -7.101 1.00 96.69 421 LEU A N 1
ATOM 3333 C CA . LEU A 1 421 ? -13.397 -6.391 -7.344 1.00 96.69 421 LEU A CA 1
ATOM 3334 C C . LEU A 1 421 ? -11.896 -6.336 -7.690 1.00 96.69 421 LEU A C 1
ATOM 3336 O O . LEU A 1 421 ? -11.393 -5.255 -7.991 1.00 96.69 421 LEU A O 1
ATOM 3340 N N . ILE A 1 422 ? -11.174 -7.467 -7.685 1.00 94.00 422 ILE A N 1
ATOM 3341 C CA . ILE A 1 422 ? -9.725 -7.498 -7.964 1.00 94.00 422 ILE A CA 1
ATOM 3342 C C . ILE A 1 422 ? -9.410 -6.896 -9.337 1.00 94.00 422 ILE A C 1
ATOM 3344 O O . ILE A 1 422 ? -10.122 -7.150 -10.301 1.00 94.00 422 ILE A O 1
ATOM 3348 N N . ASP A 1 423 ? -8.381 -6.062 -9.451 1.00 93.25 423 ASP A N 1
ATOM 3349 C CA . ASP A 1 423 ? -8.010 -5.380 -10.702 1.00 93.25 423 ASP A CA 1
ATOM 3350 C C . ASP A 1 423 ? -9.094 -4.465 -11.326 1.00 93.25 423 ASP A C 1
ATOM 3352 O O . ASP A 1 423 ? -8.864 -3.883 -12.385 1.00 93.25 423 ASP A O 1
ATOM 3356 N N . ALA A 1 424 ? -10.268 -4.274 -10.703 1.00 94.31 424 ALA A N 1
ATOM 3357 C CA . ALA A 1 424 ? -11.328 -3.429 -11.268 1.00 94.31 424 ALA A CA 1
ATOM 3358 C C . ALA A 1 424 ? -10.862 -1.975 -11.438 1.00 94.31 424 ALA A C 1
ATOM 3360 O O . ALA A 1 424 ? -11.191 -1.329 -12.429 1.00 94.31 424 ALA A O 1
ATOM 3361 N N . SER A 1 425 ? -10.019 -1.481 -10.528 1.00 92.88 425 SER A N 1
ATOM 3362 C CA . SER A 1 425 ? -9.436 -0.137 -10.595 1.00 92.88 425 SER A CA 1
ATOM 3363 C C . SER A 1 425 ? -8.621 0.129 -11.859 1.00 92.88 425 SER A C 1
ATOM 3365 O O . SER A 1 425 ? -8.441 1.283 -12.222 1.00 92.88 425 SER A O 1
ATOM 3367 N N . SER A 1 426 ? -8.127 -0.899 -12.550 1.00 92.62 426 SER A N 1
ATOM 3368 C CA . SER A 1 426 ? -7.418 -0.710 -13.819 1.00 92.62 426 SER A CA 1
ATOM 3369 C C . SER A 1 426 ? -8.357 -0.272 -14.953 1.00 92.62 426 SER A C 1
ATOM 3371 O O . SER A 1 426 ? -7.924 0.371 -15.907 1.00 92.62 426 SER A O 1
ATOM 3373 N N . PHE A 1 427 ? -9.656 -0.558 -14.841 1.00 93.62 427 PHE A N 1
ATOM 3374 C CA . PHE A 1 427 ? -10.641 -0.326 -15.903 1.00 93.62 427 PHE A CA 1
ATOM 3375 C C . PHE A 1 427 ? -11.649 0.781 -15.588 1.00 93.62 427 PHE A C 1
ATOM 3377 O O . PHE A 1 427 ? -12.561 0.996 -16.385 1.00 93.62 427 PHE A O 1
ATOM 3384 N N . VAL A 1 428 ? -11.520 1.464 -14.447 1.00 93.62 428 VAL A N 1
ATOM 3385 C CA . VAL A 1 428 ? -12.404 2.591 -14.123 1.00 93.62 428 VAL A CA 1
ATOM 3386 C C . VAL A 1 428 ? -12.069 3.799 -14.991 1.00 93.62 428 VAL A C 1
ATOM 3388 O O . VAL A 1 428 ? -10.903 4.091 -15.268 1.00 93.62 428 VAL A O 1
ATOM 3391 N N . GLU A 1 429 ? -13.105 4.516 -15.407 1.00 90.81 429 GLU A N 1
ATOM 3392 C CA . GLU A 1 429 ? -12.958 5.807 -16.074 1.00 90.81 429 GLU A CA 1
ATOM 3393 C C . GLU A 1 429 ? -12.599 6.892 -15.049 1.00 90.81 429 GLU A C 1
ATOM 3395 O O . GLU A 1 429 ? -13.047 6.846 -13.898 1.00 90.81 429 GLU A O 1
ATOM 3400 N N . LEU A 1 430 ? -11.792 7.873 -15.461 1.00 88.88 430 LEU A N 1
ATOM 3401 C CA . LEU A 1 430 ? -11.499 9.039 -14.629 1.00 88.88 430 LEU A CA 1
ATOM 3402 C C . LEU A 1 430 ? -12.754 9.922 -14.497 1.00 88.88 430 LEU A C 1
ATOM 3404 O O . LEU A 1 430 ? -13.527 10.020 -15.454 1.00 88.88 430 LEU A O 1
ATOM 3408 N N . PRO A 1 431 ? -12.965 10.576 -13.341 1.00 92.62 431 PRO A N 1
ATOM 3409 C CA . PRO A 1 431 ? -14.009 11.586 -13.215 1.00 92.62 431 PRO A CA 1
ATOM 3410 C C . PRO A 1 431 ? -13.732 12.767 -14.154 1.00 92.62 431 PRO A C 1
ATOM 3412 O O . PRO A 1 431 ? -12.578 13.123 -14.392 1.00 92.62 431 PRO A O 1
ATOM 3415 N N . ASP A 1 432 ? -14.789 13.409 -14.654 1.00 93.50 432 ASP A N 1
ATOM 3416 C CA . ASP A 1 432 ? -14.644 14.690 -15.350 1.00 93.50 432 ASP A CA 1
ATOM 3417 C C . ASP A 1 432 ? -14.257 15.832 -14.384 1.00 93.50 432 ASP A C 1
ATOM 3419 O O . ASP A 1 432 ? -14.373 15.698 -13.165 1.00 93.50 432 ASP A O 1
ATOM 3423 N N . ASP A 1 433 ? -13.826 16.984 -14.914 1.00 93.62 433 ASP A N 1
ATOM 3424 C CA . ASP A 1 433 ? -13.395 18.142 -14.109 1.00 93.62 433 ASP A CA 1
ATOM 3425 C C . ASP A 1 433 ? -14.428 18.578 -13.051 1.00 93.62 433 ASP A C 1
ATOM 3427 O O . ASP A 1 433 ? -14.070 19.034 -11.962 1.00 93.62 433 ASP A O 1
ATOM 3431 N N . SER A 1 434 ? -15.724 18.480 -13.369 1.00 95.94 434 SER A N 1
ATOM 3432 C CA . SER A 1 434 ? -16.790 18.872 -12.446 1.00 95.94 434 SER A CA 1
ATOM 3433 C C . SER A 1 434 ? -16.959 17.835 -11.344 1.00 95.94 434 SER A C 1
ATOM 3435 O O . SER A 1 434 ? -17.137 18.211 -10.187 1.00 95.94 434 SER A O 1
ATOM 3437 N N . GLN A 1 435 ? -16.915 16.550 -11.693 1.00 96.94 435 GLN A N 1
ATOM 3438 C CA . GLN A 1 435 ? -16.959 15.449 -10.738 1.00 96.94 435 GLN A CA 1
ATOM 3439 C C . GLN A 1 435 ? -15.741 15.480 -9.815 1.00 96.94 435 GLN A C 1
ATOM 3441 O O . GLN A 1 435 ? -15.904 15.348 -8.605 1.00 96.94 435 GLN A O 1
ATOM 3446 N N . GLN A 1 436 ? -14.544 15.724 -10.355 1.00 95.62 436 GLN A N 1
ATOM 3447 C CA . GLN A 1 436 ? -13.315 15.819 -9.572 1.00 95.62 436 GLN A CA 1
ATOM 3448 C C . GLN A 1 436 ? -13.374 16.979 -8.570 1.00 95.62 436 GLN A C 1
ATOM 3450 O O . GLN A 1 436 ? -13.051 16.789 -7.401 1.00 95.62 436 GLN A O 1
ATOM 3455 N N . LEU A 1 437 ? -13.876 18.152 -8.975 1.00 96.44 437 LEU A N 1
ATOM 3456 C CA . LEU A 1 437 ? -14.068 19.279 -8.056 1.00 96.44 437 LEU A CA 1
ATOM 3457 C C . LEU A 1 437 ? -15.045 18.942 -6.915 1.00 96.44 437 LEU A C 1
ATOM 3459 O O . LEU A 1 437 ? -14.830 19.347 -5.767 1.00 96.44 437 LEU A O 1
ATOM 3463 N N . THR A 1 438 ? -16.120 18.209 -7.219 1.00 97.94 438 THR A N 1
ATOM 3464 C CA . THR A 1 438 ? -17.060 17.725 -6.201 1.00 97.94 438 THR A CA 1
ATOM 3465 C C . THR A 1 438 ? -16.382 16.723 -5.269 1.00 97.94 438 THR A C 1
ATOM 3467 O O . THR A 1 438 ? -16.474 16.890 -4.056 1.00 97.94 438 THR A O 1
ATOM 3470 N N . ILE A 1 439 ? -15.647 15.743 -5.805 1.00 97.25 439 ILE A N 1
ATOM 3471 C CA . ILE A 1 439 ? -14.870 14.763 -5.032 1.00 97.25 439 ILE A CA 1
ATOM 3472 C C . ILE A 1 439 ? -13.913 15.467 -4.064 1.00 97.25 439 ILE A C 1
ATOM 3474 O O . ILE A 1 439 ? -13.926 15.168 -2.874 1.00 97.25 439 ILE A O 1
ATOM 3478 N N . ASP A 1 440 ? -13.136 16.445 -4.533 1.00 96.06 440 ASP A N 1
ATOM 3479 C CA . ASP A 1 440 ? -12.184 17.176 -3.688 1.00 96.06 440 ASP A CA 1
ATOM 3480 C C . ASP A 1 440 ? -12.892 17.930 -2.551 1.00 96.06 440 ASP A C 1
ATOM 3482 O O . ASP A 1 440 ? -12.431 17.936 -1.408 1.00 96.06 440 ASP A O 1
ATOM 3486 N N . THR A 1 441 ? -14.051 18.526 -2.849 1.00 97.00 441 THR A N 1
ATOM 3487 C CA . THR A 1 441 ? -14.875 19.235 -1.857 1.00 97.00 441 THR A CA 1
ATOM 3488 C C . THR A 1 441 ? -15.470 18.271 -0.824 1.00 97.00 441 THR A C 1
ATOM 3490 O O . THR A 1 441 ? -15.514 18.588 0.368 1.00 97.00 441 THR A O 1
ATOM 3493 N N . LEU A 1 442 ? -15.903 17.083 -1.256 1.00 97.62 442 LEU A N 1
ATOM 3494 C CA . LEU A 1 442 ? -16.408 16.027 -0.378 1.00 97.62 442 LEU A CA 1
ATOM 3495 C C . LEU A 1 442 ? -15.305 15.493 0.537 1.00 97.62 442 LEU A C 1
ATOM 3497 O O . LEU A 1 442 ? -15.521 15.385 1.741 1.00 97.62 442 LEU A O 1
ATOM 3501 N N . VAL A 1 443 ? -14.114 15.222 -0.005 1.00 96.88 443 VAL A N 1
ATOM 3502 C CA . VAL A 1 443 ? -12.955 14.770 0.778 1.00 96.88 443 VAL A CA 1
ATOM 3503 C C . VAL A 1 443 ? -12.594 15.792 1.856 1.00 96.88 443 VAL A C 1
ATOM 3505 O O . VAL A 1 443 ? -12.446 15.400 3.011 1.00 96.88 443 VAL A O 1
ATOM 3508 N N . ASP A 1 444 ? -12.511 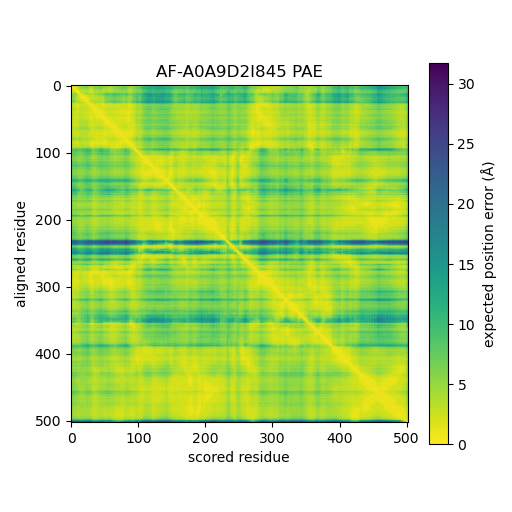17.087 1.529 1.00 96.06 444 ASP A N 1
ATOM 3509 C CA . ASP A 1 444 ? -12.239 18.148 2.515 1.00 96.06 444 ASP A CA 1
ATOM 3510 C C . ASP A 1 444 ? -13.325 18.225 3.604 1.00 96.06 444 ASP A C 1
ATOM 3512 O O . ASP A 1 444 ? -13.018 18.320 4.799 1.00 96.06 444 ASP A O 1
ATOM 3516 N N . THR A 1 445 ? -14.597 18.116 3.203 1.00 96.94 445 THR A N 1
ATOM 3517 C CA . THR A 1 445 ? -15.758 18.149 4.108 1.00 96.94 445 THR A CA 1
ATOM 3518 C C . THR A 1 445 ? -15.730 16.977 5.088 1.00 96.94 445 THR A C 1
ATOM 3520 O O . THR A 1 445 ? -15.766 17.189 6.305 1.00 96.94 445 THR A O 1
ATOM 3523 N N . VAL A 1 446 ? -15.602 15.751 4.570 1.00 97.44 446 VAL A N 1
ATOM 3524 C CA . VAL A 1 446 ? -15.554 14.518 5.365 1.00 97.44 446 VAL A CA 1
ATOM 3525 C C . VAL A 1 446 ? -14.319 14.510 6.260 1.00 97.44 446 VAL A C 1
ATOM 3527 O O . VAL A 1 446 ? -14.456 14.305 7.461 1.00 97.44 446 VAL A O 1
ATOM 3530 N N . ASN A 1 447 ? -13.128 14.827 5.740 1.00 95.31 447 ASN A N 1
ATOM 3531 C CA . ASN A 1 447 ? -11.910 14.880 6.554 1.00 95.31 447 ASN A CA 1
ATOM 3532 C C . ASN A 1 447 ? -12.022 15.896 7.693 1.00 95.31 447 ASN A C 1
ATOM 3534 O O . ASN A 1 447 ? -11.698 15.588 8.842 1.00 95.31 447 ASN A O 1
ATOM 3538 N N . THR A 1 448 ? -12.509 17.103 7.406 1.00 95.56 448 THR A N 1
ATOM 3539 C CA . THR A 1 448 ? -12.676 18.145 8.425 1.00 95.56 448 THR A CA 1
ATOM 3540 C C . THR A 1 448 ? -13.648 17.712 9.523 1.00 95.56 448 THR A C 1
ATOM 3542 O O . THR A 1 448 ? -13.417 18.000 10.702 1.00 95.56 448 THR A O 1
ATOM 3545 N N . ALA A 1 449 ? -14.750 17.051 9.166 1.00 97.50 449 ALA A N 1
ATOM 3546 C CA . ALA A 1 449 ? -15.723 16.558 10.131 1.00 97.50 449 ALA A CA 1
ATOM 3547 C C . ALA A 1 449 ? -15.199 15.350 10.921 1.00 97.50 449 ALA A C 1
ATOM 3549 O O . ALA A 1 449 ? -15.274 15.370 12.149 1.00 97.50 449 ALA A O 1
ATOM 3550 N N . ALA A 1 450 ? -14.582 14.374 10.254 1.00 97.25 450 ALA A N 1
ATOM 3551 C CA . ALA A 1 450 ? -13.966 13.196 10.858 1.00 97.25 450 ALA A CA 1
ATOM 3552 C C . ALA A 1 450 ? -13.011 13.564 12.002 1.00 97.25 450 ALA A C 1
ATOM 3554 O O . ALA A 1 450 ? -13.122 13.033 13.104 1.00 97.25 450 ALA A O 1
ATOM 3555 N N . TRP A 1 451 ? -12.135 14.552 11.803 1.00 96.94 451 TRP A N 1
ATOM 3556 C CA . TRP A 1 451 ? -11.246 15.016 12.871 1.00 96.94 451 TRP A CA 1
ATOM 3557 C C . TRP A 1 451 ? -11.997 15.620 14.062 1.00 96.94 451 TRP A C 1
ATOM 3559 O O . TRP A 1 451 ? -11.631 15.373 15.210 1.00 96.94 451 TRP A O 1
ATOM 3569 N N . LYS A 1 452 ? -13.076 16.376 13.826 1.00 98.00 452 LYS A N 1
ATOM 3570 C CA . LYS A 1 452 ? -13.926 16.878 14.921 1.00 98.00 452 LYS A CA 1
ATOM 3571 C C . LYS A 1 452 ? -14.615 15.733 15.661 1.00 98.00 452 LYS A C 1
ATOM 3573 O O . LYS A 1 452 ? -14.759 15.818 16.875 1.00 98.00 452 LYS A O 1
ATOM 3578 N N . MET A 1 453 ? -15.026 14.688 14.943 1.00 98.31 453 MET A N 1
ATOM 3579 C CA . MET A 1 453 ? -15.660 13.503 15.517 1.00 98.31 453 MET A CA 1
ATOM 3580 C C . MET A 1 453 ? -14.686 12.706 16.384 1.00 98.31 453 MET A C 1
ATOM 3582 O O . MET A 1 453 ? -15.024 12.375 17.516 1.00 98.31 453 MET A O 1
ATOM 3586 N N . ILE A 1 454 ? -13.458 12.470 15.913 1.00 97.75 454 ILE A N 1
ATOM 3587 C CA . ILE A 1 454 ? -12.406 11.816 16.708 1.00 97.75 454 ILE A CA 1
ATOM 3588 C C . ILE A 1 454 ? -12.221 12.554 18.042 1.00 97.75 454 ILE A C 1
ATOM 3590 O O . ILE A 1 454 ? -12.216 11.924 19.096 1.00 97.75 454 ILE A O 1
ATOM 3594 N N . TYR A 1 455 ? -12.180 13.888 18.017 1.00 98.12 455 TYR A N 1
ATOM 3595 C CA . TYR A 1 455 ? -12.014 14.723 19.212 1.00 98.12 455 TYR A CA 1
ATOM 3596 C C . TYR A 1 455 ? -13.315 15.078 19.956 1.00 98.12 455 TYR A C 1
ATOM 3598 O O . TYR A 1 455 ? -13.305 15.948 20.828 1.00 98.12 455 TYR A O 1
ATOM 3606 N N . ALA A 1 456 ? -14.448 14.450 19.633 1.00 98.44 456 ALA A N 1
ATOM 3607 C CA . ALA A 1 456 ? -15.707 14.731 20.315 1.00 98.44 456 ALA A CA 1
ATOM 3608 C C . ALA A 1 456 ? -15.671 14.270 21.787 1.00 98.44 456 ALA A C 1
ATOM 3610 O O . ALA A 1 456 ? -15.243 13.164 22.115 1.00 98.44 456 ALA A O 1
ATOM 3611 N N . GLU A 1 457 ? -16.176 15.109 22.690 1.00 97.69 457 GLU A N 1
ATOM 3612 C CA . GLU A 1 457 ? -16.121 14.877 24.144 1.00 97.69 457 GLU A CA 1
ATOM 3613 C C . GLU A 1 457 ? -17.247 13.955 24.650 1.00 97.69 457 GLU A C 1
ATOM 3615 O O . GLU A 1 457 ? -17.241 13.497 25.796 1.00 97.69 457 GLU A O 1
ATOM 3620 N N . SER A 1 458 ? -18.251 13.682 23.815 1.00 98.12 458 SER A N 1
ATOM 3621 C CA . SER A 1 458 ? -19.404 12.859 24.170 1.00 98.12 458 SER A CA 1
ATOM 3622 C C . SER A 1 458 ? -19.999 12.152 22.956 1.00 98.12 458 SER A C 1
ATOM 3624 O O . SER A 1 458 ? -19.854 12.624 21.830 1.00 98.12 458 SER A O 1
ATOM 3626 N N . ASP A 1 459 ? -20.726 11.053 23.190 1.00 97.75 459 ASP A N 1
ATOM 3627 C CA . ASP A 1 459 ? -21.444 10.354 22.115 1.00 97.75 459 ASP A CA 1
ATOM 3628 C C . ASP A 1 459 ? -22.467 11.274 21.441 1.00 97.75 459 ASP A C 1
ATOM 3630 O O . ASP A 1 459 ? -22.567 11.289 20.226 1.00 97.75 459 ASP A O 1
ATOM 3634 N N . SER A 1 460 ? -23.145 12.132 22.210 1.00 98.25 460 SER A N 1
ATOM 3635 C CA . SER A 1 460 ? -24.104 13.089 21.646 1.00 98.25 460 SER A CA 1
ATOM 3636 C C . SER A 1 460 ? -23.449 14.099 20.703 1.00 98.25 460 SER A C 1
ATOM 3638 O O . SER A 1 460 ? -24.082 14.496 19.725 1.00 98.25 460 SER A O 1
ATOM 3640 N N . ASP A 1 461 ? -22.228 14.553 21.006 1.00 98.31 461 ASP A N 1
ATOM 3641 C CA . ASP A 1 461 ? -21.493 15.468 20.128 1.00 98.31 461 ASP A CA 1
ATOM 3642 C C . ASP A 1 461 ? -20.998 14.731 18.880 1.00 98.31 461 ASP A C 1
ATOM 3644 O O . ASP A 1 461 ? -21.110 15.265 17.780 1.00 98.31 461 AS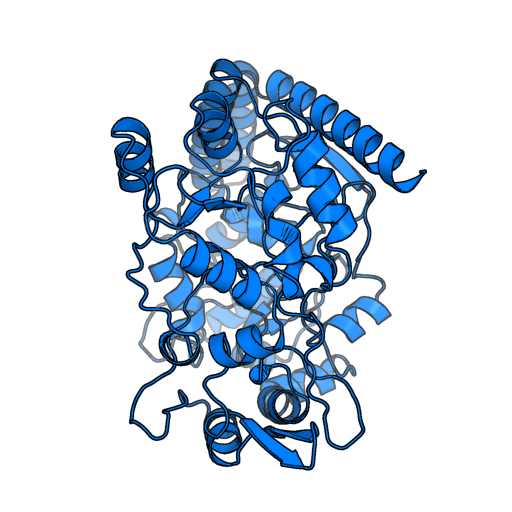P A O 1
ATOM 3648 N N . PHE A 1 462 ? -20.503 13.499 19.043 1.00 98.56 462 PHE A N 1
ATOM 3649 C CA . PHE A 1 462 ? -20.091 12.630 17.941 1.00 98.56 462 PHE A CA 1
ATOM 3650 C C . PHE A 1 462 ? -21.247 12.375 16.966 1.00 98.56 462 PHE A C 1
ATOM 3652 O O . PHE A 1 462 ? -21.109 12.648 15.777 1.00 98.56 462 PHE A O 1
ATOM 3659 N N . ASP A 1 463 ? -22.396 11.922 17.474 1.00 98.25 463 ASP A N 1
ATOM 3660 C CA . ASP A 1 463 ? -23.565 11.578 16.660 1.00 98.25 463 ASP A CA 1
ATOM 3661 C C . ASP A 1 463 ? -24.100 12.826 15.932 1.00 98.25 463 ASP A C 1
ATOM 3663 O O . ASP A 1 463 ? -24.395 12.779 14.741 1.00 98.25 463 ASP A O 1
ATOM 3667 N N . SER A 1 464 ? -24.118 13.988 16.602 1.00 98.44 464 SER A N 1
ATOM 3668 C CA . SER A 1 464 ? -24.516 15.257 15.967 1.00 98.44 464 SER A CA 1
ATOM 3669 C C . SER A 1 464 ? -23.552 15.690 14.855 1.00 98.44 464 SER A C 1
ATOM 3671 O O . SER A 1 464 ? -23.977 16.266 13.854 1.00 98.44 464 SER A O 1
ATOM 3673 N N . LEU A 1 465 ? -22.245 15.463 15.032 1.00 98.69 465 LEU A N 1
ATOM 3674 C CA . LEU A 1 465 ? -21.236 15.762 14.014 1.00 98.69 465 LEU A CA 1
ATOM 3675 C C . LEU A 1 465 ? -21.346 14.813 12.816 1.00 98.69 465 LEU A C 1
ATOM 3677 O O . LEU A 1 465 ? -21.196 15.280 11.690 1.00 98.69 465 LEU A O 1
ATOM 3681 N N . TRP A 1 466 ? -21.642 13.531 13.049 1.00 98.62 466 TRP A N 1
ATOM 3682 C CA . TRP A 1 466 ? -21.913 12.560 11.988 1.00 98.62 466 TRP A CA 1
ATOM 3683 C C . TRP A 1 466 ? -23.134 12.965 11.163 1.00 98.62 466 TRP A C 1
ATOM 3685 O O . TRP A 1 466 ? -23.019 13.134 9.953 1.00 98.62 466 TRP A O 1
ATOM 3695 N N . GLU A 1 467 ? -24.277 13.210 11.814 1.00 98.56 467 GLU A N 1
ATOM 3696 C CA . GLU A 1 467 ? -25.512 13.630 11.139 1.00 98.56 467 GLU A CA 1
ATOM 3697 C C . GLU A 1 467 ? -25.293 14.894 10.291 1.00 98.56 467 GLU A C 1
ATOM 3699 O O . GLU A 1 467 ? -25.747 14.970 9.148 1.00 98.56 467 GLU A O 1
ATOM 3704 N N . GLN A 1 468 ? -24.559 15.878 10.827 1.00 98.69 468 GLN A N 1
ATOM 3705 C CA . GLN A 1 468 ? -24.226 17.095 10.088 1.00 98.69 468 GLN A CA 1
ATOM 3706 C C . GLN A 1 468 ? -23.292 16.813 8.907 1.00 98.69 468 GLN A C 1
ATOM 3708 O O . GLN A 1 468 ? -23.519 17.351 7.829 1.00 98.69 468 GLN A O 1
ATOM 3713 N N . MET A 1 469 ? -22.264 15.978 9.086 1.00 98.56 469 MET A N 1
ATOM 3714 C CA . MET A 1 469 ? -21.330 15.614 8.019 1.00 98.56 469 MET A CA 1
ATOM 3715 C C . MET A 1 469 ? -22.042 14.914 6.863 1.00 98.56 469 MET A C 1
ATOM 3717 O O . MET A 1 469 ? -21.818 15.284 5.714 1.00 98.56 469 MET A O 1
ATOM 3721 N N . VAL A 1 470 ? -22.899 13.932 7.162 1.00 98.75 470 VAL A N 1
ATOM 3722 C CA . VAL A 1 470 ? -23.697 13.220 6.155 1.00 98.75 470 VAL A CA 1
ATOM 3723 C C . VAL A 1 470 ? -24.589 14.212 5.415 1.00 98.75 470 VAL A C 1
ATOM 3725 O O . VAL A 1 470 ? -24.539 14.272 4.192 1.00 98.75 470 VAL A O 1
ATOM 3728 N N . SER A 1 471 ? -25.328 15.059 6.141 1.00 98.69 471 SER A N 1
ATOM 3729 C CA . SER A 1 471 ? -26.186 16.081 5.529 1.00 98.69 471 SER A CA 1
ATOM 3730 C C . SER A 1 471 ? -25.402 17.047 4.634 1.00 98.69 471 SER A C 1
ATOM 3732 O O . SER A 1 471 ? -25.848 17.342 3.528 1.00 98.69 471 SER A O 1
ATOM 3734 N N . ASP A 1 472 ? -24.249 17.544 5.089 1.00 98.69 472 ASP A N 1
ATOM 3735 C CA . ASP A 1 472 ? -23.411 18.472 4.323 1.00 98.69 472 ASP A CA 1
ATOM 3736 C C . ASP A 1 472 ? -22.861 17.796 3.057 1.00 98.69 472 ASP A C 1
ATOM 3738 O O . ASP A 1 472 ? -22.893 18.379 1.975 1.00 98.69 472 ASP A O 1
ATOM 3742 N N . ALA A 1 473 ? -22.386 16.554 3.172 1.00 98.56 473 ALA A N 1
ATOM 3743 C CA . ALA A 1 473 ? -21.860 15.786 2.050 1.00 98.56 473 ALA A CA 1
ATOM 3744 C C . ALA A 1 473 ? -22.955 15.456 1.020 1.00 98.56 473 ALA A C 1
ATOM 3746 O O . ALA A 1 473 ? -22.744 15.618 -0.183 1.00 98.56 473 ALA A O 1
ATOM 3747 N N . GLU A 1 474 ? -24.146 15.056 1.464 1.00 98.56 474 GLU A N 1
ATOM 3748 C CA . GLU A 1 474 ? -25.291 14.814 0.582 1.00 98.56 474 GLU A CA 1
ATOM 3749 C C . GLU A 1 474 ? -25.744 16.095 -0.133 1.00 98.56 474 GLU A C 1
ATOM 3751 O O . GLU A 1 474 ? -25.994 16.064 -1.337 1.00 98.56 474 GLU A O 1
ATOM 3756 N N . GLU A 1 475 ? -25.774 17.247 0.550 1.00 98.56 475 GLU A N 1
ATOM 3757 C CA . GLU A 1 475 ? -26.058 18.546 -0.084 1.00 98.56 475 GLU A CA 1
ATOM 3758 C C . GLU A 1 475 ? -25.005 18.945 -1.136 1.00 98.56 475 GLU A C 1
ATOM 3760 O O . GLU A 1 475 ? -25.322 19.668 -2.087 1.00 98.56 475 GLU A O 1
ATOM 3765 N N . LEU A 1 476 ? -23.764 18.472 -0.983 1.00 98.44 476 LEU A N 1
ATOM 3766 C CA . LEU A 1 476 ? -22.660 18.670 -1.927 1.00 98.44 476 LEU A CA 1
ATOM 3767 C C . LEU A 1 476 ? -22.651 17.659 -3.087 1.00 98.44 476 LEU A C 1
ATOM 3769 O O . LEU A 1 476 ? -21.895 17.853 -4.040 1.00 98.44 476 LEU A O 1
ATOM 3773 N N . GLY A 1 477 ? -23.498 16.629 -3.041 1.00 98.44 477 GLY A N 1
ATOM 3774 C CA . GLY A 1 477 ? -23.648 15.633 -4.103 1.00 98.44 477 GLY A CA 1
ATOM 3775 C C . GLY A 1 477 ? -22.941 14.296 -3.850 1.00 98.44 477 GLY A C 1
ATOM 3776 O O . GLY A 1 477 ? -22.519 13.635 -4.800 1.00 98.44 477 GLY A O 1
ATOM 3777 N N . ALA A 1 478 ? -22.755 13.902 -2.585 1.00 98.56 478 ALA A N 1
ATOM 3778 C CA . ALA A 1 478 ? -22.101 12.638 -2.230 1.00 98.56 478 ALA A CA 1
ATOM 3779 C C . ALA A 1 478 ? -22.800 11.402 -2.815 1.00 98.56 478 ALA A C 1
ATOM 3781 O O . ALA A 1 478 ? -22.115 10.491 -3.277 1.00 98.56 478 ALA A O 1
ATOM 3782 N N . ILE A 1 479 ? -24.138 11.387 -2.847 1.00 98.56 479 ILE A N 1
ATOM 3783 C CA . ILE A 1 479 ? -24.913 10.271 -3.410 1.00 98.56 479 ILE A CA 1
ATOM 3784 C C . ILE A 1 479 ? -24.708 10.177 -4.920 1.00 98.56 479 ILE A C 1
ATOM 3786 O O . ILE A 1 479 ? -24.497 9.090 -5.442 1.00 98.56 479 ILE A O 1
ATOM 3790 N N . GLU A 1 480 ? -24.699 11.304 -5.633 1.00 98.56 480 GLU A N 1
ATOM 3791 C CA . GLU A 1 480 ? -24.452 11.317 -7.074 1.00 98.56 480 GLU A CA 1
ATOM 3792 C C . GLU A 1 480 ? -23.036 10.841 -7.426 1.00 98.56 480 GLU A C 1
ATOM 3794 O O . GLU A 1 480 ? -22.863 10.125 -8.414 1.00 98.56 480 GLU A O 1
ATOM 3799 N N . ILE A 1 481 ? -22.027 11.216 -6.628 1.00 98.56 481 ILE A N 1
ATOM 3800 C CA . ILE A 1 481 ? -20.654 10.720 -6.793 1.00 98.56 481 ILE A CA 1
ATOM 3801 C C . ILE A 1 481 ? -20.571 9.221 -6.492 1.00 98.56 481 ILE A C 1
ATOM 3803 O O . ILE A 1 481 ? -19.961 8.492 -7.275 1.00 98.56 481 ILE A O 1
ATOM 3807 N N . TYR A 1 482 ? -21.206 8.759 -5.412 1.00 98.62 482 TYR A N 1
ATOM 3808 C CA . TYR A 1 482 ? -21.267 7.343 -5.058 1.00 98.62 482 TYR A CA 1
ATOM 3809 C C . TYR A 1 482 ? -21.931 6.508 -6.162 1.00 98.62 482 TYR A C 1
ATOM 3811 O O . TYR A 1 482 ? -21.323 5.561 -6.658 1.00 98.62 482 TYR A O 1
ATOM 3819 N N . ASP A 1 483 ? -23.132 6.889 -6.608 1.00 98.62 483 ASP A N 1
ATOM 3820 C CA . ASP A 1 483 ? -23.886 6.170 -7.641 1.00 98.62 483 ASP A CA 1
ATOM 3821 C C . ASP A 1 483 ? -23.097 6.089 -8.957 1.00 98.62 483 ASP A C 1
ATOM 3823 O O . ASP A 1 483 ? -23.016 5.026 -9.581 1.00 98.62 483 ASP A O 1
ATOM 3827 N N . TRP A 1 484 ? -22.471 7.200 -9.366 1.00 98.38 484 TRP A N 1
ATOM 3828 C CA . TRP A 1 484 ? -21.595 7.227 -10.537 1.00 98.38 484 TRP A CA 1
ATOM 3829 C C . TRP A 1 484 ? -20.402 6.281 -10.374 1.00 98.38 484 TRP A C 1
ATOM 3831 O O . TRP A 1 484 ? -20.093 5.514 -11.288 1.00 98.38 484 TRP A O 1
ATOM 3841 N N . ALA A 1 485 ? -19.736 6.314 -9.219 1.00 98.38 485 ALA A N 1
ATOM 3842 C CA . ALA A 1 485 ? -18.559 5.497 -8.965 1.00 98.38 485 ALA A CA 1
ATOM 3843 C C . ALA A 1 485 ? -18.902 4.006 -8.936 1.00 98.38 485 ALA A C 1
ATOM 3845 O O . ALA A 1 485 ? -18.191 3.212 -9.547 1.00 98.38 485 ALA A O 1
ATOM 3846 N N . VAL A 1 486 ? -20.018 3.621 -8.311 1.00 98.62 486 VAL A N 1
ATOM 3847 C CA . VAL A 1 486 ? -20.513 2.239 -8.325 1.00 98.62 486 VAL A CA 1
ATOM 3848 C C . VAL A 1 486 ? -20.806 1.778 -9.749 1.00 98.62 486 VAL A C 1
ATOM 3850 O O . VAL A 1 486 ? -20.351 0.705 -10.142 1.00 98.62 486 VAL A O 1
ATOM 3853 N N . GLU A 1 487 ? -21.512 2.575 -10.559 1.00 98.56 487 GLU A N 1
ATOM 3854 C CA . GLU A 1 487 ? -21.774 2.219 -11.959 1.00 98.56 487 GLU A CA 1
ATOM 3855 C C . GLU A 1 487 ? -20.470 2.053 -12.757 1.00 98.56 487 GLU A C 1
ATOM 3857 O O . GLU A 1 487 ? -20.318 1.081 -13.505 1.00 98.56 487 GLU A O 1
ATOM 3862 N N . ASN A 1 488 ? -19.516 2.967 -12.570 1.00 98.12 488 ASN A N 1
ATOM 3863 C CA . ASN A 1 488 ? -18.205 2.932 -13.211 1.00 98.12 488 ASN A CA 1
ATOM 3864 C C . ASN A 1 488 ? -17.418 1.666 -12.815 1.00 98.12 488 ASN A C 1
ATOM 3866 O O . ASN A 1 488 ? -16.963 0.925 -13.687 1.00 98.12 488 ASN A O 1
ATOM 3870 N N . ILE A 1 489 ? -17.346 1.340 -11.520 1.00 98.31 489 ILE A N 1
ATOM 3871 C CA . ILE A 1 489 ? -16.673 0.133 -11.012 1.00 98.31 489 ILE A CA 1
ATOM 3872 C C . ILE A 1 489 ? -17.365 -1.143 -11.518 1.00 98.31 489 ILE A C 1
ATOM 3874 O O . ILE A 1 489 ? -16.699 -2.084 -11.948 1.00 98.31 489 ILE A O 1
ATOM 3878 N N . GLU A 1 490 ? -18.697 -1.197 -11.536 1.00 98.38 490 GLU A N 1
ATOM 3879 C CA . GLU A 1 490 ? -19.435 -2.351 -12.067 1.00 98.38 490 GLU A CA 1
ATOM 3880 C C . GLU A 1 490 ? -19.203 -2.556 -13.569 1.00 98.38 490 GLU A C 1
ATOM 3882 O O . GLU A 1 490 ? -19.163 -3.688 -14.063 1.00 98.38 490 GLU A O 1
ATOM 3887 N N . ASN A 1 491 ? -19.045 -1.474 -14.328 1.00 98.06 491 ASN A N 1
ATOM 3888 C CA . ASN A 1 491 ? -18.681 -1.557 -15.738 1.00 98.06 491 ASN A CA 1
ATOM 3889 C C . ASN A 1 491 ? -17.223 -1.995 -15.917 1.00 98.06 491 ASN A C 1
ATOM 3891 O O . ASN A 1 491 ? -16.956 -2.852 -16.759 1.00 98.06 491 ASN A O 1
ATOM 3895 N N . ALA A 1 492 ? -16.311 -1.502 -15.081 1.00 96.75 492 ALA A N 1
ATOM 3896 C CA . ALA A 1 492 ? -14.918 -1.930 -15.032 1.00 96.75 492 ALA A CA 1
ATOM 3897 C C . ALA A 1 492 ? -14.786 -3.443 -14.762 1.00 96.75 492 ALA A C 1
ATOM 3899 O O . ALA A 1 492 ? -14.083 -4.144 -15.492 1.00 96.75 492 ALA A O 1
ATOM 3900 N N . VAL A 1 493 ? -15.545 -3.974 -13.795 1.00 97.31 493 VAL A N 1
ATOM 3901 C CA . VAL A 1 493 ? -15.638 -5.418 -13.507 1.00 97.31 493 VAL A CA 1
ATOM 3902 C C . VAL A 1 493 ? -16.096 -6.207 -14.738 1.00 97.31 493 VAL A C 1
ATOM 3904 O O . VAL A 1 493 ? -15.450 -7.183 -15.117 1.00 97.31 493 VAL A O 1
ATOM 3907 N N . LYS A 1 494 ? -17.168 -5.773 -15.418 1.00 96.56 494 LYS A N 1
ATOM 3908 C CA . LYS A 1 494 ? -17.655 -6.442 -16.643 1.00 96.56 494 LYS A CA 1
ATOM 3909 C C . LYS A 1 494 ? -16.612 -6.429 -17.759 1.00 96.56 494 LYS A C 1
ATOM 3911 O O . LYS A 1 494 ? -16.471 -7.428 -18.466 1.00 96.56 494 LYS A O 1
ATOM 3916 N N . THR A 1 495 ? -15.913 -5.309 -17.934 1.00 95.00 495 THR A N 1
ATOM 3917 C CA . THR A 1 495 ? -14.850 -5.164 -18.933 1.00 95.00 495 THR A CA 1
ATOM 3918 C C . THR A 1 495 ? -13.727 -6.151 -18.646 1.00 95.00 495 THR A C 1
ATOM 3920 O O . THR A 1 495 ? -13.425 -6.977 -19.508 1.00 95.00 495 THR A O 1
ATOM 3923 N N . ARG A 1 496 ? -13.189 -6.155 -17.421 1.00 93.88 496 ARG A N 1
ATOM 3924 C CA . ARG A 1 496 ? -12.163 -7.108 -16.974 1.00 93.88 496 ARG A CA 1
ATOM 3925 C C . ARG A 1 496 ? -12.590 -8.561 -17.209 1.00 93.88 496 ARG A C 1
ATOM 3927 O O . ARG A 1 496 ? -11.854 -9.328 -17.825 1.00 93.88 496 ARG A O 1
ATOM 3934 N N . ASP A 1 497 ? -13.794 -8.935 -16.777 1.00 93.00 497 ASP A N 1
ATOM 3935 C CA . ASP A 1 497 ? -14.297 -10.311 -16.897 1.00 93.00 497 ASP A CA 1
ATOM 3936 C C . ASP A 1 497 ? -14.474 -10.746 -18.360 1.00 93.00 497 ASP A C 1
ATOM 3938 O O . ASP A 1 497 ? -14.308 -11.922 -18.692 1.00 93.00 497 ASP A O 1
ATOM 3942 N N . SER A 1 498 ? -14.773 -9.804 -19.260 1.00 90.94 498 SER A N 1
ATOM 3943 C CA . SER A 1 498 ? -14.862 -10.085 -20.695 1.00 90.94 498 SER A CA 1
ATOM 3944 C C . SER A 1 498 ? -13.507 -10.421 -21.328 1.00 90.94 498 SER A C 1
ATOM 3946 O O . SER A 1 498 ? -13.471 -11.163 -22.310 1.00 90.94 498 SER A O 1
ATOM 3948 N N . LEU A 1 499 ? -12.403 -9.928 -20.754 1.00 84.56 499 LEU A N 1
ATOM 3949 C CA . LEU A 1 499 ? -11.043 -10.224 -21.209 1.00 84.56 499 LEU A CA 1
ATOM 3950 C C . LEU A 1 499 ? -10.579 -11.601 -20.730 1.00 84.56 499 LEU A C 1
ATOM 3952 O O . LEU A 1 499 ? -9.970 -12.328 -21.503 1.00 84.56 499 LEU A O 1
ATOM 3956 N N . ALA A 1 500 ? -10.934 -11.999 -19.505 1.00 71.25 500 ALA A N 1
ATOM 3957 C CA . ALA A 1 500 ? -10.596 -13.318 -18.957 1.00 71.25 500 ALA A CA 1
ATOM 3958 C C . ALA A 1 500 ? -11.330 -14.489 -19.650 1.00 71.25 500 ALA A C 1
ATOM 3960 O O . ALA A 1 500 ? -10.935 -15.647 -19.516 1.00 71.25 500 ALA A O 1
ATOM 3961 N N . ALA A 1 501 ? -12.425 -14.206 -20.364 1.00 58.50 501 ALA A N 1
ATOM 3962 C CA . ALA A 1 501 ? -13.239 -15.202 -21.062 1.00 58.50 501 ALA A CA 1
ATOM 3963 C C . ALA A 1 501 ? -12.773 -15.516 -22.501 1.00 58.50 501 ALA A C 1
ATOM 3965 O O . ALA A 1 501 ? -13.324 -16.436 -23.118 1.00 58.50 501 ALA A O 1
ATOM 3966 N N . ASN A 1 502 ? -11.807 -14.759 -23.034 1.00 41.12 502 ASN A N 1
ATOM 3967 C CA . ASN A 1 502 ? -11.245 -14.900 -24.385 1.00 41.12 502 ASN A CA 1
ATOM 3968 C C . ASN A 1 502 ? -9.824 -15.466 -24.339 1.00 41.12 502 ASN A C 1
ATOM 3970 O O . ASN A 1 502 ? -9.441 -16.105 -25.350 1.00 41.12 502 ASN A O 1
#

Solvent-accessible surface area (backbone atoms only — not comparable to full-atom values): 27057 Å² total; per-residue (Å²): 110,58,61,82,74,74,40,86,86,88,87,78,83,88,46,69,73,56,50,53,51,30,66,75,68,68,66,62,57,60,63,45,80,34,36,61,70,58,46,42,55,35,54,76,69,61,47,43,34,62,49,62,86,45,46,89,73,17,56,38,41,77,67,36,71,62,37,68,59,22,52,48,46,32,12,71,75,60,25,75,85,69,60,43,30,44,52,44,56,15,33,30,27,31,38,69,86,77,39,56,60,48,28,50,39,47,24,35,30,38,70,59,47,52,76,74,64,62,77,87,48,56,45,79,74,61,39,48,66,56,44,49,55,44,35,73,76,40,52,48,24,88,87,66,47,70,30,26,32,35,70,52,42,49,48,84,88,53,67,59,74,44,48,22,57,39,22,32,59,11,32,47,69,90,40,47,67,44,35,27,38,34,32,31,70,83,44,46,80,40,60,34,82,38,86,86,24,74,51,46,50,41,42,50,51,47,15,51,31,36,73,72,67,29,34,42,86,60,20,75,78,27,43,65,70,60,43,47,37,41,59,61,74,32,48,94,41,49,30,30,38,49,34,47,45,74,51,55,58,84,44,80,45,44,41,78,56,89,36,78,69,47,27,27,58,58,62,51,61,28,66,62,25,48,72,58,42,28,44,36,38,33,54,82,45,92,50,54,73,56,51,43,48,49,56,20,45,39,26,29,37,62,52,42,20,37,73,65,36,48,55,82,72,43,42,29,36,70,81,52,94,49,26,39,44,73,26,70,70,36,55,50,20,61,73,68,75,44,86,56,63,40,95,87,69,48,62,83,72,88,76,91,65,84,36,33,38,23,71,30,32,72,27,84,35,18,36,94,87,65,50,69,33,49,26,32,58,73,68,32,71,75,42,39,60,50,70,64,61,38,73,59,46,51,52,49,29,70,73,72,71,43,96,32,62,42,58,46,28,58,76,68,69,26,58,35,62,67,38,75,53,60,76,18,78,69,54,43,75,80,72,52,76,68,54,45,54,42,33,54,51,43,40,46,51,50,53,59,39,49,57,53,30,27,69,27,92,40,70,72,54,26,53,52,44,49,57,49,42,49,52,54,35,49,76,66,41,42,59,62,43,24,56,50,45,52,53,38,43,56,50,10,33,54,53,54,54,57,59,77,75,108

Organism: NCBI:txid2838553

Foldseek 3Di:
DQVVLVDDDDDDDDDPVVVVVCLVVLVDDQKDKFFLVSLLSCLVVVFFDQCQVVVVLQVLQVPFPLSVLLQQLCLPPVRNPPSTHFWFFFAAWFADDLQDLWQLFKWFQLVLCVVVPVDADADLVRCLVVLLVSCVVDQAWPVRHGAAQDAAADDLQAPGLLQLQLQQQQWDRLCVLLQWTQRQVARDTDRNLDDVDSLLVSLVSLLVSQLSVRYDLCRHVDDLVRRLCCCQVSLVTRSHGIRRSSGTPLSLRIDGDDHNNTAHERAGGDNNHDHGTIMTGGPPDPCVSSSSSVLSLLSAQQSLLCLAPNDAPFQKHAPDDQAIDGDPQNLVCLLVVHFGAGPVRDTDDDPPGTGSHRQAGFHPHAHPVRHTDTSHSCSDPSNSVRSCPDPSNVVVCVVQVDSHPNVSCVVSVRYDNGGLLPPLVSQFDDDDPVLVVLSSVLSSLCSVLSSCLSNDNDPVSNVVSSVVSVVVNVVSPSVVSSVSRVVRSVVSSVVVVVVVVD

Nearest PDB structures (foldseek):
  3omb-assembly1_A  TM=6.263E-01  e=1.367E-11  Bifidobacterium longum subsp. infantis ATCC 15697 = JCM 1222 = DSM 20088
  7u8q-assembly1_j  TM=3.775E-01  e=9.312E+00  Sus scrofa
  3j9u-assembly1_T  TM=3.485E-01  e=6.969E+00  Saccharomyces cerevisiae
  3j9t-assembly1_U  TM=3.364E-01  e=5.474E+00  Saccharomyces cerevisiae

Secondary structure (DSSP, 8-state):
-GGGGT-----PPP-HHHHHHHHHHT---SEEEE-HHHHHHHHHTT-B--GGGGGGG-HHHHHSTTHHHHHHHHHHHSSTTS-S---EESSBEEPP-SSS-TT-SEEEEHHHHHHTT----SSHHHHHHHHHHHHHH-SB-TTSPBPBSB-----TTS-HHHHHHHHTBTEEGGGGGGTEEEETTTTEEEETT-TTSHHHHHHHHHHHHHHTT-B-TTGGG--HHHHHHHHHTTTTT-SBSEEESSS-TT-TTEEE---TT-BEE---EESS--TT-EEEEBTT-S-HHHHHHHHHHHT-HHHHHHHHS-STTSSEEEEETTEEEE-HHHHHHHHHT---B-TTSPBP-------SB-TTSPPS-B-TTSPBPPS-GGGSHHHHHHHT-SHHHHHHHHHH--SSHHHHHHHHT-EES--TTTTGGGSPPPPPHHHHHHHHHHHHHHHHHHHHHHT-SSHHHHHHHHHHHHHHHHHHTHHHHHHHHHHHHHHHHHHHHHHHT-